Protein AF-A0A8J2SXR7-F1 (afdb_monomer)

Sequence (505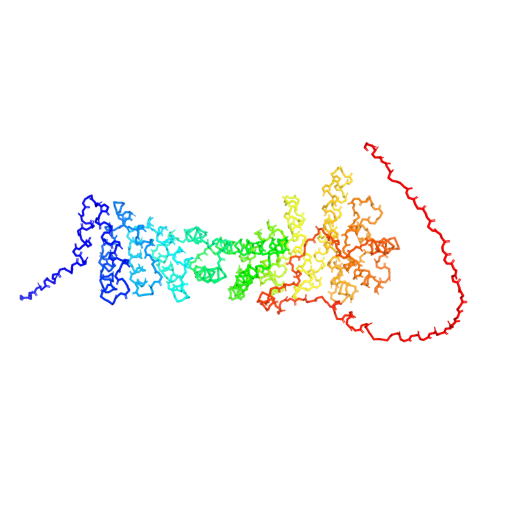 aa):
MAALQQQAASPEEALVDKVLGAEQPTGRLYRGLITALRDDAETAEGLAAARKILKALAARAPALAEDRHARLWRALCDSISQGDGLLAERAFCLREVVSANATRVKDALDGIARAAAADADDVMRTGLAQCLADVVERCPQGRAEVTSSVRKAWPYVNAGEETHDGYTRFVIDALRCCDDRGPLLTTCVERALALDCAAAQQVFAMDEDAAKDAAADKVVSRLIAYVAKTCVSDADAELLLQATLGPCLATPRAQTAPFVVFAAAAPTPTRAAAFCRTLSSLVSDEATADARRTAAIAYLSSFVCRAAVVDAGLVALACATLFERCRRCRELFEAGDKHLAAKRHVDAARGLLYVFAFRGEEILGRRGWDARCDAVCAPKSWDAALGIRAPAALDALRGCRARLLGEFARVAAREPPFLSRAAAARVREARRDATEAADDGLFFPFDPCRLPRTKAAVAALFREWAAAEAEESSSSSSDDESGSSDDDAAPMSLATSLHEQDEAW

Structure (mmCIF, N/CA/C/O backbone):
data_AF-A0A8J2SXR7-F1
#
_entry.id   AF-A0A8J2SXR7-F1
#
loop_
_atom_site.group_PDB
_atom_site.id
_atom_site.type_symbol
_atom_site.label_atom_id
_atom_site.label_alt_id
_atom_site.label_comp_id
_atom_site.label_asym_id
_atom_site.label_entity_id
_atom_site.label_seq_id
_atom_site.pdbx_PDB_ins_code
_atom_site.Cartn_x
_atom_site.Cartn_y
_atom_site.Cartn_z
_atom_site.occupancy
_atom_site.B_iso_or_equiv
_atom_site.auth_seq_id
_atom_site.auth_comp_id
_atom_site.auth_asym_id
_atom_site.auth_atom_id
_atom_site.pdbx_PDB_model_num
ATOM 1 N N . MET A 1 1 ? -49.141 -18.479 47.997 1.00 40.66 1 MET A N 1
ATOM 2 C CA . MET A 1 1 ? -48.402 -17.283 48.450 1.00 40.66 1 MET A CA 1
ATOM 3 C C . MET A 1 1 ? -46.922 -17.619 48.497 1.00 40.66 1 MET A C 1
ATOM 5 O O . MET A 1 1 ? -46.422 -18.040 49.529 1.00 40.66 1 MET A O 1
ATOM 9 N N . ALA A 1 2 ? -46.255 -17.526 47.345 1.00 39.78 2 ALA A N 1
ATOM 10 C CA . ALA A 1 2 ? -44.803 -17.605 47.266 1.00 39.78 2 ALA A CA 1
ATOM 11 C C . ALA A 1 2 ? -44.262 -16.226 47.650 1.00 39.78 2 ALA A C 1
ATOM 13 O O . ALA A 1 2 ? -44.559 -15.239 46.977 1.00 39.78 2 ALA A O 1
ATOM 14 N N . ALA A 1 3 ? -43.556 -16.152 48.774 1.00 41.50 3 ALA A N 1
ATOM 15 C CA . ALA A 1 3 ? -42.839 -14.955 49.170 1.00 41.50 3 ALA A CA 1
ATOM 16 C C . ALA A 1 3 ? -41.758 -14.683 48.115 1.00 41.50 3 ALA A C 1
ATOM 18 O O . ALA A 1 3 ? -40.774 -15.413 48.021 1.00 41.50 3 ALA A O 1
ATOM 19 N N . LEU A 1 4 ? -41.978 -13.652 47.299 1.00 43.56 4 LEU A N 1
ATOM 20 C CA . LEU A 1 4 ? -40.936 -12.997 46.522 1.00 43.56 4 LEU A CA 1
ATOM 21 C C . LEU A 1 4 ? -39.893 -12.489 47.521 1.00 43.56 4 LEU A C 1
ATOM 23 O O . LEU A 1 4 ? -40.069 -11.438 48.133 1.00 43.56 4 LEU A O 1
ATOM 27 N N . GLN A 1 5 ? -38.829 -13.263 47.729 1.00 42.88 5 GLN A N 1
ATOM 28 C CA . GLN A 1 5 ? -37.609 -12.759 48.341 1.00 42.88 5 GLN A CA 1
ATOM 29 C C . GLN A 1 5 ? -37.071 -11.664 47.418 1.00 42.88 5 GLN A C 1
ATOM 31 O O . GLN A 1 5 ? -36.410 -11.944 46.422 1.00 42.88 5 GLN A O 1
ATOM 36 N N . GLN A 1 6 ? -37.393 -10.408 47.732 1.00 46.50 6 GLN A N 1
ATOM 37 C CA . GLN A 1 6 ? -36.622 -9.264 47.265 1.00 46.50 6 GLN A CA 1
ATOM 38 C C . GLN A 1 6 ? -35.211 -9.437 47.824 1.00 46.50 6 GLN A C 1
ATOM 40 O O . GLN A 1 6 ? -34.947 -9.162 48.994 1.00 46.50 6 GLN A O 1
ATOM 45 N N . GLN A 1 7 ? -34.320 -9.984 47.002 1.00 51.69 7 GLN A N 1
ATOM 46 C CA . GLN A 1 7 ? -32.889 -9.977 47.259 1.00 51.69 7 GLN A CA 1
ATOM 47 C C . GLN A 1 7 ? -32.480 -8.509 47.423 1.00 51.69 7 GLN A C 1
ATOM 49 O O . GLN A 1 7 ? -32.709 -7.702 46.522 1.00 51.69 7 GLN A O 1
ATOM 54 N N . ALA A 1 8 ? -31.966 -8.141 48.599 1.00 61.19 8 ALA A N 1
ATOM 55 C CA . ALA A 1 8 ? -31.479 -6.788 48.838 1.00 61.19 8 ALA A CA 1
ATOM 56 C C . ALA A 1 8 ? -30.400 -6.458 47.793 1.00 61.19 8 ALA A C 1
ATOM 58 O O . ALA A 1 8 ? -29.485 -7.261 47.595 1.00 61.19 8 ALA A O 1
ATOM 59 N N . ALA A 1 9 ? -30.539 -5.309 47.122 1.00 69.06 9 ALA A N 1
ATOM 60 C CA . ALA A 1 9 ? -29.593 -4.859 46.104 1.00 69.06 9 ALA A CA 1
ATOM 61 C C . ALA A 1 9 ? -28.174 -4.848 46.681 1.00 69.06 9 ALA A C 1
ATOM 63 O O . ALA A 1 9 ? -27.961 -4.417 47.822 1.00 69.06 9 ALA A O 1
ATOM 64 N N . SER A 1 10 ? -27.208 -5.340 45.907 1.00 84.44 10 SER A N 1
ATOM 65 C CA . SER A 1 10 ? -25.821 -5.364 46.366 1.00 84.44 10 SER A CA 1
ATOM 66 C C . SER A 1 10 ? -25.312 -3.925 46.583 1.00 84.44 10 SER A C 1
ATOM 68 O O . SER A 1 10 ? -25.820 -2.992 45.950 1.00 84.44 10 SER A O 1
ATOM 70 N N . PRO A 1 11 ? -24.319 -3.690 47.461 1.00 85.38 11 PRO A N 1
ATOM 71 C CA . PRO A 1 11 ? -23.778 -2.344 47.672 1.00 85.38 11 PRO A CA 1
ATOM 72 C C . PRO A 1 11 ? -23.271 -1.700 46.368 1.00 85.38 11 PRO A C 1
ATOM 74 O O . PRO A 1 11 ? -23.384 -0.488 46.189 1.00 85.38 11 PRO A O 1
ATOM 77 N N . GLU A 1 12 ? -22.782 -2.510 45.428 1.00 88.12 12 GLU A N 1
ATOM 78 C CA . GLU A 1 12 ? -22.371 -2.095 44.087 1.00 88.12 12 GLU A CA 1
ATOM 79 C C . GLU A 1 12 ? -23.559 -1.658 43.209 1.00 88.12 12 GLU A C 1
ATOM 81 O O . GLU A 1 12 ? -23.487 -0.628 42.538 1.00 88.12 12 GLU A O 1
ATOM 86 N N . GLU A 1 13 ? -24.673 -2.396 43.233 1.00 87.38 13 GLU A N 1
ATOM 87 C CA . GLU A 1 13 ? -25.900 -2.035 42.508 1.00 87.38 13 GLU A CA 1
ATOM 88 C C . GLU A 1 13 ? -26.526 -0.754 43.063 1.00 87.38 13 GLU A C 1
ATOM 90 O O . GLU A 1 13 ? -26.871 0.145 42.296 1.00 87.38 13 GLU A O 1
ATOM 95 N N . ALA A 1 14 ? -26.585 -0.625 44.392 1.00 88.62 14 ALA A N 1
ATOM 96 C CA . ALA A 1 14 ? -27.083 0.573 45.060 1.00 88.62 14 ALA A CA 1
ATOM 97 C C . ALA A 1 14 ? -26.238 1.815 44.723 1.00 88.62 14 ALA A C 1
ATOM 99 O O . ALA A 1 14 ? -26.773 2.918 44.583 1.00 88.62 14 ALA A O 1
ATOM 100 N N . LEU A 1 15 ? -24.919 1.649 44.559 1.00 87.75 15 LEU A N 1
ATOM 101 C CA . LEU A 1 15 ? -24.034 2.720 44.106 1.00 87.75 15 LEU A CA 1
ATOM 102 C C . LEU A 1 15 ? -24.361 3.147 42.668 1.00 87.75 15 LEU A C 1
ATOM 104 O O . LEU A 1 15 ? -24.446 4.346 42.403 1.00 87.75 15 LEU A O 1
ATOM 108 N N . VAL A 1 16 ? -24.581 2.195 41.756 1.00 90.75 16 VAL A N 1
ATOM 109 C CA . VAL A 1 16 ? -24.969 2.491 40.367 1.00 90.75 16 VAL A CA 1
ATOM 110 C C . VAL A 1 16 ? -26.321 3.203 40.312 1.00 90.75 16 VAL A C 1
ATOM 112 O O . VAL A 1 16 ? -26.427 4.238 39.653 1.00 90.75 16 VAL A O 1
ATOM 115 N N . ASP A 1 17 ? -27.322 2.720 41.051 1.00 90.56 17 ASP A N 1
ATOM 116 C CA . ASP A 1 17 ? -28.648 3.348 41.126 1.00 90.56 17 ASP A CA 1
ATOM 117 C C . ASP A 1 17 ? -28.570 4.780 41.657 1.00 90.56 17 ASP A C 1
ATOM 119 O O . ASP A 1 17 ? -29.169 5.698 41.096 1.00 90.56 17 ASP A O 1
ATOM 123 N N . LYS A 1 18 ? -27.754 5.008 42.691 1.00 89.62 18 LYS A N 1
ATOM 124 C CA . LYS A 1 18 ? -27.524 6.347 43.241 1.00 89.62 18 LYS A CA 1
ATOM 125 C C . LYS A 1 18 ? -26.866 7.292 42.233 1.00 89.62 18 LYS A C 1
ATOM 127 O O . LYS A 1 18 ? -27.175 8.482 42.227 1.00 89.62 18 LYS A O 1
ATOM 132 N N . VAL A 1 19 ? -25.936 6.797 41.416 1.00 89.12 19 VAL A N 1
ATOM 133 C CA . VAL A 1 19 ? -25.224 7.610 40.416 1.00 89.12 19 VAL A CA 1
ATOM 134 C C . VAL A 1 19 ? -26.122 7.931 39.219 1.00 89.12 19 VAL A C 1
ATOM 136 O O . VAL A 1 19 ? -26.139 9.080 38.778 1.00 89.12 19 VAL A O 1
ATOM 139 N N . LEU A 1 20 ? -26.858 6.943 38.702 1.00 89.94 20 LEU A N 1
ATOM 140 C CA . LEU A 1 20 ? -27.706 7.099 37.514 1.00 89.94 20 LEU A CA 1
ATOM 141 C C . LEU A 1 20 ? -29.056 7.768 37.815 1.00 89.94 20 LEU A C 1
ATOM 143 O O . LEU A 1 20 ? -29.621 8.418 36.940 1.00 89.94 20 LEU A O 1
ATOM 147 N N . GLY A 1 21 ? -29.557 7.648 39.048 1.00 86.69 21 GLY A N 1
ATOM 148 C CA . GLY A 1 21 ? -30.794 8.290 39.502 1.00 86.69 21 GLY A CA 1
ATOM 149 C C . GLY A 1 21 ? -30.625 9.733 39.991 1.00 86.69 21 GLY A C 1
ATOM 150 O O . GLY A 1 21 ? -31.617 10.397 40.281 1.00 86.69 21 GLY A O 1
ATOM 151 N N . ALA A 1 22 ? -29.394 10.239 40.109 1.00 83.06 22 ALA A N 1
ATOM 152 C CA . ALA A 1 22 ? -29.156 11.619 40.524 1.00 83.06 22 ALA A CA 1
ATOM 153 C C . ALA A 1 22 ? -29.491 12.601 39.387 1.00 83.06 22 ALA A C 1
ATOM 155 O O . ALA A 1 22 ? -28.882 12.542 38.322 1.00 83.06 22 ALA A O 1
ATOM 156 N N . GLU A 1 23 ? -30.388 13.564 39.638 1.00 76.44 23 GLU A N 1
ATOM 157 C CA . GLU A 1 23 ? -30.737 14.611 38.659 1.00 76.44 23 GLU A CA 1
ATOM 158 C C . GLU A 1 23 ? -29.521 15.456 38.238 1.00 76.44 23 GLU A C 1
ATOM 160 O O . GLU A 1 23 ? -29.404 15.859 37.081 1.00 76.44 23 GLU A O 1
ATOM 165 N N . GLN A 1 24 ? -28.586 15.690 39.168 1.00 77.38 24 GLN A N 1
ATOM 166 C CA . GLN A 1 24 ? -27.308 16.361 38.917 1.00 77.38 24 GLN A CA 1
ATOM 167 C C . GLN A 1 24 ? -26.151 15.568 39.537 1.00 77.38 24 GLN A C 1
ATOM 169 O O . GLN A 1 24 ? -25.738 15.825 40.674 1.00 77.38 24 GLN A O 1
ATOM 174 N N . PRO A 1 25 ? -25.599 14.585 38.812 1.00 72.31 25 PRO A N 1
ATOM 175 C CA . PRO A 1 25 ? -24.497 13.781 39.313 1.00 72.31 25 PRO A CA 1
ATOM 176 C C . PRO A 1 25 ? -23.260 14.658 39.543 1.00 72.31 25 PRO A C 1
ATOM 178 O O . PRO A 1 25 ? -22.754 15.321 38.634 1.00 72.31 25 PRO A O 1
ATOM 181 N N . THR A 1 26 ? -22.743 14.668 40.770 1.00 76.19 26 THR A N 1
ATOM 182 C CA . THR A 1 26 ? -21.531 15.430 41.095 1.00 76.19 26 THR A CA 1
ATOM 183 C C . THR A 1 26 ? -20.277 14.698 40.615 1.00 76.19 26 THR A C 1
ATOM 185 O O . THR A 1 26 ? -20.221 13.468 40.580 1.00 76.19 26 THR A O 1
ATOM 188 N N . GLY A 1 27 ? -19.204 15.442 40.325 1.00 76.00 27 GLY A N 1
ATOM 189 C CA . GLY A 1 27 ? -17.914 14.846 39.948 1.00 76.00 27 GLY A CA 1
ATOM 190 C C . GLY A 1 27 ? -17.341 13.878 40.997 1.00 76.00 27 GLY A C 1
ATOM 191 O O . GLY A 1 27 ? -16.596 12.971 40.638 1.00 76.00 27 GLY A O 1
ATOM 192 N N . ARG A 1 28 ? -17.722 14.019 42.279 1.00 80.62 28 ARG A N 1
ATOM 193 C CA . ARG A 1 28 ? -17.355 13.072 43.347 1.00 80.62 28 ARG A CA 1
ATOM 194 C C . ARG A 1 28 ? -18.030 11.709 43.183 1.00 80.62 28 ARG A C 1
ATOM 196 O O . ARG A 1 28 ? -17.360 10.701 43.372 1.00 80.62 28 ARG A O 1
ATOM 203 N N . LEU A 1 29 ? -19.315 11.679 42.816 1.00 78.62 29 LEU A N 1
ATOM 204 C CA . LEU A 1 29 ? -20.062 10.433 42.604 1.00 78.62 29 LEU A CA 1
ATOM 205 C C . LEU A 1 29 ? -19.482 9.633 41.431 1.00 78.62 29 LEU A C 1
ATOM 207 O O . LEU A 1 29 ? -19.244 8.436 41.563 1.00 78.62 29 LEU A O 1
ATOM 211 N N . TYR A 1 30 ? -19.157 10.310 40.326 1.00 84.12 30 TYR A N 1
ATOM 212 C CA . TYR A 1 30 ? -18.471 9.672 39.200 1.00 84.12 30 TYR A CA 1
ATOM 213 C C . TYR A 1 30 ? -17.076 9.185 39.564 1.00 84.12 30 TYR A C 1
ATOM 215 O O . TYR A 1 30 ? -16.721 8.066 39.211 1.00 84.12 30 TYR A O 1
ATOM 223 N N . ARG A 1 31 ? -16.294 9.993 40.293 1.00 80.69 31 ARG A N 1
ATOM 224 C CA . ARG A 1 31 ? -14.946 9.598 40.710 1.00 80.69 31 ARG A CA 1
ATOM 225 C C . ARG A 1 31 ? -14.982 8.328 41.559 1.00 80.69 31 ARG A C 1
ATOM 227 O O . ARG A 1 31 ? -14.213 7.430 41.269 1.00 80.69 31 ARG A O 1
ATOM 234 N N . GLY A 1 32 ? -15.911 8.216 42.511 1.00 79.81 32 GLY A N 1
ATOM 235 C CA . GLY A 1 32 ? -16.071 7.001 43.317 1.00 79.81 32 GLY A CA 1
ATOM 236 C C . GLY A 1 32 ? -16.340 5.749 42.476 1.00 79.81 32 GLY A C 1
ATOM 237 O O . GLY A 1 32 ? -15.687 4.731 42.679 1.00 79.81 32 GLY A O 1
ATOM 238 N N . LEU A 1 33 ? -17.235 5.838 41.483 1.00 82.62 33 LEU A N 1
ATOM 239 C CA . LEU A 1 33 ? -17.529 4.710 40.590 1.00 82.62 33 LEU A CA 1
ATOM 240 C C . LEU A 1 33 ? -16.340 4.359 39.678 1.00 82.62 33 LEU A C 1
ATOM 242 O O . LEU A 1 33 ? -16.031 3.190 39.487 1.00 82.62 33 LEU A O 1
ATOM 246 N N . ILE A 1 34 ? -15.660 5.367 39.122 1.00 79.81 34 ILE A N 1
ATOM 247 C CA . ILE A 1 34 ? -14.493 5.173 38.246 1.00 79.81 34 ILE A CA 1
ATOM 248 C C . ILE A 1 34 ? -13.322 4.572 39.027 1.00 79.81 34 ILE A C 1
ATOM 250 O O . ILE A 1 34 ? -12.643 3.688 38.514 1.00 79.81 34 ILE A O 1
ATOM 254 N N . THR A 1 35 ? -13.097 5.029 40.259 1.00 79.19 35 THR A N 1
ATOM 255 C CA . THR A 1 35 ? -12.092 4.477 41.172 1.00 79.19 35 THR A CA 1
ATOM 256 C C . THR A 1 35 ? -12.391 3.012 41.481 1.00 79.19 35 THR A C 1
ATOM 258 O O . THR A 1 35 ? -11.503 2.188 41.315 1.00 79.19 35 THR A O 1
ATOM 261 N N . ALA A 1 36 ? -13.640 2.650 41.794 1.00 78.19 36 ALA A N 1
ATOM 262 C CA . ALA A 1 36 ? -14.027 1.250 42.023 1.00 78.19 36 ALA A CA 1
ATOM 263 C C . ALA A 1 36 ? -13.847 0.346 40.783 1.00 78.19 36 ALA A C 1
ATOM 265 O O . ALA A 1 36 ? -13.722 -0.869 40.899 1.00 78.19 36 ALA A O 1
ATOM 266 N N . LEU A 1 37 ? -13.820 0.929 39.580 1.00 77.44 37 LEU A N 1
ATOM 267 C CA . LEU A 1 37 ? -13.509 0.222 38.332 1.00 77.44 37 LEU A CA 1
ATOM 268 C C . LEU A 1 37 ? -11.998 0.132 38.033 1.00 77.44 37 LEU A C 1
ATOM 270 O O . LEU A 1 37 ? -11.629 -0.567 37.086 1.00 77.44 37 LEU A O 1
ATOM 274 N N . ARG A 1 38 ? -11.147 0.861 38.774 1.00 68.12 38 ARG A N 1
ATOM 275 C CA . ARG A 1 38 ? -9.693 0.980 38.558 1.00 68.12 38 ARG A CA 1
ATOM 276 C C . ARG A 1 38 ? -8.847 0.377 39.685 1.00 68.12 38 ARG A C 1
ATOM 278 O O . ARG A 1 38 ? -7.977 -0.424 39.376 1.00 68.12 38 ARG A O 1
ATOM 285 N N . ASP A 1 39 ? -9.094 0.752 40.940 1.00 50.53 39 ASP A N 1
ATOM 286 C CA . ASP A 1 39 ? -8.133 0.578 42.044 1.00 50.53 39 ASP A CA 1
ATOM 287 C C . ASP A 1 39 ? -8.183 -0.810 42.714 1.00 50.53 39 ASP A C 1
ATOM 289 O O . ASP A 1 39 ? -7.195 -1.216 43.314 1.00 50.53 39 ASP A O 1
ATOM 293 N N . ASP A 1 40 ? -9.268 -1.583 42.558 1.00 51.47 40 ASP A N 1
ATOM 294 C CA . ASP A 1 40 ? -9.395 -2.889 43.231 1.00 51.47 40 ASP A CA 1
ATOM 295 C C . ASP A 1 40 ? -9.212 -4.104 42.292 1.00 51.47 40 ASP A C 1
ATOM 297 O O . ASP A 1 40 ? -9.144 -5.246 42.751 1.00 51.47 40 ASP A O 1
ATOM 301 N N . ALA A 1 41 ? -9.096 -3.897 40.974 1.00 56.66 41 ALA A N 1
ATOM 302 C CA . ALA A 1 41 ? -9.099 -4.978 39.976 1.00 56.66 41 ALA A CA 1
ATOM 303 C C . ALA A 1 41 ? -7.851 -5.892 39.992 1.00 56.66 41 ALA A C 1
ATOM 305 O O . ALA A 1 41 ? -7.803 -6.869 39.250 1.00 56.66 41 ALA A O 1
ATOM 306 N N . GLU A 1 42 ? -6.849 -5.615 40.823 1.00 62.19 42 GLU A N 1
ATOM 307 C CA . GLU A 1 42 ? -5.723 -6.535 41.039 1.00 62.19 42 GLU A CA 1
ATOM 308 C C . GLU A 1 42 ? -6.039 -7.605 42.098 1.00 62.19 42 GLU A C 1
ATOM 310 O O . GLU A 1 42 ? -5.420 -8.668 42.127 1.00 62.19 42 GLU A O 1
ATOM 315 N N . THR A 1 43 ? -7.046 -7.366 42.946 1.00 78.00 43 THR A N 1
ATOM 316 C CA . THR A 1 43 ? -7.515 -8.332 43.948 1.00 78.00 43 THR A CA 1
ATOM 317 C C . THR A 1 43 ? -8.726 -9.110 43.431 1.00 78.00 43 THR A C 1
ATOM 319 O O . THR A 1 43 ? -9.558 -8.589 42.686 1.00 78.00 43 THR A O 1
ATOM 322 N N . ALA A 1 44 ? -8.879 -10.368 43.857 1.00 80.50 44 ALA A N 1
ATOM 323 C CA . ALA A 1 44 ? -10.034 -11.185 43.472 1.00 80.50 44 ALA A CA 1
ATOM 324 C C . ALA A 1 44 ? -11.374 -10.562 43.918 1.00 80.50 44 ALA A C 1
ATOM 326 O O . ALA A 1 44 ? -12.366 -10.624 43.188 1.00 80.50 44 ALA A O 1
ATOM 327 N N . GLU A 1 45 ? -11.401 -9.932 45.097 1.00 82.88 45 GLU A N 1
ATOM 328 C CA . GLU A 1 45 ? -12.588 -9.257 45.634 1.00 82.88 45 GLU A CA 1
ATOM 329 C C . GLU A 1 45 ? -12.943 -8.004 44.830 1.00 82.88 45 GLU A C 1
ATOM 331 O O . GLU A 1 45 ? -14.104 -7.808 44.465 1.00 82.88 45 GLU A O 1
ATOM 336 N N . GLY A 1 46 ? -11.946 -7.197 44.470 1.00 82.44 46 GLY A N 1
ATOM 337 C CA . GLY A 1 46 ? -12.155 -6.015 43.649 1.00 82.44 46 GLY A CA 1
ATOM 338 C C . GLY A 1 46 ? -12.556 -6.312 42.211 1.00 82.44 46 GLY A C 1
ATOM 339 O O . GLY A 1 46 ? -13.448 -5.652 41.678 1.00 82.44 46 GLY A O 1
ATOM 340 N N . LEU A 1 47 ? -11.999 -7.363 41.596 1.00 83.38 47 LEU A N 1
ATOM 341 C CA . LEU A 1 47 ? -12.481 -7.868 40.304 1.00 83.38 47 LEU A CA 1
ATOM 342 C C . LEU A 1 47 ? -13.953 -8.274 40.376 1.00 83.38 47 LEU A C 1
ATOM 344 O O . LEU A 1 47 ? -14.733 -7.935 39.484 1.00 83.38 47 LEU A O 1
ATOM 348 N N . ALA A 1 48 ? -14.359 -8.970 41.441 1.00 86.06 48 ALA A N 1
ATOM 349 C CA . ALA A 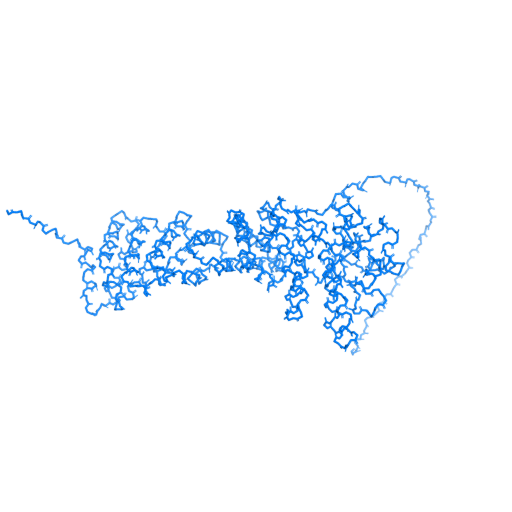1 48 ? -15.750 -9.361 41.635 1.00 86.06 48 ALA A CA 1
ATOM 350 C C . ALA A 1 48 ? -16.672 -8.142 41.822 1.00 86.06 48 ALA A C 1
ATOM 352 O O . ALA A 1 48 ? -17.761 -8.107 41.239 1.00 86.06 48 ALA A O 1
ATOM 353 N N . ALA A 1 49 ? -16.239 -7.130 42.580 1.00 86.25 49 ALA A N 1
ATOM 354 C CA . ALA A 1 49 ? -16.976 -5.881 42.763 1.00 86.25 49 ALA A CA 1
ATOM 355 C C . ALA A 1 49 ? -17.116 -5.107 41.441 1.00 86.25 49 ALA A C 1
ATOM 357 O O . ALA A 1 49 ? -18.232 -4.793 41.021 1.00 86.25 49 ALA A O 1
ATOM 358 N N . ALA A 1 50 ? -16.015 -4.888 40.716 1.00 87.06 50 ALA A N 1
ATOM 359 C CA . ALA A 1 50 ? -16.015 -4.227 39.412 1.00 87.06 50 ALA A CA 1
ATOM 360 C C . ALA A 1 50 ? -16.906 -4.962 38.396 1.00 87.06 50 ALA A C 1
ATOM 362 O O . ALA A 1 50 ? -17.667 -4.335 37.655 1.00 87.06 50 ALA A O 1
ATOM 363 N N . ARG A 1 51 ? -16.889 -6.300 38.409 1.00 89.19 51 ARG A N 1
ATOM 364 C CA . ARG A 1 51 ? -17.757 -7.139 37.576 1.00 89.19 51 ARG A CA 1
ATOM 365 C C . ARG A 1 51 ? -19.240 -6.917 37.878 1.00 89.19 51 ARG A C 1
ATOM 367 O O . ARG A 1 51 ? -20.039 -6.811 36.947 1.00 89.19 51 ARG A O 1
ATOM 374 N N . LYS A 1 52 ? -19.626 -6.820 39.155 1.00 91.25 52 LYS A N 1
ATOM 375 C CA . LYS A 1 52 ? -21.007 -6.483 39.546 1.00 91.25 52 LYS A CA 1
ATOM 376 C C . LYS A 1 52 ? -21.386 -5.073 39.102 1.00 91.25 52 LYS A C 1
ATOM 378 O O . LYS A 1 52 ? -22.464 -4.907 38.542 1.00 91.25 52 LYS A O 1
ATOM 383 N N . ILE A 1 53 ? -20.496 -4.089 39.271 1.00 90.94 53 ILE A N 1
ATOM 384 C CA . ILE A 1 53 ? -20.722 -2.708 38.812 1.00 90.94 53 ILE A CA 1
ATOM 385 C C . ILE A 1 53 ? -20.970 -2.680 37.298 1.00 90.94 53 ILE A C 1
ATOM 387 O O . ILE A 1 53 ? -21.952 -2.094 36.853 1.00 90.94 53 ILE A O 1
ATOM 391 N N . LEU A 1 54 ? -20.127 -3.341 36.498 1.00 91.25 54 LEU A N 1
ATOM 392 C CA . LEU A 1 54 ? -20.278 -3.389 35.038 1.00 91.25 54 LEU A CA 1
ATOM 393 C C . LEU A 1 54 ? -21.591 -4.054 34.611 1.00 91.25 54 LEU A C 1
ATOM 395 O O . LEU A 1 54 ? -22.282 -3.530 33.739 1.00 91.25 54 LEU A O 1
ATOM 399 N N . LYS A 1 55 ? -21.975 -5.164 35.253 1.00 93.00 55 LYS A N 1
ATOM 400 C CA . LYS A 1 55 ? -23.271 -5.819 35.010 1.00 93.00 55 LYS A CA 1
ATOM 401 C C . LYS A 1 55 ? -24.445 -4.915 35.385 1.00 93.00 55 LYS A C 1
ATOM 403 O O . LYS A 1 55 ? -25.410 -4.824 34.630 1.00 93.00 55 LYS A O 1
ATOM 408 N N . ALA A 1 56 ? -24.349 -4.219 36.516 1.00 94.31 56 ALA A N 1
ATOM 409 C CA . ALA A 1 56 ? -25.369 -3.289 36.974 1.00 94.31 56 ALA A CA 1
ATOM 410 C C . ALA A 1 56 ? -25.524 -2.090 36.024 1.00 94.31 56 ALA A C 1
ATOM 412 O O . ALA A 1 56 ? -26.656 -1.709 35.724 1.00 94.31 56 ALA A O 1
ATOM 413 N N . LEU A 1 57 ? -24.413 -1.538 35.522 1.00 94.56 57 LEU A N 1
ATOM 414 C CA . LEU A 1 57 ? -24.397 -0.476 34.512 1.00 94.56 57 LEU A CA 1
ATOM 415 C C . LEU A 1 57 ? -25.009 -0.947 33.189 1.00 94.56 57 LEU A C 1
ATOM 417 O O . LEU A 1 57 ? -25.845 -0.243 32.630 1.00 94.56 57 LEU A O 1
ATOM 421 N N . ALA A 1 58 ? -24.657 -2.149 32.725 1.00 94.25 58 ALA A N 1
ATOM 422 C CA . ALA A 1 58 ? -25.209 -2.725 31.501 1.00 94.25 58 ALA A CA 1
ATOM 423 C C . ALA A 1 58 ? -26.731 -2.938 31.596 1.00 94.25 58 ALA A C 1
ATOM 425 O O . ALA A 1 58 ? -27.464 -2.584 30.678 1.00 94.25 58 ALA A O 1
ATOM 426 N N . ALA A 1 59 ? -27.229 -3.424 32.740 1.00 95.56 59 ALA A N 1
ATOM 427 C CA . ALA A 1 59 ? -28.667 -3.568 32.992 1.00 95.56 59 ALA A CA 1
ATOM 428 C C . ALA A 1 59 ? -29.427 -2.226 32.975 1.00 95.56 59 ALA A C 1
ATOM 430 O O . ALA A 1 59 ? -30.643 -2.197 32.800 1.00 95.56 59 ALA A O 1
ATOM 431 N N . ARG A 1 60 ? -28.711 -1.109 33.149 1.00 96.19 60 ARG A N 1
ATOM 432 C CA . ARG A 1 60 ? -29.233 0.265 33.163 1.00 96.19 60 ARG A CA 1
ATOM 433 C C . ARG A 1 60 ? -28.700 1.076 31.977 1.00 96.19 60 ARG A C 1
ATOM 435 O O . ARG A 1 60 ? -28.629 2.304 32.040 1.00 96.19 60 ARG A O 1
ATOM 442 N N . ALA A 1 61 ? -28.345 0.391 30.888 1.00 95.38 61 ALA A N 1
ATOM 443 C CA . ALA A 1 61 ? -27.759 0.981 29.691 1.00 95.38 61 ALA A CA 1
ATOM 444 C C . ALA A 1 61 ? -28.524 2.203 29.143 1.00 95.38 61 ALA A C 1
ATOM 446 O O . ALA A 1 61 ? -27.858 3.198 28.857 1.00 95.38 61 ALA A O 1
ATOM 447 N N . PRO A 1 62 ? -29.874 2.218 29.060 1.00 95.75 62 PRO A N 1
ATOM 448 C CA . PRO A 1 62 ? -30.606 3.396 28.589 1.00 95.75 62 PRO A CA 1
ATOM 449 C C . PRO A 1 62 ? -30.359 4.651 29.430 1.00 95.75 62 PRO A C 1
ATOM 451 O O . PRO A 1 62 ? -30.176 5.726 28.868 1.00 95.75 62 PRO A O 1
ATOM 454 N N . ALA A 1 63 ? -30.284 4.514 30.757 1.00 94.94 63 ALA A N 1
ATOM 455 C CA . ALA A 1 63 ? -29.994 5.635 31.646 1.00 94.94 63 ALA A CA 1
ATOM 456 C C . ALA A 1 63 ? -28.537 6.091 31.493 1.00 94.94 63 ALA A C 1
ATOM 458 O O . ALA A 1 63 ? -28.274 7.278 31.334 1.00 94.94 63 ALA A O 1
ATOM 459 N N . LEU A 1 64 ? -27.577 5.157 31.470 1.00 94.69 64 LEU A N 1
ATOM 460 C CA . LEU A 1 64 ? -26.158 5.479 31.263 1.00 94.69 64 LEU A CA 1
ATOM 461 C C . LEU A 1 64 ? -25.897 6.157 29.903 1.00 94.69 64 LEU A C 1
ATOM 463 O O . LEU A 1 64 ? -24.976 6.964 29.778 1.00 94.69 64 LEU A O 1
ATOM 467 N N . ALA A 1 65 ? -26.714 5.849 28.898 1.00 94.12 65 ALA A N 1
ATOM 468 C CA . ALA A 1 65 ? -26.622 6.405 27.559 1.00 94.12 65 ALA A CA 1
ATOM 469 C C . ALA A 1 65 ? -27.065 7.880 27.452 1.00 94.12 65 ALA A C 1
ATOM 471 O O . ALA A 1 65 ? -26.744 8.537 26.452 1.00 94.12 65 ALA A O 1
ATOM 472 N N . GLU A 1 66 ? -27.770 8.417 28.452 1.00 93.88 66 GLU A N 1
ATOM 473 C CA . GLU A 1 66 ? -28.233 9.809 28.484 1.00 93.88 66 GLU A CA 1
ATOM 474 C C . GLU A 1 66 ? -27.074 10.824 28.541 1.00 93.88 66 GLU A C 1
ATOM 476 O O . GLU A 1 66 ? -26.021 10.587 29.139 1.00 93.88 66 GLU A O 1
ATOM 481 N N . ASP A 1 67 ? -27.274 12.015 27.966 1.00 91.38 67 ASP A N 1
ATOM 482 C CA . ASP A 1 67 ? -26.238 13.060 27.876 1.00 91.38 67 ASP A CA 1
ATOM 483 C C . ASP A 1 67 ? -25.713 13.547 29.225 1.00 91.38 67 ASP A C 1
ATOM 485 O O . ASP A 1 67 ? -24.521 13.850 29.356 1.00 91.38 67 ASP A O 1
ATOM 489 N N . ARG A 1 68 ? -26.553 13.538 30.266 1.00 90.62 68 ARG A N 1
ATOM 490 C CA . ARG A 1 68 ? -26.133 13.899 31.630 1.00 90.62 68 ARG A CA 1
ATOM 491 C C . ARG A 1 68 ? -25.032 12.979 32.182 1.00 90.62 68 ARG A C 1
ATOM 493 O O . ARG A 1 68 ? -24.252 13.402 33.040 1.00 90.62 68 ARG A O 1
ATOM 500 N N . HIS A 1 69 ? -24.913 11.756 31.654 1.00 92.38 69 HIS A N 1
ATOM 501 C CA . HIS A 1 69 ? -23.908 10.766 32.045 1.00 92.38 69 HIS A CA 1
ATOM 502 C C . HIS A 1 69 ? -22.752 10.616 31.045 1.00 92.38 69 HIS A C 1
ATOM 504 O O . HIS A 1 69 ? -21.856 9.800 31.265 1.00 92.38 69 HIS A O 1
ATOM 510 N N . ALA A 1 70 ? -22.661 11.468 30.016 1.00 89.50 70 ALA A N 1
ATOM 511 C CA . ALA A 1 70 ? -21.611 11.391 28.994 1.00 89.50 70 ALA A CA 1
ATOM 512 C C . ALA A 1 70 ? -20.174 11.424 29.559 1.00 89.50 70 ALA A C 1
ATOM 514 O O . ALA A 1 70 ? -19.260 10.836 28.984 1.00 89.50 70 ALA A O 1
ATOM 515 N N . ARG A 1 71 ? -19.949 12.105 30.695 1.00 87.94 71 ARG A N 1
AT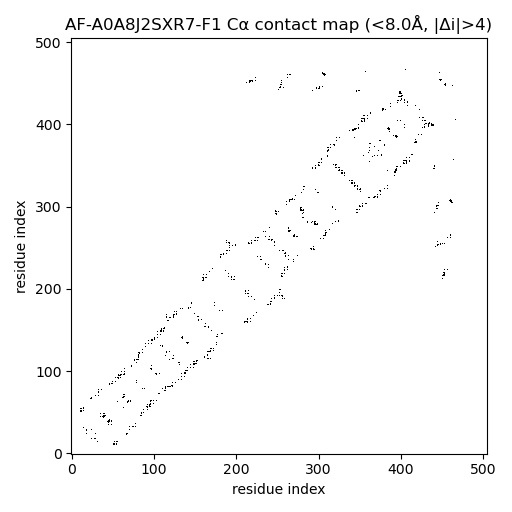OM 516 C CA . ARG A 1 71 ? -18.641 12.109 31.380 1.00 87.94 71 ARG A CA 1
ATOM 517 C C . ARG A 1 71 ? -18.294 10.747 31.976 1.00 87.94 71 ARG A C 1
ATOM 519 O O . ARG A 1 71 ? -17.148 10.325 31.875 1.00 87.94 71 ARG A O 1
ATOM 526 N N . LEU A 1 72 ? -19.273 10.089 32.594 1.00 89.31 72 LEU A N 1
ATOM 527 C CA . LEU A 1 72 ? -19.098 8.759 33.167 1.00 89.31 72 LEU A CA 1
ATOM 528 C C . LEU A 1 72 ? -18.866 7.728 32.063 1.00 89.31 72 LEU A C 1
ATOM 530 O O . LEU A 1 72 ? -17.947 6.925 32.164 1.00 89.31 72 LEU A O 1
ATOM 534 N N . TRP A 1 73 ? -19.652 7.813 30.989 1.00 91.94 73 TRP A N 1
ATOM 535 C CA . TRP A 1 73 ? -19.493 6.977 29.805 1.00 91.94 73 TRP A CA 1
ATOM 536 C C . TRP A 1 73 ? -18.090 7.080 29.197 1.00 91.94 73 TRP A C 1
ATOM 538 O O . TRP A 1 73 ? -17.421 6.064 29.016 1.00 91.94 73 TRP A O 1
ATOM 548 N N . ARG A 1 74 ? -17.602 8.303 28.949 1.00 89.31 74 ARG A N 1
ATOM 549 C CA . ARG A 1 74 ? -16.242 8.512 28.429 1.00 89.31 74 ARG A CA 1
ATOM 550 C C . ARG A 1 74 ? -15.182 7.957 29.368 1.00 89.31 74 ARG A C 1
ATOM 552 O O . ARG A 1 74 ? -14.284 7.265 28.913 1.00 89.31 74 ARG A O 1
ATOM 559 N N . ALA A 1 75 ? -15.326 8.175 30.674 1.00 85.38 75 ALA A N 1
ATOM 560 C CA . ALA A 1 75 ? -14.400 7.609 31.646 1.00 85.38 75 ALA A CA 1
ATOM 561 C C . ALA A 1 75 ? -14.412 6.070 31.667 1.00 85.38 75 ALA A C 1
ATOM 563 O O . ALA A 1 75 ? -13.372 5.473 31.925 1.00 85.38 75 ALA A O 1
ATOM 564 N N . LEU A 1 76 ? -15.554 5.433 31.389 1.00 87.31 76 LEU A N 1
ATOM 565 C CA . LEU A 1 76 ? -15.671 3.979 31.259 1.00 87.31 76 LEU A CA 1
ATOM 566 C C . LEU A 1 76 ? -15.016 3.461 29.969 1.00 87.31 76 LEU A C 1
ATOM 568 O O . LEU A 1 76 ? -14.334 2.442 29.997 1.00 87.31 76 LEU A O 1
ATOM 572 N N . CYS A 1 77 ? -15.155 4.187 28.859 1.00 89.06 77 CYS A N 1
ATOM 573 C CA . CYS A 1 77 ? -14.441 3.884 27.615 1.00 89.06 77 CYS A CA 1
ATOM 574 C C . CYS A 1 77 ? -12.921 4.086 27.769 1.00 89.06 77 CYS A C 1
ATOM 576 O O . CYS A 1 77 ? -12.131 3.308 27.246 1.00 89.06 77 CYS A O 1
ATOM 578 N N . ASP A 1 78 ? -12.506 5.108 28.522 1.00 82.44 78 ASP A N 1
ATOM 579 C CA . ASP A 1 78 ? -11.102 5.413 28.829 1.00 82.44 78 ASP A CA 1
ATOM 580 C C . ASP A 1 78 ? -10.495 4.456 29.864 1.00 82.44 78 ASP A C 1
ATOM 582 O O . ASP A 1 78 ? -9.275 4.369 29.988 1.00 82.44 78 ASP A O 1
ATOM 586 N N . SER A 1 79 ? -11.325 3.787 30.668 1.00 78.81 79 SER A N 1
ATOM 587 C CA . SER A 1 79 ? -10.873 2.866 31.712 1.00 78.81 79 SER A CA 1
ATOM 588 C C . SER A 1 79 ? -10.728 1.432 31.229 1.00 78.81 79 SER A C 1
ATOM 590 O O . SER A 1 79 ? -10.458 0.568 32.061 1.00 78.81 79 SER A O 1
ATOM 592 N N . ILE A 1 80 ? -10.865 1.170 29.922 1.00 71.50 80 ILE A N 1
ATOM 593 C CA . ILE A 1 80 ? -10.520 -0.116 29.308 1.00 71.50 80 ILE A CA 1
ATOM 594 C C . ILE A 1 80 ? -9.013 -0.347 29.523 1.00 71.50 80 ILE A C 1
ATOM 596 O O . ILE A 1 80 ? -8.163 0.067 28.744 1.00 71.50 80 ILE A O 1
ATOM 600 N N . SER A 1 81 ? -8.701 -0.935 30.672 1.00 64.69 81 SER A N 1
ATOM 601 C CA . SER A 1 81 ? -7.369 -1.253 31.168 1.00 64.69 81 SER A CA 1
ATOM 602 C C . SER A 1 81 ? -6.893 -2.613 30.661 1.00 64.69 81 SER A C 1
ATOM 604 O O . SER A 1 81 ? -7.703 -3.474 30.323 1.00 64.69 81 SER A O 1
ATOM 606 N N . GLN A 1 82 ? -5.571 -2.793 30.678 1.00 55.41 82 GLN A N 1
ATOM 607 C CA . GLN A 1 82 ? -4.786 -3.928 30.167 1.00 55.41 82 GLN A CA 1
ATOM 608 C C . GLN A 1 82 ? -4.982 -5.262 30.922 1.00 55.41 82 GLN A C 1
ATOM 610 O O . GLN A 1 82 ? -4.171 -6.168 30.789 1.00 55.41 82 GLN A O 1
ATOM 615 N N . GLY A 1 83 ? -6.035 -5.392 31.731 1.00 58.91 83 GLY A N 1
ATOM 616 C CA . GLY A 1 83 ? -6.319 -6.605 32.495 1.00 58.91 83 GLY A CA 1
ATOM 617 C C . GLY A 1 83 ? -7.409 -7.441 31.831 1.00 58.91 83 GLY A C 1
ATOM 618 O O . GLY A 1 83 ? -8.554 -6.994 31.739 1.00 58.91 83 GLY A O 1
ATOM 619 N N . ASP A 1 84 ? -7.070 -8.670 31.439 1.00 64.25 84 ASP A N 1
ATOM 620 C CA . ASP A 1 84 ? -7.971 -9.637 30.786 1.00 64.25 84 ASP A CA 1
ATOM 621 C C . ASP A 1 84 ? -9.259 -9.908 31.607 1.00 64.25 84 ASP A C 1
ATOM 623 O O . ASP A 1 84 ? -10.354 -10.088 31.074 1.00 64.25 84 ASP A O 1
ATOM 627 N N . GLY A 1 85 ? -9.181 -9.806 32.942 1.00 77.56 85 GLY A N 1
ATOM 628 C CA . GLY A 1 85 ? -10.235 -10.236 33.873 1.00 77.56 85 GLY A CA 1
ATOM 629 C C . GLY A 1 85 ? -11.599 -9.523 33.802 1.00 77.56 85 GLY A C 1
ATOM 630 O O . GLY A 1 85 ? -12.569 -10.039 34.371 1.00 77.56 85 GLY A O 1
ATOM 631 N N . LEU A 1 86 ? -11.703 -8.367 33.131 1.00 84.00 86 LEU A N 1
ATOM 632 C CA . LEU A 1 86 ? -12.952 -7.588 33.000 1.00 84.00 86 LEU A CA 1
ATOM 633 C C . LEU A 1 86 ? -13.330 -7.254 31.551 1.00 84.00 86 LEU A C 1
ATOM 635 O O . LEU A 1 86 ? -14.325 -6.557 31.327 1.00 84.00 86 LEU A O 1
ATOM 639 N N . LEU A 1 87 ? -12.545 -7.689 30.560 1.00 84.88 87 LEU A N 1
ATOM 640 C CA . LEU A 1 87 ? -12.760 -7.287 29.170 1.00 84.88 87 LEU A CA 1
ATOM 641 C C . LEU A 1 87 ? -14.130 -7.742 28.651 1.00 84.88 87 LEU A C 1
ATOM 643 O O . LEU A 1 87 ? -14.828 -6.955 28.013 1.00 84.88 87 LEU A O 1
ATOM 647 N N . ALA A 1 88 ? -14.550 -8.964 28.988 1.00 85.50 88 ALA A N 1
ATOM 648 C CA . ALA A 1 88 ? -15.842 -9.511 28.582 1.00 85.50 88 ALA A CA 1
ATOM 649 C C . ALA A 1 88 ? -17.026 -8.701 29.141 1.00 85.50 88 ALA A C 1
ATOM 651 O O . ALA A 1 88 ? -17.948 -8.349 28.404 1.00 85.50 88 ALA A O 1
ATOM 652 N N . GLU A 1 89 ? -17.008 -8.350 30.431 1.00 88.81 89 GLU A N 1
ATOM 653 C CA . GLU A 1 89 ? -18.080 -7.548 31.027 1.00 88.81 89 GLU A CA 1
ATOM 654 C C . GLU A 1 89 ? -18.074 -6.096 30.557 1.00 88.81 89 GLU A C 1
ATOM 656 O O . GLU A 1 89 ? -19.143 -5.498 30.413 1.00 88.81 89 GLU A O 1
ATOM 661 N N . ARG A 1 90 ? -16.895 -5.531 30.268 1.00 87.94 90 ARG A N 1
ATOM 662 C CA . ARG A 1 90 ? -16.795 -4.218 29.621 1.00 87.94 90 ARG A CA 1
ATOM 663 C C . ARG A 1 90 ? -17.386 -4.261 28.219 1.00 87.94 90 ARG A C 1
ATOM 665 O O . ARG A 1 90 ? -18.228 -3.423 27.919 1.00 87.94 90 ARG A O 1
ATOM 672 N N . ALA A 1 91 ? -17.018 -5.248 27.404 1.00 87.69 91 ALA A N 1
ATOM 673 C CA . ALA A 1 91 ? -17.557 -5.429 26.058 1.00 87.69 91 ALA A CA 1
ATOM 674 C C . ALA A 1 91 ? -19.086 -5.545 26.077 1.00 87.69 91 ALA A C 1
ATOM 676 O O . ALA A 1 91 ? -19.773 -4.834 25.343 1.00 87.69 91 ALA A O 1
ATOM 677 N N . PHE A 1 92 ? -19.627 -6.358 26.990 1.00 90.69 92 PHE A N 1
ATOM 678 C CA . PHE A 1 92 ? -21.068 -6.470 27.202 1.00 90.69 92 PHE A CA 1
ATOM 679 C C . PHE A 1 92 ? -21.699 -5.115 27.556 1.00 90.69 92 PHE A C 1
ATOM 681 O O . PHE A 1 92 ? -22.653 -4.698 26.908 1.00 90.69 92 PHE A O 1
ATOM 688 N N . CYS A 1 93 ? -21.148 -4.388 28.532 1.00 92.31 93 CYS A N 1
ATOM 689 C CA . CYS A 1 93 ? -21.664 -3.077 28.933 1.00 92.31 93 CYS A CA 1
ATOM 690 C C . CYS A 1 93 ? -21.634 -2.056 27.784 1.00 92.31 93 CYS A C 1
ATOM 692 O O . CYS A 1 93 ? -22.644 -1.402 27.520 1.00 92.31 93 CYS A O 1
ATOM 694 N N . LEU A 1 94 ? -20.514 -1.959 27.058 1.00 93.06 94 LEU A N 1
ATOM 695 C CA . LEU A 1 94 ? -20.379 -1.068 25.904 1.00 93.06 94 LEU A CA 1
ATOM 696 C C . LEU A 1 94 ? -21.441 -1.378 24.847 1.00 93.06 94 LEU A C 1
ATOM 698 O O . LEU A 1 94 ? -22.107 -0.473 24.347 1.00 93.06 94 LEU A O 1
ATOM 702 N N . ARG A 1 95 ? -21.630 -2.665 24.549 1.00 92.00 95 ARG A N 1
ATOM 703 C CA . ARG A 1 95 ? -22.607 -3.146 23.578 1.00 92.00 95 ARG A CA 1
ATOM 704 C C . ARG A 1 95 ? -24.036 -2.761 23.951 1.00 92.00 95 ARG A C 1
ATOM 706 O O . ARG A 1 95 ? -24.771 -2.276 23.090 1.00 92.00 95 ARG A O 1
ATOM 713 N N . GLU A 1 96 ? -24.439 -2.951 25.207 1.00 94.94 96 GLU A N 1
ATOM 714 C CA . GLU A 1 96 ? -25.793 -2.599 25.654 1.00 94.94 96 GLU A CA 1
ATOM 715 C C . GLU A 1 96 ? -26.021 -1.076 25.621 1.00 94.94 96 GLU A C 1
ATOM 717 O O . GLU A 1 96 ? -27.065 -0.619 25.155 1.00 94.94 96 GLU A O 1
ATOM 722 N N . VAL A 1 97 ? -25.031 -0.268 26.024 1.00 94.81 97 VAL A N 1
ATOM 723 C CA . VAL A 1 97 ? -25.132 1.206 25.979 1.00 94.81 97 VAL A CA 1
ATOM 724 C C . VAL A 1 97 ? -25.227 1.724 24.549 1.00 94.81 97 VAL A C 1
ATOM 726 O O . VAL A 1 97 ? -26.072 2.568 24.253 1.00 94.81 97 VAL A O 1
ATOM 729 N N . VAL A 1 98 ? -24.394 1.210 23.646 1.00 94.69 98 VAL A N 1
ATOM 730 C CA . VAL A 1 98 ? -24.420 1.602 22.232 1.00 94.69 98 VAL A CA 1
ATOM 731 C C . VAL A 1 98 ? -25.719 1.150 21.556 1.00 94.69 98 VAL A C 1
ATOM 733 O O . VAL A 1 98 ? -26.256 1.884 20.729 1.00 94.69 98 VAL A O 1
ATOM 736 N N . SER A 1 99 ? -26.269 -0.006 21.944 1.00 93.12 99 SER A N 1
ATOM 737 C CA . SER A 1 99 ? -27.587 -0.462 21.474 1.00 93.12 99 SER A CA 1
ATOM 738 C C . SER A 1 99 ? -28.715 0.461 21.948 1.00 93.12 99 SER A C 1
ATOM 740 O O . SER A 1 99 ? -29.670 0.693 21.212 1.00 93.12 99 SER A O 1
ATOM 742 N N . ALA A 1 100 ? -28.604 1.009 23.162 1.00 94.12 100 ALA A N 1
ATOM 743 C CA . ALA A 1 100 ? -29.575 1.960 23.698 1.00 94.12 100 ALA A CA 1
ATOM 744 C C . ALA A 1 100 ? -29.445 3.361 23.075 1.00 94.12 100 ALA A C 1
ATOM 746 O O . ALA A 1 100 ? -30.443 4.067 22.937 1.00 94.12 100 ALA A O 1
ATOM 747 N N . ASN A 1 101 ? -28.232 3.776 22.694 1.00 94.06 101 ASN A N 1
ATOM 748 C CA . ASN A 1 101 ? -27.985 5.048 22.023 1.00 94.06 101 ASN A CA 1
ATOM 749 C C . ASN A 1 101 ? -26.779 4.967 21.075 1.00 94.06 101 ASN A C 1
ATOM 751 O O . ASN A 1 101 ? -25.621 5.070 21.493 1.00 94.06 101 ASN A O 1
ATOM 755 N N . ALA A 1 102 ? -27.064 4.893 19.775 1.00 92.31 102 ALA A N 1
ATOM 756 C CA . ALA A 1 102 ? -26.055 4.774 18.727 1.00 92.31 102 ALA A CA 1
ATOM 757 C C . ALA A 1 102 ? -25.032 5.925 18.715 1.00 92.31 102 ALA A C 1
ATOM 759 O O . ALA A 1 102 ? -23.886 5.713 18.330 1.00 92.31 102 ALA A O 1
ATOM 760 N N . THR A 1 103 ? -25.382 7.123 19.204 1.00 92.75 103 THR A N 1
ATOM 761 C CA . THR A 1 103 ? -24.453 8.276 19.265 1.00 92.75 103 THR A CA 1
ATOM 762 C C . THR A 1 103 ? -23.239 8.021 20.165 1.00 92.75 103 THR A C 1
ATOM 764 O O . THR A 1 103 ? -22.219 8.697 20.040 1.00 92.75 103 THR A O 1
ATOM 767 N N . ARG A 1 104 ? -23.316 7.017 21.049 1.00 94.44 104 ARG A N 1
ATOM 768 C CA . ARG A 1 104 ? -22.224 6.599 21.937 1.00 94.44 104 ARG A CA 1
ATOM 769 C C . ARG A 1 104 ? -21.193 5.699 21.266 1.00 94.44 104 ARG A C 1
ATOM 771 O O . ARG A 1 104 ? -20.131 5.481 21.847 1.00 94.44 104 ARG A O 1
ATOM 778 N N . VAL A 1 105 ? -21.471 5.200 20.058 1.00 94.44 105 VAL A N 1
ATOM 779 C CA . VAL A 1 105 ? -20.610 4.225 19.373 1.00 94.44 105 VAL A CA 1
ATOM 780 C C . VAL A 1 105 ? -19.196 4.753 19.156 1.00 94.44 105 VAL A C 1
ATOM 782 O O . VAL A 1 105 ? -18.232 4.031 19.388 1.00 94.44 105 VAL A O 1
ATOM 785 N N . LYS A 1 106 ? -19.052 6.035 18.801 1.00 93.69 106 LYS A N 1
ATOM 786 C CA . LYS A 1 106 ? -17.744 6.641 18.536 1.00 93.69 106 LYS A CA 1
ATOM 787 C C . LYS A 1 106 ? -16.842 6.648 19.770 1.00 93.69 106 LYS A C 1
ATOM 789 O O . LYS A 1 106 ? -15.678 6.283 19.671 1.00 93.69 106 LYS A O 1
ATOM 794 N N . ASP A 1 107 ? -17.382 7.022 20.928 1.00 94.00 107 ASP A N 1
ATOM 795 C CA . ASP A 1 107 ? -16.634 7.036 22.190 1.00 94.00 107 ASP A CA 1
ATOM 796 C C . ASP A 1 107 ? -16.172 5.619 22.582 1.00 94.00 107 ASP A C 1
ATOM 798 O O . ASP A 1 107 ? -15.034 5.446 23.024 1.00 94.00 107 ASP A O 1
ATOM 802 N N . ALA A 1 108 ? -17.023 4.603 22.372 1.00 94.31 108 ALA A N 1
ATOM 803 C CA . ALA A 1 108 ? -16.663 3.203 22.608 1.00 94.31 108 ALA A CA 1
ATOM 804 C C . ALA A 1 108 ? -15.525 2.749 21.685 1.00 94.31 108 ALA A C 1
ATOM 806 O O . ALA A 1 108 ? -14.529 2.207 22.163 1.00 94.31 108 ALA A O 1
ATOM 807 N N . LEU A 1 109 ? -15.638 3.013 20.379 1.00 94.31 109 LEU A N 1
ATOM 808 C CA . LEU A 1 109 ? -14.609 2.663 19.396 1.00 94.31 109 LEU A CA 1
ATOM 809 C C . LEU A 1 109 ? -13.282 3.387 19.677 1.00 94.31 109 LEU A C 1
ATOM 811 O O . LEU A 1 109 ? -12.225 2.757 19.644 1.00 94.31 109 LEU A O 1
ATOM 815 N N . ASP A 1 110 ? -13.324 4.678 20.023 1.00 94.31 110 ASP A N 1
ATOM 816 C CA . ASP A 1 110 ? -12.149 5.462 20.427 1.00 94.31 110 ASP A CA 1
ATOM 817 C C . ASP A 1 110 ? -11.495 4.903 21.705 1.00 94.31 110 ASP A C 1
ATOM 819 O O . ASP A 1 110 ? -10.272 4.960 21.850 1.00 94.31 110 ASP A O 1
ATOM 823 N N . GLY A 1 111 ? -12.288 4.404 22.659 1.00 92.00 111 GLY A N 1
ATOM 824 C CA . GLY A 1 111 ? -11.797 3.736 23.869 1.00 92.00 111 GLY A CA 1
ATOM 825 C C . GLY A 1 111 ? -11.095 2.414 23.560 1.00 92.00 111 GLY A C 1
ATOM 826 O O . GLY A 1 111 ? -9.948 2.219 23.961 1.00 92.00 111 GLY A O 1
ATOM 827 N N . ILE A 1 112 ? -11.746 1.541 22.785 1.00 92.81 112 ILE A N 1
ATOM 828 C CA . ILE A 1 112 ? -11.210 0.227 22.394 1.00 92.81 112 ILE A CA 1
ATOM 829 C C . ILE A 1 112 ? -9.906 0.383 21.603 1.00 92.81 112 ILE A C 1
ATOM 831 O O . ILE A 1 112 ? -8.910 -0.268 21.918 1.00 92.81 112 ILE A O 1
ATOM 835 N N . ALA A 1 113 ? -9.881 1.280 20.612 1.00 93.56 113 ALA A N 1
ATOM 836 C CA . ALA A 1 113 ? -8.693 1.509 19.796 1.00 93.56 113 ALA A CA 1
ATOM 837 C C . ALA A 1 113 ? -7.523 2.062 20.630 1.00 93.56 113 ALA A C 1
ATOM 839 O O . ALA A 1 113 ? -6.393 1.600 20.490 1.00 93.56 113 ALA A O 1
ATOM 840 N N . ARG A 1 114 ? -7.775 2.992 21.564 1.00 91.81 114 ARG A N 1
ATOM 841 C CA . ARG A 1 114 ? -6.726 3.479 22.481 1.00 91.81 114 ARG A CA 1
ATOM 842 C C . ARG A 1 114 ? -6.202 2.387 23.407 1.00 91.81 114 ARG A C 1
ATOM 844 O O . ARG A 1 114 ? -4.997 2.334 23.630 1.00 91.81 114 ARG A O 1
ATOM 851 N N . ALA A 1 115 ? -7.072 1.516 23.912 1.00 89.62 115 ALA A N 1
ATOM 852 C CA . ALA A 1 115 ? -6.653 0.383 24.731 1.00 89.62 115 ALA A CA 1
ATOM 853 C C . ALA A 1 115 ? -5.758 -0.589 23.943 1.00 89.62 115 ALA A C 1
ATOM 855 O O . ALA A 1 115 ? -4.759 -1.065 24.475 1.00 89.62 115 ALA A O 1
ATOM 856 N N . ALA A 1 116 ? -6.061 -0.829 22.663 1.00 91.12 116 ALA A N 1
ATOM 857 C CA . ALA A 1 116 ? -5.250 -1.693 21.804 1.00 91.12 116 ALA A CA 1
ATOM 858 C C . ALA A 1 116 ? -3.878 -1.088 21.453 1.00 91.12 116 ALA A C 1
ATOM 860 O O . ALA A 1 116 ? -2.911 -1.828 21.255 1.00 91.12 116 ALA A O 1
ATOM 861 N N . ALA A 1 117 ? -3.804 0.245 21.355 1.00 89.88 117 ALA A N 1
ATOM 862 C CA . ALA A 1 117 ? -2.575 0.993 21.086 1.00 89.88 117 ALA A CA 1
ATOM 863 C C . ALA A 1 117 ? -1.668 1.143 22.315 1.00 89.88 117 ALA A C 1
ATOM 865 O O . ALA A 1 117 ? -0.483 1.442 22.169 1.00 89.88 117 ALA A O 1
ATOM 866 N N . ALA A 1 118 ? -2.217 0.959 23.516 1.00 85.88 118 ALA A N 1
ATOM 867 C CA . ALA A 1 118 ? -1.440 0.899 24.743 1.00 85.88 118 ALA A CA 1
ATOM 868 C C . ALA A 1 118 ? -0.617 -0.406 24.811 1.00 85.88 118 ALA A C 1
ATOM 870 O O . ALA A 1 118 ? -0.664 -1.254 23.915 1.00 85.88 118 ALA A O 1
ATOM 871 N N . ASP A 1 119 ? 0.131 -0.574 25.901 1.00 72.56 119 ASP A N 1
ATOM 872 C CA . ASP A 1 119 ? 0.949 -1.761 26.197 1.00 72.56 119 ASP A CA 1
ATOM 873 C C . ASP A 1 119 ? 0.094 -3.002 26.555 1.00 72.56 119 ASP A C 1
ATOM 875 O O . ASP A 1 119 ? 0.154 -3.550 27.647 1.00 72.56 119 ASP A O 1
ATOM 879 N N . ALA A 1 120 ? -0.834 -3.365 25.669 1.00 76.69 120 ALA A N 1
ATOM 880 C CA . ALA A 1 120 ? -1.647 -4.568 25.770 1.00 76.69 120 ALA A CA 1
ATOM 881 C C . ALA A 1 120 ? -0.844 -5.787 25.292 1.00 76.69 120 ALA A C 1
ATOM 883 O O . ALA A 1 120 ? -0.024 -5.674 24.382 1.00 76.69 120 ALA A O 1
ATOM 884 N N . ASP A 1 121 ? -1.101 -6.967 25.847 1.00 83.31 121 ASP A N 1
ATOM 885 C CA . ASP A 1 121 ? -0.578 -8.210 25.281 1.00 83.31 121 ASP A CA 1
ATOM 886 C C . ASP A 1 121 ? -1.428 -8.695 24.085 1.00 83.31 121 ASP A C 1
ATOM 888 O O . ASP A 1 121 ? -2.440 -8.095 23.705 1.00 83.31 121 ASP A O 1
ATOM 892 N N . ASP A 1 122 ? -1.001 -9.782 23.443 1.00 80.00 122 ASP A N 1
ATOM 893 C CA . ASP A 1 122 ? -1.685 -10.328 22.265 1.00 80.00 122 ASP A CA 1
ATOM 894 C C . ASP A 1 122 ? -3.079 -10.900 22.567 1.00 80.00 122 ASP A C 1
ATOM 896 O O . ASP A 1 122 ? -3.981 -10.809 21.724 1.00 80.00 122 ASP A O 1
ATOM 900 N N . VAL A 1 123 ? -3.278 -11.465 23.760 1.00 82.00 123 VAL A N 1
ATOM 901 C CA . VAL A 1 123 ? -4.569 -12.032 24.180 1.00 82.00 123 VAL A CA 1
ATOM 902 C C . VAL A 1 123 ? -5.581 -10.903 24.331 1.00 82.00 123 VAL A C 1
ATOM 904 O O . VAL A 1 123 ? -6.658 -10.934 23.729 1.00 82.00 123 VAL A O 1
ATOM 907 N N . MET A 1 124 ? -5.178 -9.847 25.032 1.00 83.75 124 MET A N 1
ATOM 908 C CA . MET A 1 124 ? -5.964 -8.643 25.233 1.00 83.75 124 MET A CA 1
ATOM 909 C C . MET A 1 124 ? -6.312 -7.975 23.901 1.00 83.75 124 MET A C 1
ATOM 911 O O . MET A 1 124 ? -7.467 -7.614 23.678 1.00 83.75 124 MET A O 1
ATOM 915 N N . ARG A 1 125 ? -5.356 -7.839 22.973 1.00 86.38 125 ARG A N 1
ATOM 916 C CA . ARG A 1 125 ? -5.627 -7.243 21.650 1.00 86.38 125 ARG A CA 1
ATOM 917 C C . ARG A 1 125 ? -6.623 -8.053 20.828 1.00 86.38 125 ARG A C 1
ATOM 919 O O . ARG A 1 125 ? -7.480 -7.460 20.174 1.00 86.38 125 ARG A O 1
ATOM 926 N N . THR A 1 126 ? -6.556 -9.380 20.903 1.00 86.06 126 THR A N 1
ATOM 927 C CA . THR A 1 126 ? -7.533 -10.263 20.251 1.00 86.06 126 THR A CA 1
ATOM 928 C C . THR A 1 126 ? -8.929 -10.055 20.843 1.00 86.06 126 THR A C 1
ATOM 930 O O . THR A 1 126 ? -9.900 -9.872 20.107 1.00 86.06 126 THR A O 1
ATOM 933 N N . GLY A 1 127 ? -9.036 -9.995 22.174 1.00 87.62 127 GLY A N 1
ATOM 934 C CA . GLY A 1 127 ? -10.299 -9.700 22.851 1.00 87.62 127 GLY A CA 1
ATOM 935 C C . GLY A 1 127 ? -10.841 -8.301 22.531 1.00 87.62 127 GLY A C 1
ATOM 936 O O . GLY A 1 127 ? -12.047 -8.127 22.361 1.00 87.62 127 GLY A O 1
ATOM 937 N N . LEU A 1 128 ? -9.969 -7.297 22.396 1.00 90.62 128 LEU A N 1
ATOM 938 C CA . LEU A 1 128 ? -10.348 -5.935 22.006 1.00 90.62 128 LEU A CA 1
ATOM 939 C C . LEU A 1 128 ? -10.861 -5.879 20.565 1.00 90.62 128 LEU A C 1
ATOM 941 O O . LEU A 1 128 ? -11.836 -5.176 20.299 1.00 90.62 128 LEU A O 1
ATOM 945 N N . ALA A 1 129 ? -10.253 -6.628 19.643 1.00 90.00 129 ALA A N 1
ATOM 946 C CA . ALA A 1 129 ? -10.747 -6.743 18.274 1.00 90.00 129 ALA A CA 1
ATOM 947 C C . ALA A 1 129 ? -12.140 -7.395 18.232 1.00 90.00 129 ALA A C 1
ATOM 949 O O . ALA A 1 129 ? -13.022 -6.907 17.526 1.00 90.00 129 ALA A O 1
ATOM 950 N N . GLN A 1 130 ? -12.372 -8.433 19.043 1.00 88.44 130 GLN A N 1
ATOM 951 C CA . GLN A 1 130 ? -13.697 -9.043 19.180 1.00 88.44 130 GLN A CA 1
ATOM 952 C C . GLN A 1 130 ? -14.714 -8.070 19.794 1.00 88.44 130 GLN A C 1
ATOM 954 O O . GLN A 1 130 ? -15.827 -7.948 19.299 1.00 88.44 130 GLN A O 1
ATOM 959 N N . CYS A 1 131 ? -14.324 -7.318 20.825 1.00 90.06 131 CYS A N 1
ATOM 960 C CA . CYS A 1 131 ? -15.165 -6.281 21.424 1.00 90.06 131 CYS A CA 1
ATOM 961 C C . CYS A 1 131 ? -15.574 -5.216 20.391 1.00 90.06 131 CYS A C 1
ATOM 963 O O . CYS A 1 131 ? -16.739 -4.824 20.325 1.00 90.06 131 CYS A O 1
ATOM 965 N N . LEU A 1 132 ? -14.634 -4.783 19.543 1.00 92.12 132 LEU A N 1
ATOM 966 C CA . LEU A 1 132 ? -14.918 -3.875 18.434 1.00 92.12 132 LEU A CA 1
ATOM 967 C C . LEU A 1 132 ? -15.946 -4.484 17.472 1.00 92.12 132 LEU A C 1
ATOM 969 O O . LEU A 1 132 ? -16.910 -3.806 17.116 1.00 92.12 132 LEU A O 1
ATOM 973 N N . ALA A 1 133 ? -15.766 -5.751 17.090 1.00 89.62 133 ALA A N 1
ATOM 974 C CA . ALA A 1 133 ? -16.695 -6.476 16.226 1.00 89.62 133 ALA A CA 1
ATOM 975 C C . ALA A 1 133 ? -18.116 -6.498 16.811 1.00 89.62 133 ALA A C 1
ATOM 977 O O . ALA A 1 133 ? -19.064 -6.094 16.139 1.00 89.62 133 ALA A O 1
ATOM 978 N N . ASP A 1 134 ? -18.245 -6.877 18.084 1.00 89.06 134 ASP A N 1
ATOM 979 C CA . ASP A 1 1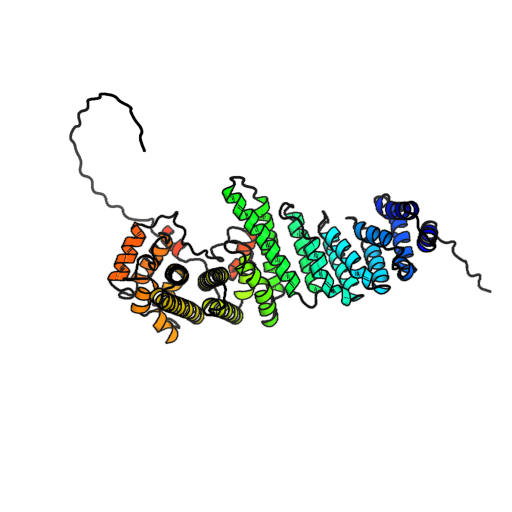34 ? -19.523 -6.991 18.790 1.00 89.06 134 ASP A CA 1
ATOM 980 C C . ASP A 1 134 ? -20.257 -5.639 18.883 1.00 89.06 134 ASP A C 1
ATOM 982 O O . ASP A 1 134 ? -21.479 -5.563 18.718 1.00 89.06 134 ASP A O 1
ATOM 986 N N . VAL A 1 135 ? -19.522 -4.549 19.141 1.00 91.12 135 VAL A N 1
ATOM 987 C CA . VAL A 1 135 ? -20.081 -3.186 19.190 1.00 91.12 135 VAL A CA 1
ATOM 988 C C . VAL A 1 135 ? -20.623 -2.775 17.821 1.00 91.12 135 VAL A C 1
ATOM 990 O O . VAL A 1 135 ? -21.727 -2.234 17.718 1.00 91.12 135 VAL A O 1
ATOM 993 N N . VAL A 1 136 ? -19.862 -3.049 16.764 1.00 90.25 136 VAL A N 1
ATOM 994 C CA . VAL A 1 136 ? -20.208 -2.688 15.386 1.00 90.25 136 VAL A CA 1
ATOM 995 C C . VAL A 1 136 ? -21.339 -3.558 14.828 1.00 90.25 136 VAL A C 1
ATOM 997 O O . VAL A 1 136 ? -22.159 -3.077 14.046 1.00 90.25 136 VAL A O 1
ATOM 1000 N N . GLU A 1 137 ? -21.435 -4.821 15.243 1.00 89.12 137 GLU A N 1
ATOM 1001 C CA . GLU A 1 137 ? -22.544 -5.709 14.886 1.00 89.12 137 GLU A CA 1
ATOM 1002 C C . GLU A 1 137 ? -23.877 -5.189 15.442 1.00 89.12 137 GLU A C 1
ATOM 1004 O O . GLU A 1 137 ? -24.890 -5.193 14.742 1.00 89.12 137 GLU A O 1
ATOM 1009 N N . ARG A 1 138 ? -23.879 -4.678 16.681 1.00 88.06 138 ARG A N 1
ATOM 1010 C CA . ARG A 1 138 ? -25.086 -4.111 17.304 1.00 88.06 138 ARG A CA 1
ATOM 1011 C C . ARG A 1 138 ? -25.411 -2.695 16.856 1.00 88.06 138 ARG A C 1
ATOM 1013 O O . ARG A 1 138 ? -26.577 -2.311 16.883 1.00 88.06 138 ARG A O 1
ATOM 1020 N N . CYS A 1 139 ? -24.413 -1.934 16.421 1.00 88.38 139 CYS A N 1
ATOM 1021 C CA . CYS A 1 139 ? -24.608 -0.610 15.849 1.00 88.38 139 CYS A CA 1
ATOM 1022 C C . CYS A 1 139 ? -23.901 -0.506 14.493 1.00 88.38 139 CYS A C 1
ATOM 1024 O O . CYS A 1 139 ? -22.791 0.028 14.411 1.00 88.38 139 CYS A O 1
ATOM 1026 N N . PRO A 1 140 ? -24.558 -0.956 13.403 1.00 85.06 140 PRO A N 1
ATOM 1027 C CA . PRO A 1 140 ? -23.985 -0.908 12.057 1.00 85.06 140 PRO A CA 1
ATOM 1028 C C . PRO A 1 140 ? -23.599 0.506 11.608 1.00 85.06 140 PRO A C 1
ATOM 1030 O O . PRO A 1 140 ? -22.676 0.673 10.818 1.00 85.06 140 PRO A O 1
ATOM 1033 N N . GLN A 1 141 ? -24.253 1.539 12.152 1.00 82.75 141 GLN A N 1
ATOM 1034 C CA . GLN A 1 141 ? -23.904 2.946 11.917 1.00 82.75 141 GLN A CA 1
ATOM 1035 C C . GLN A 1 141 ? -22.471 3.272 12.378 1.00 82.75 141 GLN A C 1
ATOM 1037 O O . GLN A 1 141 ? -21.811 4.125 11.791 1.00 82.75 141 GLN A O 1
ATOM 1042 N N . GLY A 1 142 ? -21.957 2.549 13.379 1.00 84.25 142 GLY A N 1
ATOM 1043 C CA . GLY A 1 142 ? -20.582 2.663 13.857 1.00 84.25 142 GLY A CA 1
ATOM 1044 C C . GLY A 1 142 ? -19.525 2.142 12.885 1.00 84.25 142 GLY A C 1
ATOM 1045 O O . GLY A 1 142 ? -18.358 2.487 13.051 1.00 84.25 142 GLY A O 1
ATOM 1046 N N . ARG A 1 143 ? -19.892 1.369 11.848 1.00 86.44 143 ARG A N 1
ATOM 1047 C CA . ARG A 1 143 ? -18.940 0.855 10.840 1.00 86.44 143 ARG A CA 1
ATOM 1048 C C . ARG A 1 143 ? -18.142 1.975 10.179 1.00 86.44 143 ARG A C 1
ATOM 1050 O O . ARG A 1 143 ? -16.934 1.844 10.011 1.00 86.44 143 ARG A O 1
ATOM 1057 N N . ALA A 1 144 ? -18.801 3.093 9.874 1.00 84.81 144 ALA A N 1
ATOM 1058 C CA . ALA A 1 144 ? -18.165 4.265 9.275 1.00 84.81 144 ALA A CA 1
ATOM 1059 C C . ALA A 1 144 ? -17.154 4.952 10.216 1.00 84.81 144 ALA A C 1
ATOM 1061 O O . ALA A 1 144 ? -16.217 5.606 9.759 1.00 84.81 144 ALA A O 1
ATOM 1062 N N . GLU A 1 145 ? -17.311 4.785 11.531 1.00 90.38 145 GLU A N 1
ATOM 1063 C CA . GLU A 1 145 ? -16.457 5.414 12.543 1.00 90.38 145 GLU A CA 1
ATOM 1064 C C . GLU A 1 145 ? -15.199 4.594 12.857 1.00 90.38 145 GLU A C 1
ATOM 1066 O O . GLU A 1 145 ? -14.208 5.166 13.316 1.00 90.38 145 GLU A O 1
ATOM 1071 N N . VAL A 1 146 ? -15.190 3.284 12.561 1.00 91.25 146 VAL A N 1
ATOM 1072 C CA . VAL A 1 146 ? -14.065 2.374 12.861 1.00 91.25 146 VAL A CA 1
ATOM 1073 C C . VAL A 1 146 ? -12.752 2.919 12.309 1.00 91.25 146 VAL A C 1
ATOM 1075 O O . VAL A 1 146 ? -11.773 3.040 13.047 1.00 91.25 146 VAL A O 1
ATOM 1078 N N . THR A 1 147 ? -12.722 3.313 11.032 1.00 91.12 147 THR A N 1
ATOM 1079 C CA . THR A 1 147 ? -11.506 3.853 10.411 1.00 91.12 147 THR A CA 1
ATOM 1080 C C . THR A 1 147 ? -11.019 5.115 11.119 1.00 91.12 147 THR A C 1
ATOM 1082 O O . THR A 1 147 ? -9.819 5.258 11.345 1.00 91.12 147 THR A O 1
ATOM 1085 N N . SER A 1 148 ? -11.927 6.021 11.501 1.00 92.31 148 SER A N 1
ATOM 1086 C CA . SER A 1 148 ? -11.580 7.260 12.208 1.00 92.31 148 SER A CA 1
ATOM 1087 C C . SER A 1 148 ? -10.958 6.964 13.575 1.00 92.31 148 SER A C 1
ATOM 1089 O O . SER A 1 148 ? -9.882 7.483 13.885 1.00 92.31 148 SER A O 1
ATOM 1091 N N . SER A 1 149 ? -11.589 6.087 14.360 1.00 93.38 149 SER A N 1
ATOM 1092 C CA . SER A 1 149 ? -11.134 5.709 15.701 1.00 93.38 149 SER A CA 1
ATOM 1093 C C . SER A 1 149 ? -9.792 4.977 15.670 1.00 93.38 149 SER A C 1
ATOM 1095 O O . SER A 1 149 ? -8.860 5.358 16.383 1.00 93.38 149 SER A O 1
ATOM 1097 N N . VAL A 1 150 ? -9.644 3.989 14.782 1.00 93.38 150 VAL A N 1
ATOM 1098 C CA . VAL A 1 150 ? -8.393 3.233 14.622 1.00 93.38 150 VAL A CA 1
ATOM 1099 C C . VAL A 1 150 ? -7.254 4.133 14.142 1.00 93.38 150 VAL A C 1
ATOM 1101 O O . VAL A 1 150 ? -6.136 4.046 14.654 1.00 93.38 150 VAL A O 1
ATOM 1104 N N . ARG A 1 151 ? -7.519 5.035 13.189 1.00 93.00 151 ARG A N 1
ATOM 1105 C CA . ARG A 1 151 ? -6.511 5.979 12.684 1.00 93.00 151 ARG A CA 1
ATOM 1106 C C . ARG A 1 151 ? -6.046 6.950 13.768 1.00 93.00 151 ARG A C 1
ATOM 1108 O O . ARG A 1 151 ? -4.855 7.251 13.825 1.00 93.00 151 ARG A O 1
ATOM 1115 N N . LYS A 1 152 ? -6.970 7.446 14.597 1.00 93.94 152 LYS A N 1
ATOM 1116 C CA . LYS A 1 152 ? -6.693 8.399 15.684 1.00 93.94 152 LYS A CA 1
ATOM 1117 C C . LYS A 1 152 ? -5.853 7.782 16.801 1.00 93.94 152 LYS A C 1
ATOM 1119 O O . LYS A 1 152 ? -5.019 8.476 17.370 1.00 93.94 152 LYS A O 1
ATOM 1124 N N . ALA A 1 153 ? -6.072 6.506 17.106 1.00 94.38 153 ALA A N 1
ATOM 1125 C CA . ALA A 1 153 ? -5.338 5.792 18.146 1.00 94.38 153 ALA A CA 1
ATOM 1126 C C . ALA A 1 153 ? -4.028 5.151 17.656 1.00 94.38 153 ALA A C 1
ATOM 1128 O O . ALA A 1 153 ? -3.325 4.549 18.459 1.00 94.38 153 ALA A O 1
ATOM 1129 N N . TRP A 1 154 ? -3.679 5.272 16.368 1.00 93.81 154 TRP A N 1
ATOM 1130 C CA . TRP A 1 154 ? -2.470 4.642 15.834 1.00 93.81 154 TRP A CA 1
ATOM 1131 C C . TRP A 1 154 ? -1.207 5.111 16.583 1.00 93.81 154 TRP A C 1
ATOM 1133 O O . TRP A 1 154 ? -1.024 6.324 16.729 1.00 93.81 154 TRP A O 1
ATOM 1143 N N . PRO A 1 155 ? -0.321 4.193 17.022 1.00 92.94 155 PRO A N 1
ATOM 1144 C CA . PRO A 1 155 ? 0.893 4.548 17.748 1.00 92.94 155 PRO A CA 1
ATOM 1145 C C . PRO A 1 155 ? 1.766 5.567 17.009 1.00 92.94 155 PRO A C 1
ATOM 1147 O O . PRO A 1 155 ? 1.912 5.533 15.785 1.00 92.94 155 PRO A O 1
ATOM 1150 N N . TYR A 1 156 ? 2.401 6.468 17.755 1.00 91.69 156 TYR A N 1
ATOM 1151 C CA . TYR A 1 156 ? 3.373 7.389 17.172 1.00 91.69 156 TYR A CA 1
ATOM 1152 C C . TYR A 1 156 ? 4.536 6.625 16.528 1.00 91.69 156 TYR A C 1
ATOM 1154 O O . TYR A 1 156 ? 4.922 5.550 16.983 1.00 91.69 156 TYR A O 1
ATOM 1162 N N . VAL A 1 157 ? 5.139 7.200 15.485 1.00 89.00 157 VAL A N 1
ATOM 1163 C CA . VAL A 1 157 ? 6.254 6.579 14.742 1.00 89.00 157 VAL A CA 1
ATOM 1164 C C . VAL A 1 157 ? 7.417 6.206 15.670 1.00 89.00 157 VAL A C 1
ATOM 1166 O O . VAL A 1 157 ? 8.066 5.183 15.468 1.00 89.00 157 VAL A O 1
ATOM 1169 N N . ASN A 1 158 ? 7.645 6.978 16.736 1.00 86.81 158 ASN A N 1
ATOM 1170 C CA . ASN A 1 158 ? 8.691 6.721 17.724 1.00 86.81 158 ASN A CA 1
ATOM 1171 C C . ASN A 1 158 ? 8.384 5.564 18.698 1.00 86.81 158 ASN A C 1
ATOM 1173 O O . ASN A 1 158 ? 9.319 5.116 19.354 1.00 86.81 158 ASN A O 1
ATOM 1177 N N . ALA A 1 159 ? 7.158 5.031 18.745 1.00 88.75 159 ALA A N 1
ATOM 1178 C CA . ALA A 1 159 ? 6.818 3.875 19.578 1.00 88.75 159 ALA A CA 1
ATOM 1179 C C . ALA A 1 159 ? 7.662 2.628 19.238 1.00 88.75 159 ALA A C 1
ATOM 1181 O O . ALA A 1 159 ? 8.268 2.540 18.161 1.00 88.75 159 ALA A O 1
ATOM 1182 N N . GLY A 1 160 ? 7.712 1.682 20.180 1.00 86.56 160 GLY A N 1
ATOM 1183 C CA . GLY A 1 160 ? 8.480 0.443 20.054 1.00 86.56 160 GLY A CA 1
ATOM 1184 C C . GLY A 1 160 ? 7.908 -0.523 19.012 1.00 86.56 160 GLY A C 1
ATOM 1185 O O . GLY A 1 160 ? 6.731 -0.446 18.653 1.00 86.56 160 GLY A O 1
ATOM 1186 N N . GLU A 1 161 ? 8.748 -1.455 18.549 1.00 89.12 161 GLU A N 1
ATOM 1187 C CA . GLU A 1 161 ? 8.380 -2.491 17.569 1.00 89.12 161 GLU A CA 1
ATOM 1188 C C . GLU A 1 161 ? 7.132 -3.268 18.002 1.00 89.12 161 GLU A C 1
ATOM 1190 O O . GLU A 1 161 ? 6.188 -3.381 17.224 1.00 89.12 161 GLU A O 1
ATOM 1195 N N . GLU A 1 162 ? 7.083 -3.748 19.248 1.00 88.31 162 GLU A N 1
ATOM 1196 C CA . GLU A 1 162 ? 5.959 -4.555 19.745 1.00 88.31 162 GLU A CA 1
ATOM 1197 C C . GLU A 1 162 ? 4.636 -3.781 19.797 1.00 88.31 162 GLU A C 1
ATOM 1199 O O . GLU A 1 162 ? 3.571 -4.348 19.550 1.00 88.31 162 GLU A O 1
ATOM 1204 N N . THR A 1 163 ? 4.684 -2.468 20.037 1.00 90.44 163 THR A N 1
ATOM 1205 C CA . THR A 1 163 ? 3.489 -1.617 20.011 1.00 90.44 163 THR A CA 1
ATOM 1206 C C . THR A 1 163 ? 2.932 -1.496 18.592 1.00 90.44 163 THR A C 1
ATOM 1208 O O . THR A 1 163 ? 1.734 -1.693 18.382 1.00 90.44 163 THR A O 1
ATOM 1211 N N . HIS A 1 164 ? 3.792 -1.213 17.604 1.00 92.12 164 HIS A N 1
ATOM 1212 C CA . HIS A 1 164 ? 3.387 -1.158 16.192 1.00 92.12 164 HIS A CA 1
ATOM 1213 C C . HIS A 1 164 ? 2.876 -2.510 15.705 1.00 92.12 164 HIS A C 1
ATOM 1215 O O . HIS A 1 164 ? 1.856 -2.586 15.016 1.00 92.12 164 HIS A O 1
ATOM 1221 N N . ASP A 1 165 ? 3.560 -3.577 16.099 1.00 90.56 165 ASP A N 1
ATOM 1222 C CA . ASP A 1 165 ? 3.223 -4.939 15.729 1.00 90.56 165 ASP A CA 1
ATOM 1223 C C . ASP A 1 165 ? 1.857 -5.371 16.247 1.00 90.56 165 ASP A C 1
ATOM 1225 O O . ASP A 1 165 ? 0.992 -5.813 15.486 1.00 90.56 165 ASP A O 1
ATOM 1229 N N . GLY A 1 166 ? 1.668 -5.229 17.555 1.00 91.19 166 GLY A N 1
ATOM 1230 C CA . GLY A 1 166 ? 0.446 -5.604 18.229 1.00 91.19 166 GLY A CA 1
ATOM 1231 C C . GLY A 1 166 ? -0.735 -4.786 17.732 1.00 91.19 166 GLY A C 1
ATOM 1232 O O . GLY A 1 166 ? -1.782 -5.352 17.410 1.00 91.19 166 GLY A O 1
ATOM 1233 N N . TYR A 1 167 ? -0.560 -3.470 17.578 1.00 93.88 167 TYR A N 1
ATOM 1234 C CA . TYR A 1 167 ? -1.622 -2.631 17.035 1.00 93.88 167 TYR A CA 1
ATOM 1235 C C . TYR A 1 167 ? -1.971 -3.017 15.595 1.00 93.88 167 TYR A C 1
ATOM 1237 O O . TYR A 1 167 ? -3.146 -3.130 15.260 1.00 93.88 167 TYR A O 1
ATOM 1245 N N . THR A 1 168 ? -0.979 -3.327 14.756 1.00 93.75 168 THR A N 1
ATOM 1246 C CA . THR A 1 168 ? -1.225 -3.803 13.385 1.00 93.75 168 THR A CA 1
ATOM 1247 C C . THR A 1 168 ? -2.052 -5.092 13.368 1.00 93.75 168 THR A C 1
ATOM 1249 O O . THR A 1 168 ? -2.951 -5.216 12.537 1.00 93.75 168 THR A O 1
ATOM 1252 N N . ARG A 1 169 ? -1.822 -6.032 14.300 1.00 91.75 169 ARG A N 1
ATOM 1253 C CA . ARG A 1 169 ? -2.663 -7.241 14.442 1.00 91.75 169 ARG A CA 1
ATOM 1254 C C . ARG A 1 169 ? -4.104 -6.887 14.795 1.00 91.75 169 ARG A C 1
ATOM 1256 O O . ARG A 1 169 ? -5.013 -7.340 14.107 1.00 91.75 169 ARG A O 1
ATOM 1263 N N . PHE A 1 170 ? -4.296 -6.024 15.793 1.00 93.69 170 PHE A N 1
ATOM 1264 C CA . PHE A 1 170 ? -5.621 -5.528 16.171 1.00 93.69 170 PHE A CA 1
ATOM 1265 C C . PHE A 1 170 ? -6.358 -4.910 14.971 1.00 93.69 170 PHE A C 1
ATOM 1267 O O . PHE A 1 170 ? -7.523 -5.222 14.735 1.00 93.69 170 PHE A O 1
ATOM 1274 N N . VAL A 1 171 ? -5.675 -4.091 14.162 1.00 93.94 171 VAL A N 1
ATOM 1275 C CA . VAL A 1 171 ? -6.275 -3.490 12.961 1.00 93.94 171 VAL A CA 1
ATOM 1276 C C . VAL A 1 171 ? -6.597 -4.532 11.889 1.00 93.94 171 VAL A C 1
ATOM 1278 O O . VAL A 1 171 ? -7.651 -4.449 11.260 1.00 93.94 171 VAL A O 1
ATOM 1281 N N . ILE A 1 172 ? -5.736 -5.533 11.690 1.00 91.88 172 ILE A N 1
ATOM 1282 C CA . ILE A 1 172 ? -5.992 -6.645 10.762 1.00 91.88 172 ILE A CA 1
ATOM 1283 C C . ILE A 1 172 ? -7.237 -7.444 11.164 1.00 91.88 172 ILE A C 1
ATOM 1285 O O . ILE A 1 172 ? -8.018 -7.845 10.298 1.00 91.88 172 ILE A O 1
ATOM 1289 N N . ASP A 1 173 ? -7.452 -7.665 12.456 1.00 88.75 173 ASP A N 1
ATOM 1290 C CA . ASP A 1 173 ? -8.667 -8.327 12.925 1.00 88.75 173 ASP A CA 1
ATOM 1291 C C . ASP A 1 173 ? -9.890 -7.404 12.796 1.00 88.75 173 ASP A C 1
ATOM 1293 O O . ASP A 1 173 ? -10.943 -7.848 12.333 1.00 88.75 173 ASP A O 1
ATOM 1297 N N . ALA A 1 174 ? -9.738 -6.101 13.062 1.00 88.00 174 ALA A N 1
ATOM 1298 C CA . ALA A 1 174 ? -10.791 -5.107 12.844 1.00 88.00 174 ALA A CA 1
ATOM 1299 C C . ALA A 1 174 ? -11.212 -4.991 11.364 1.00 88.00 174 ALA A C 1
ATOM 1301 O O . ALA A 1 174 ? -12.396 -4.813 11.081 1.00 88.00 174 ALA A O 1
ATOM 1302 N N . LEU A 1 175 ? -10.289 -5.170 10.407 1.00 87.75 175 LEU A N 1
ATOM 1303 C CA . LEU A 1 175 ? -10.591 -5.182 8.967 1.00 87.75 175 LEU A CA 1
ATOM 1304 C C . LEU A 1 175 ? -11.635 -6.239 8.577 1.00 87.75 175 LEU A C 1
ATOM 1306 O O . LEU A 1 175 ? -12.342 -6.056 7.586 1.00 87.75 175 LEU A O 1
ATOM 1310 N N . ARG A 1 176 ? -11.772 -7.326 9.349 1.00 80.69 176 ARG A N 1
ATOM 1311 C CA . ARG A 1 176 ? -12.806 -8.350 9.113 1.00 80.69 176 ARG A CA 1
ATOM 1312 C C . ARG A 1 176 ? -14.219 -7.848 9.405 1.00 80.69 176 ARG A C 1
ATOM 1314 O O . ARG A 1 176 ? -15.173 -8.428 8.900 1.00 80.69 176 ARG A O 1
ATOM 1321 N N . CYS A 1 177 ? -14.337 -6.786 10.197 1.00 75.75 177 CYS A N 1
ATOM 1322 C CA . CYS A 1 177 ? -15.603 -6.224 10.665 1.00 75.75 177 CYS A CA 1
ATOM 1323 C C . CYS A 1 177 ? -16.053 -5.008 9.838 1.00 75.75 177 CYS A C 1
ATOM 1325 O O . CYS A 1 177 ? -17.160 -4.507 10.033 1.00 75.75 177 CYS A O 1
ATOM 1327 N N . CYS A 1 178 ? -15.201 -4.523 8.931 1.00 77.94 178 CYS A N 1
ATOM 1328 C CA . CYS A 1 178 ? -15.492 -3.394 8.054 1.00 77.94 178 CYS A CA 1
ATOM 1329 C C . CYS A 1 178 ? -16.104 -3.875 6.731 1.00 77.94 178 CYS A C 1
ATOM 1331 O O . CYS A 1 178 ? -15.525 -4.735 6.062 1.00 77.94 178 CYS A O 1
ATOM 1333 N N . ASP A 1 179 ? -17.225 -3.268 6.326 1.00 76.12 179 ASP A N 1
ATOM 1334 C CA . ASP A 1 179 ? -17.818 -3.497 4.998 1.00 76.12 179 ASP A CA 1
ATOM 1335 C C . ASP A 1 179 ? -16.922 -2.920 3.894 1.00 76.12 179 ASP A C 1
ATOM 1337 O O . ASP A 1 179 ? -16.593 -3.609 2.931 1.00 76.12 179 ASP A O 1
ATOM 1341 N N . ASP A 1 180 ? -16.472 -1.673 4.069 1.00 83.44 180 ASP A N 1
ATOM 1342 C CA . ASP A 1 180 ? -15.460 -1.050 3.220 1.00 83.44 180 ASP A CA 1
ATOM 1343 C C . ASP A 1 180 ? -14.092 -1.115 3.905 1.00 83.44 180 ASP A C 1
ATOM 1345 O O . ASP A 1 180 ? -13.777 -0.371 4.839 1.00 83.44 180 ASP A O 1
ATOM 1349 N N . ARG A 1 181 ? -13.265 -2.051 3.439 1.00 87.62 181 ARG A N 1
ATOM 1350 C CA . ARG A 1 181 ? -11.908 -2.263 3.956 1.00 87.62 181 ARG A CA 1
ATOM 1351 C C . ARG A 1 181 ? -10.910 -1.249 3.400 1.00 87.62 181 ARG A C 1
ATOM 1353 O O . ARG A 1 181 ? -9.836 -1.094 3.984 1.00 87.62 181 ARG A O 1
ATOM 1360 N N . GLY A 1 182 ? -11.239 -0.573 2.297 1.00 89.38 182 GLY A N 1
ATOM 1361 C CA . GLY A 1 182 ? -10.326 0.292 1.551 1.00 89.38 182 GLY A CA 1
ATOM 1362 C C . GLY A 1 182 ? -9.698 1.388 2.417 1.00 89.38 182 GLY A C 1
ATOM 1363 O O . GLY A 1 182 ? -8.476 1.396 2.569 1.00 89.38 182 GLY A O 1
ATOM 1364 N N . PRO A 1 183 ? -10.491 2.258 3.072 1.00 90.75 183 PRO A N 1
ATOM 1365 C CA . PRO A 1 183 ? -9.971 3.364 3.877 1.00 90.75 183 PRO A CA 1
ATOM 1366 C C . PRO A 1 183 ? -9.042 2.930 5.016 1.00 90.75 183 PRO A C 1
ATOM 1368 O O . PRO A 1 183 ? -8.057 3.610 5.316 1.00 90.75 183 PRO A O 1
ATOM 1371 N N . LEU A 1 184 ? -9.350 1.799 5.661 1.00 90.75 184 LEU A N 1
ATOM 1372 C CA . LEU A 1 184 ? -8.544 1.279 6.761 1.00 90.75 184 LEU A CA 1
ATOM 1373 C C . LEU A 1 184 ? -7.250 0.626 6.252 1.00 90.75 184 LEU A C 1
ATOM 1375 O O . LEU A 1 184 ? -6.193 0.854 6.836 1.00 90.75 184 LEU A O 1
ATOM 1379 N N . LEU A 1 185 ? -7.301 -0.090 5.124 1.00 91.75 185 LEU A N 1
ATOM 1380 C CA . LEU A 1 185 ? -6.112 -0.614 4.443 1.00 91.75 185 LEU A CA 1
ATOM 1381 C C . LEU A 1 185 ? -5.177 0.496 3.965 1.00 91.75 185 LEU A C 1
ATOM 1383 O O . LEU A 1 185 ? -3.965 0.399 4.156 1.00 91.75 185 LEU A O 1
ATOM 1387 N N . THR A 1 186 ? -5.732 1.569 3.401 1.00 94.12 186 THR A N 1
ATOM 1388 C CA . THR A 1 186 ? -4.976 2.774 3.045 1.00 94.12 186 THR A CA 1
ATOM 1389 C C . THR A 1 186 ? -4.241 3.319 4.266 1.00 94.12 186 THR A C 1
ATOM 1391 O O . THR A 1 186 ? -3.040 3.562 4.189 1.00 94.12 186 THR A O 1
ATOM 1394 N N . THR A 1 187 ? -4.906 3.409 5.424 1.00 93.44 187 THR A N 1
ATOM 1395 C CA . THR A 1 187 ? -4.248 3.819 6.675 1.00 93.44 187 THR A CA 1
ATOM 1396 C C . THR A 1 187 ? -3.140 2.864 7.105 1.00 93.44 187 THR A C 1
ATOM 1398 O O . THR A 1 187 ? -2.079 3.334 7.501 1.00 93.44 187 THR A O 1
ATOM 1401 N N . CYS A 1 188 ? -3.323 1.546 7.003 1.00 93.81 188 CYS A N 1
ATOM 1402 C CA . CYS A 1 188 ? -2.250 0.598 7.309 1.00 93.81 188 CYS A CA 1
ATOM 1403 C C . CYS A 1 188 ? -1.003 0.841 6.444 1.00 93.81 188 CYS A C 1
ATOM 1405 O O . CYS A 1 188 ? 0.111 0.860 6.966 1.00 93.81 188 CYS A O 1
ATOM 1407 N N . VAL A 1 189 ? -1.182 1.076 5.140 1.00 95.00 189 VAL A N 1
ATOM 1408 C CA . VAL A 1 189 ? -0.062 1.340 4.224 1.00 95.00 189 VAL A CA 1
ATOM 1409 C C . VAL A 1 189 ? 0.570 2.707 4.463 1.00 95.00 189 VAL A C 1
ATOM 1411 O O . VAL A 1 189 ? 1.791 2.793 4.501 1.00 95.00 189 VAL A O 1
ATOM 1414 N N . GLU A 1 190 ? -0.211 3.761 4.704 1.00 94.75 190 GLU A N 1
ATOM 1415 C CA . GLU A 1 190 ? 0.318 5.082 5.085 1.00 94.75 190 GLU A CA 1
ATOM 1416 C C . GLU A 1 190 ? 1.209 5.002 6.332 1.00 94.75 190 GLU A C 1
ATOM 1418 O O . GLU A 1 190 ? 2.231 5.681 6.429 1.00 94.75 190 GLU A O 1
ATOM 1423 N N . ARG A 1 191 ? 0.844 4.147 7.291 1.00 94.00 191 ARG A N 1
ATOM 1424 C CA . ARG A 1 191 ? 1.610 3.952 8.526 1.00 94.00 191 ARG A CA 1
ATOM 1425 C C . ARG A 1 191 ? 2.850 3.094 8.315 1.00 94.00 191 ARG A C 1
ATOM 1427 O O . ARG A 1 191 ? 3.894 3.427 8.870 1.00 94.00 191 ARG A O 1
ATOM 1434 N N . ALA A 1 192 ? 2.772 2.068 7.470 1.00 94.75 192 ALA A N 1
ATOM 1435 C CA . ALA A 1 192 ? 3.949 1.324 7.028 1.00 94.75 192 ALA A CA 1
ATOM 1436 C C . ALA A 1 192 ? 4.945 2.235 6.286 1.00 94.75 192 ALA A C 1
ATOM 1438 O O . ALA A 1 192 ? 6.136 2.195 6.573 1.00 94.75 192 ALA A O 1
ATOM 1439 N N . LEU A 1 193 ? 4.457 3.114 5.403 1.00 94.56 193 LEU A N 1
ATOM 1440 C CA . LEU A 1 193 ? 5.267 4.115 4.701 1.00 94.56 193 LEU A CA 1
ATOM 1441 C C . LEU A 1 193 ? 5.918 5.108 5.670 1.00 94.56 193 LEU A C 1
ATOM 1443 O O . LEU A 1 193 ? 7.085 5.443 5.504 1.00 94.56 193 LEU A O 1
ATOM 1447 N N . ALA A 1 194 ? 5.198 5.558 6.700 1.00 92.88 194 ALA A N 1
ATOM 1448 C CA . ALA A 1 194 ? 5.764 6.448 7.713 1.00 92.88 194 ALA A CA 1
ATOM 1449 C C . ALA A 1 194 ? 6.921 5.794 8.490 1.00 92.88 194 ALA A C 1
ATOM 1451 O O . ALA A 1 194 ? 7.915 6.463 8.768 1.00 92.88 194 ALA A O 1
ATOM 1452 N N . LEU A 1 195 ? 6.808 4.500 8.817 1.00 92.25 195 LEU A N 1
ATOM 1453 C CA . LEU A 1 195 ? 7.885 3.731 9.452 1.00 92.25 195 LEU A CA 1
ATOM 1454 C C . LEU A 1 195 ? 9.076 3.532 8.506 1.00 92.25 195 LEU A C 1
ATOM 1456 O O . LEU A 1 195 ? 10.209 3.771 8.906 1.00 92.25 195 LEU A O 1
ATOM 1460 N N . ASP A 1 196 ? 8.812 3.165 7.253 1.00 91.50 196 ASP A N 1
ATOM 1461 C CA . ASP A 1 196 ? 9.823 2.981 6.204 1.00 91.50 196 ASP A CA 1
ATOM 1462 C C . ASP A 1 196 ? 10.621 4.275 5.952 1.00 91.50 196 ASP A C 1
ATOM 1464 O O . ASP A 1 196 ? 11.850 4.283 5.967 1.00 91.50 196 ASP A O 1
ATOM 1468 N N . CYS A 1 197 ? 9.937 5.417 5.829 1.00 90.00 197 CYS A N 1
ATOM 1469 C CA . CYS A 1 197 ? 10.597 6.715 5.696 1.00 90.00 197 CYS A CA 1
ATOM 1470 C C . CYS A 1 197 ? 11.410 7.101 6.938 1.00 90.00 197 CYS A C 1
ATOM 1472 O O . CYS A 1 197 ? 12.485 7.681 6.792 1.00 90.00 197 CYS A O 1
ATOM 1474 N N . ALA A 1 198 ? 10.914 6.803 8.143 1.00 87.44 198 ALA A N 1
ATOM 1475 C CA . ALA A 1 198 ? 11.645 7.083 9.376 1.00 87.44 198 ALA A CA 1
ATOM 1476 C C . ALA A 1 198 ? 12.928 6.245 9.472 1.00 87.44 198 ALA A C 1
ATOM 1478 O O . ALA A 1 198 ? 13.976 6.784 9.819 1.00 87.44 198 ALA A O 1
ATOM 1479 N N . ALA A 1 199 ? 12.864 4.968 9.094 1.00 82.31 199 ALA A N 1
ATOM 1480 C CA . ALA A 1 199 ? 14.028 4.093 9.040 1.00 82.31 199 ALA A CA 1
ATOM 1481 C C . ALA A 1 199 ? 15.057 4.573 7.997 1.00 82.31 199 ALA A C 1
ATOM 1483 O O . ALA A 1 199 ? 16.244 4.701 8.289 1.00 82.31 199 ALA A O 1
ATOM 1484 N N . ALA A 1 200 ? 14.597 4.979 6.808 1.00 78.50 200 ALA A N 1
ATOM 1485 C CA . ALA A 1 200 ? 15.472 5.523 5.769 1.00 78.50 200 ALA A CA 1
ATOM 1486 C C . ALA A 1 200 ? 16.176 6.834 6.180 1.00 78.50 200 ALA A C 1
ATOM 1488 O O . ALA A 1 200 ? 17.294 7.088 5.735 1.00 78.50 200 ALA A O 1
ATOM 1489 N N . GLN A 1 201 ? 15.551 7.674 7.014 1.00 72.50 201 GLN A N 1
ATOM 1490 C CA . GLN A 1 201 ? 16.157 8.915 7.519 1.00 72.50 201 GLN A CA 1
ATOM 1491 C C . GLN A 1 201 ? 17.278 8.662 8.538 1.00 72.50 201 GLN A C 1
ATOM 1493 O O . GLN A 1 201 ? 18.230 9.439 8.583 1.00 72.50 201 GLN A O 1
ATOM 1498 N N . GLN A 1 202 ? 17.207 7.577 9.313 1.00 62.72 202 GLN A N 1
ATOM 1499 C CA . GLN A 1 202 ? 18.225 7.236 10.316 1.00 62.72 202 GLN A CA 1
ATOM 1500 C C . GLN A 1 202 ? 19.560 6.828 9.689 1.00 62.72 202 GLN A C 1
ATOM 1502 O O . GLN A 1 202 ? 20.612 7.203 10.200 1.00 62.72 202 GLN A O 1
ATOM 1507 N N . VAL A 1 203 ? 19.531 6.194 8.512 1.00 57.03 203 VAL A N 1
ATOM 1508 C CA . VAL A 1 203 ? 20.744 5.879 7.733 1.00 57.03 203 VAL A CA 1
ATOM 1509 C C . VAL A 1 203 ? 21.581 7.136 7.442 1.00 57.03 203 VAL A C 1
ATOM 1511 O O . VAL A 1 203 ? 22.804 7.059 7.359 1.00 57.03 203 VAL A O 1
ATOM 1514 N N . PHE A 1 204 ? 20.950 8.311 7.333 1.00 53.38 204 PHE A N 1
ATOM 1515 C CA . PHE A 1 204 ? 21.650 9.585 7.135 1.00 53.38 204 PHE A CA 1
ATOM 1516 C C . PHE A 1 204 ? 22.109 10.252 8.441 1.00 53.38 204 PHE A C 1
ATOM 1518 O O . PHE A 1 204 ? 22.961 11.137 8.391 1.00 53.38 204 PHE A O 1
ATOM 1525 N N . ALA A 1 205 ? 21.562 9.852 9.592 1.00 56.03 205 ALA A N 1
ATOM 1526 C CA . ALA A 1 205 ? 21.859 10.441 10.899 1.00 56.03 205 ALA A CA 1
ATOM 1527 C C . ALA A 1 205 ? 23.038 9.769 11.632 1.00 56.03 205 ALA A C 1
ATOM 1529 O O . ALA A 1 205 ? 23.421 10.244 12.694 1.00 56.03 205 ALA A O 1
ATOM 1530 N N . MET A 1 206 ? 23.623 8.698 11.074 1.00 54.06 206 MET A N 1
ATOM 1531 C CA . MET A 1 206 ? 24.666 7.860 11.701 1.00 54.06 206 MET A CA 1
ATOM 1532 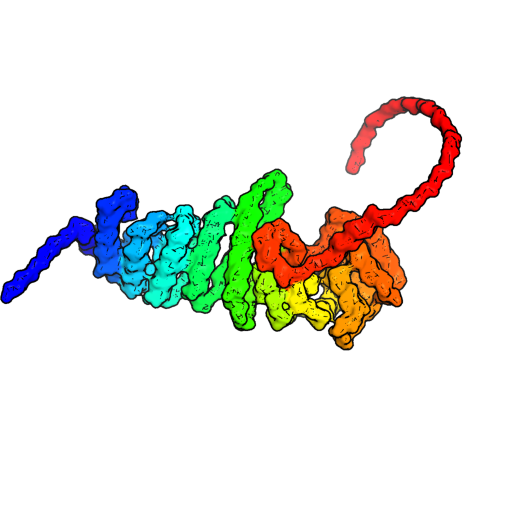C C . MET A 1 206 ? 24.264 7.180 13.027 1.00 54.06 206 MET A C 1
ATOM 1534 O O . MET A 1 206 ? 25.102 6.524 13.641 1.00 54.06 206 MET A O 1
ATOM 1538 N N . ASP A 1 207 ? 22.995 7.271 13.432 1.00 53.34 207 ASP A N 1
ATOM 1539 C CA . ASP A 1 207 ? 22.429 6.502 14.540 1.00 53.34 207 ASP A CA 1
ATOM 1540 C C . ASP A 1 207 ? 21.829 5.199 13.986 1.00 53.34 207 ASP A C 1
ATOM 1542 O O . ASP A 1 207 ? 20.787 5.203 13.324 1.00 53.34 207 ASP A O 1
ATOM 1546 N N . GLU A 1 208 ? 22.497 4.071 14.240 1.00 53.22 208 GLU A N 1
ATOM 1547 C CA . GLU A 1 208 ? 22.025 2.720 13.899 1.00 53.22 208 GLU A CA 1
ATOM 1548 C C . GLU A 1 208 ? 20.898 2.260 14.842 1.00 53.22 208 GLU A C 1
ATOM 1550 O O . GLU A 1 208 ? 21.005 1.264 15.558 1.00 53.22 208 GLU A O 1
ATOM 1555 N N . ASP A 1 209 ? 19.776 2.972 14.848 1.00 57.94 209 ASP A N 1
ATOM 1556 C CA . ASP A 1 209 ? 18.577 2.529 15.557 1.00 57.94 209 ASP A CA 1
ATOM 1557 C C . ASP A 1 209 ? 17.850 1.439 14.743 1.00 57.94 209 ASP A C 1
ATOM 1559 O O . ASP A 1 209 ? 16.792 1.653 14.146 1.00 57.94 209 ASP A O 1
ATOM 1563 N N . ALA A 1 210 ? 18.385 0.212 14.779 1.00 69.25 210 ALA A N 1
ATOM 1564 C CA . ALA A 1 210 ? 17.812 -0.991 14.151 1.00 69.25 210 ALA A CA 1
ATOM 1565 C C . ALA A 1 210 ? 16.338 -1.269 14.539 1.00 69.25 210 ALA A C 1
ATOM 1567 O O . ALA A 1 210 ? 15.642 -2.059 13.897 1.00 69.25 210 ALA A O 1
ATOM 1568 N N . ALA A 1 211 ? 15.833 -0.604 15.581 1.00 76.62 211 ALA A N 1
ATOM 1569 C CA . ALA A 1 211 ? 14.458 -0.707 16.046 1.00 76.62 211 ALA A CA 1
ATOM 1570 C C . ALA A 1 211 ? 13.415 -0.222 15.019 1.00 76.62 211 ALA A C 1
ATOM 1572 O O . ALA A 1 211 ? 12.305 -0.761 14.989 1.00 76.62 211 ALA A O 1
ATOM 1573 N N . LYS A 1 212 ? 13.718 0.786 14.180 1.00 81.50 212 LYS A N 1
ATOM 1574 C CA . LYS A 1 212 ? 12.748 1.274 13.173 1.00 81.50 212 LYS A CA 1
ATOM 1575 C C . LYS A 1 212 ? 12.673 0.373 11.955 1.00 81.50 212 LYS A C 1
ATOM 1577 O O . LYS A 1 212 ? 11.562 0.094 11.501 1.00 81.50 212 LYS A O 1
ATOM 1582 N N . ASP A 1 213 ? 13.810 -0.152 11.513 1.00 85.56 213 ASP A N 1
ATOM 1583 C CA . ASP A 1 213 ? 13.860 -1.211 10.506 1.00 85.56 213 ASP A CA 1
ATOM 1584 C C . ASP A 1 213 ? 13.072 -2.439 10.971 1.00 85.56 213 ASP A C 1
ATOM 1586 O O . ASP A 1 213 ? 12.212 -2.935 10.245 1.00 85.56 213 ASP A O 1
ATOM 1590 N N . ALA A 1 214 ? 13.275 -2.887 12.213 1.00 88.88 214 ALA A N 1
ATOM 1591 C CA . ALA A 1 214 ? 12.554 -4.036 12.757 1.00 88.88 214 ALA A CA 1
ATOM 1592 C C . ALA A 1 214 ? 11.031 -3.804 12.826 1.00 88.88 214 ALA A C 1
ATOM 1594 O O . ALA A 1 214 ? 10.248 -4.677 12.435 1.00 88.88 214 ALA A O 1
ATOM 1595 N N . ALA A 1 215 ? 10.599 -2.606 13.244 1.00 90.75 215 ALA A N 1
ATOM 1596 C CA . ALA A 1 215 ? 9.189 -2.220 13.250 1.00 90.75 215 ALA A CA 1
ATOM 1597 C C . ALA A 1 215 ? 8.584 -2.197 11.836 1.00 90.75 215 ALA A C 1
ATOM 1599 O O . ALA A 1 215 ? 7.520 -2.782 11.619 1.00 90.75 215 ALA A O 1
ATOM 1600 N N . ALA A 1 216 ? 9.260 -1.567 10.868 1.00 92.00 216 ALA A N 1
ATOM 1601 C CA . ALA A 1 216 ? 8.822 -1.547 9.475 1.00 92.00 216 ALA A CA 1
ATOM 1602 C C . ALA A 1 216 ? 8.732 -2.970 8.901 1.00 92.00 216 ALA A C 1
ATOM 1604 O O . ALA A 1 216 ? 7.710 -3.328 8.313 1.00 92.00 216 ALA A O 1
ATOM 1605 N N . ASP A 1 217 ? 9.741 -3.811 9.144 1.00 93.50 217 ASP A N 1
ATOM 1606 C CA . ASP A 1 217 ? 9.792 -5.191 8.658 1.00 93.50 217 ASP A CA 1
ATOM 1607 C C . ASP A 1 217 ? 8.632 -6.037 9.198 1.00 93.50 217 ASP A C 1
ATOM 1609 O O . ASP A 1 217 ? 7.964 -6.767 8.458 1.00 93.50 217 ASP A O 1
ATOM 1613 N N . LYS A 1 218 ? 8.338 -5.928 10.500 1.00 93.06 218 LYS A N 1
ATOM 1614 C CA . LYS A 1 218 ? 7.251 -6.686 11.137 1.00 93.06 218 LYS A CA 1
ATOM 1615 C C . LYS A 1 218 ? 5.878 -6.220 10.648 1.00 93.06 218 LYS A C 1
ATOM 1617 O O . LYS A 1 218 ? 5.035 -7.053 10.316 1.00 93.06 218 LYS A O 1
ATOM 1622 N N . VAL A 1 219 ? 5.660 -4.907 10.536 1.00 94.94 219 VAL A N 1
ATOM 1623 C CA . VAL A 1 219 ? 4.396 -4.347 10.028 1.00 94.94 219 VAL A CA 1
ATOM 1624 C C . VAL A 1 219 ? 4.181 -4.729 8.563 1.00 94.94 219 VAL A C 1
ATOM 1626 O O . VAL A 1 219 ? 3.125 -5.264 8.220 1.00 94.94 219 VAL A O 1
ATOM 1629 N N . VAL A 1 220 ? 5.175 -4.519 7.696 1.00 95.94 220 VAL A N 1
ATOM 1630 C CA . VAL A 1 220 ? 5.061 -4.810 6.259 1.00 95.94 220 VAL A CA 1
ATOM 1631 C C . VAL A 1 220 ? 4.872 -6.305 6.008 1.00 95.94 220 VAL A C 1
ATOM 1633 O O . VAL A 1 220 ? 3.949 -6.681 5.283 1.00 95.94 220 VAL A O 1
ATOM 1636 N N . SER A 1 221 ? 5.662 -7.172 6.649 1.00 96.19 221 SER A N 1
ATOM 1637 C CA . SER A 1 221 ? 5.507 -8.628 6.502 1.00 96.19 221 SER A CA 1
ATOM 1638 C C . SER A 1 221 ? 4.125 -9.124 6.950 1.00 96.19 221 SER A C 1
ATOM 1640 O O . SER A 1 221 ? 3.550 -10.002 6.302 1.00 96.19 221 SER A O 1
ATOM 1642 N N . ARG A 1 222 ? 3.521 -8.525 7.987 1.00 94.81 222 ARG A N 1
ATOM 1643 C CA . ARG A 1 222 ? 2.131 -8.828 8.368 1.00 94.81 222 ARG A CA 1
ATOM 1644 C C . ARG A 1 222 ? 1.113 -8.383 7.340 1.00 94.81 222 ARG A C 1
ATOM 1646 O O . ARG A 1 222 ? 0.179 -9.134 7.067 1.00 94.81 222 ARG A O 1
ATOM 1653 N N . LEU A 1 223 ? 1.266 -7.183 6.789 1.00 95.19 223 LEU A N 1
ATOM 1654 C CA . LEU A 1 223 ? 0.367 -6.701 5.745 1.00 95.19 223 LEU A CA 1
ATOM 1655 C C . LEU A 1 223 ? 0.463 -7.587 4.501 1.00 95.19 223 LEU A C 1
ATOM 1657 O O . LEU A 1 223 ? -0.568 -7.945 3.940 1.00 95.19 223 LEU A O 1
ATOM 1661 N N . ILE A 1 224 ? 1.665 -8.033 4.131 1.00 95.62 224 ILE A N 1
ATOM 1662 C CA . ILE A 1 224 ? 1.870 -9.011 3.054 1.00 95.62 224 ILE A CA 1
ATOM 1663 C C . ILE A 1 224 ? 1.167 -10.334 3.374 1.00 95.62 224 ILE A C 1
ATOM 1665 O O . ILE A 1 224 ? 0.439 -10.852 2.531 1.00 95.62 224 ILE A O 1
ATOM 1669 N N . ALA A 1 225 ? 1.312 -10.863 4.592 1.00 94.94 225 ALA A N 1
ATOM 1670 C CA . ALA A 1 225 ? 0.626 -12.089 5.001 1.00 94.94 225 ALA A CA 1
ATOM 1671 C C . ALA A 1 225 ? -0.907 -11.938 4.975 1.00 94.94 225 ALA A C 1
ATOM 1673 O O . ALA A 1 225 ? -1.619 -12.843 4.534 1.00 94.94 225 ALA A O 1
ATOM 1674 N N . TYR A 1 226 ? -1.427 -10.784 5.404 1.00 93.19 226 TYR A N 1
ATOM 1675 C CA . TYR A 1 226 ? -2.849 -10.461 5.313 1.00 93.19 226 TYR A CA 1
ATOM 1676 C C . TYR A 1 226 ? -3.323 -10.405 3.858 1.00 93.19 226 TYR A C 1
ATOM 1678 O O . TYR A 1 226 ? -4.351 -11.004 3.536 1.00 93.19 226 TYR A O 1
ATOM 1686 N N . VAL A 1 227 ? -2.572 -9.733 2.979 1.00 91.81 227 VAL A N 1
ATOM 1687 C CA . VAL A 1 227 ? -2.848 -9.680 1.539 1.00 91.81 227 VAL A CA 1
ATOM 1688 C C . VAL A 1 227 ? -2.868 -11.095 0.974 1.00 91.81 227 VAL A C 1
ATOM 1690 O O . VAL A 1 227 ? -3.888 -11.505 0.437 1.00 91.81 227 VAL A O 1
ATOM 1693 N N . ALA A 1 228 ? -1.819 -11.889 1.180 1.00 91.12 228 ALA A N 1
ATOM 1694 C CA . ALA A 1 228 ? -1.744 -13.259 0.674 1.00 91.12 228 ALA A CA 1
ATOM 1695 C C . ALA A 1 228 ? -2.937 -14.127 1.117 1.00 91.12 228 ALA A C 1
ATOM 1697 O O . ALA A 1 228 ? -3.452 -14.918 0.332 1.00 91.12 228 ALA A O 1
ATOM 1698 N N . LYS A 1 229 ? -3.414 -13.950 2.356 1.00 90.88 229 LYS A N 1
ATOM 1699 C CA . LYS A 1 229 ? -4.557 -14.697 2.898 1.00 90.88 229 LYS A CA 1
ATOM 1700 C C . LYS A 1 229 ? -5.916 -14.206 2.387 1.00 90.88 229 LYS A C 1
ATOM 1702 O O . LYS A 1 229 ? -6.826 -15.012 2.221 1.00 90.88 229 LYS A O 1
ATOM 1707 N N . THR A 1 230 ? -6.080 -12.899 2.201 1.00 87.56 230 THR A N 1
ATOM 1708 C CA . THR A 1 230 ? -7.390 -12.270 1.933 1.00 87.56 230 THR A CA 1
ATOM 1709 C C . THR A 1 230 ? -7.656 -12.097 0.443 1.00 87.56 230 THR A C 1
ATOM 1711 O O . THR A 1 230 ? -8.800 -12.048 0.007 1.00 87.56 230 THR A O 1
ATOM 1714 N N . CYS A 1 231 ? -6.598 -12.013 -0.351 1.00 84.50 231 CYS A N 1
ATOM 1715 C CA . CYS A 1 231 ? -6.634 -11.726 -1.774 1.00 84.50 231 CYS A CA 1
ATOM 1716 C C . CYS A 1 231 ? -6.927 -13.013 -2.568 1.00 84.50 231 CYS A C 1
ATOM 1718 O O . CYS A 1 231 ? -6.087 -13.487 -3.337 1.00 84.50 231 CYS A O 1
ATOM 1720 N N . VAL A 1 232 ? -8.103 -13.612 -2.333 1.00 83.88 232 VAL A N 1
ATOM 1721 C CA . VAL A 1 232 ? -8.523 -14.896 -2.925 1.00 83.88 232 VAL A CA 1
ATOM 1722 C C . VAL A 1 232 ? -9.128 -14.686 -4.312 1.00 83.88 232 VAL A C 1
ATOM 1724 O O . VAL A 1 232 ? -8.817 -15.439 -5.232 1.00 83.88 232 VAL A O 1
ATOM 1727 N N . SER A 1 233 ? -9.939 -13.639 -4.490 1.00 86.81 233 SER A N 1
ATOM 1728 C CA . SER A 1 233 ? -10.532 -13.275 -5.781 1.00 86.81 233 SER A CA 1
ATOM 1729 C C . SER A 1 233 ? -9.790 -12.118 -6.463 1.00 86.81 233 SER A C 1
ATOM 1731 O O . SER A 1 233 ? -8.996 -11.409 -5.842 1.00 86.81 233 SER A O 1
ATOM 1733 N N . ASP A 1 234 ? -10.051 -11.902 -7.754 1.00 83.19 234 ASP A N 1
ATOM 1734 C CA . ASP A 1 234 ? -9.528 -10.731 -8.472 1.00 83.19 234 ASP A CA 1
ATOM 1735 C C . ASP A 1 234 ? -10.179 -9.419 -8.001 1.00 83.19 234 ASP A C 1
ATOM 1737 O O . ASP A 1 234 ? -9.524 -8.380 -8.025 1.00 83.19 234 ASP A O 1
ATOM 1741 N N . ALA A 1 235 ? -11.414 -9.463 -7.486 1.00 85.88 235 ALA A N 1
ATOM 1742 C CA . ALA A 1 235 ? -12.073 -8.300 -6.887 1.00 85.88 235 ALA A CA 1
ATOM 1743 C C . ALA A 1 235 ? -11.387 -7.867 -5.578 1.00 85.88 235 ALA A C 1
ATOM 1745 O O . ALA A 1 235 ? -11.157 -6.678 -5.357 1.00 85.88 235 ALA A O 1
ATOM 1746 N N . ASP A 1 236 ? -10.987 -8.831 -4.738 1.00 84.88 236 ASP A N 1
ATOM 1747 C CA . ASP A 1 236 ? -10.202 -8.543 -3.530 1.00 84.88 236 ASP A CA 1
ATOM 1748 C C . ASP A 1 236 ? -8.843 -7.930 -3.890 1.00 84.88 236 ASP A C 1
ATOM 1750 O O . ASP A 1 236 ? -8.357 -7.027 -3.207 1.00 84.88 236 ASP A O 1
ATOM 1754 N N . ALA A 1 237 ? -8.225 -8.411 -4.973 1.00 85.06 237 ALA A N 1
ATOM 1755 C CA . ALA A 1 237 ? -6.972 -7.869 -5.483 1.00 85.06 237 ALA A CA 1
ATOM 1756 C C . ALA A 1 237 ? -7.128 -6.444 -6.001 1.00 85.06 237 ALA A C 1
ATOM 1758 O O . ALA A 1 237 ? -6.295 -5.598 -5.690 1.00 85.06 237 ALA A O 1
ATOM 1759 N N . GLU A 1 238 ? -8.195 -6.156 -6.739 1.00 87.69 238 GLU A N 1
ATOM 1760 C CA . GLU A 1 238 ? -8.474 -4.809 -7.221 1.00 87.69 238 GLU A CA 1
ATOM 1761 C C . GLU A 1 238 ? -8.667 -3.824 -6.061 1.00 87.69 238 GLU A C 1
ATOM 1763 O O . GLU A 1 238 ? -8.010 -2.783 -6.040 1.00 87.69 238 GLU A O 1
ATOM 1768 N N . LEU A 1 239 ? -9.474 -4.181 -5.055 1.00 86.38 239 LEU A N 1
ATOM 1769 C CA . LEU A 1 239 ? -9.666 -3.364 -3.853 1.00 86.38 239 LEU A CA 1
ATOM 1770 C C . LEU A 1 239 ? -8.335 -3.094 -3.138 1.00 86.38 239 LEU A C 1
ATOM 1772 O O . LEU A 1 239 ? -8.034 -1.954 -2.780 1.00 86.38 239 LEU A O 1
ATOM 1776 N N . LEU A 1 240 ? -7.521 -4.137 -2.943 1.00 86.94 240 LEU A N 1
ATOM 1777 C CA . LEU A 1 240 ? -6.215 -4.011 -2.300 1.00 86.94 240 LEU A CA 1
ATOM 1778 C C . LEU A 1 240 ? -5.275 -3.124 -3.118 1.00 86.94 240 LEU A C 1
ATOM 1780 O O . LEU A 1 240 ? -4.649 -2.227 -2.560 1.00 86.94 240 LEU A O 1
ATOM 1784 N N . LEU A 1 241 ? -5.194 -3.308 -4.433 1.00 90.31 241 LEU A N 1
ATOM 1785 C CA . LEU A 1 241 ? -4.352 -2.480 -5.296 1.00 90.31 241 LEU A CA 1
ATOM 1786 C C . LEU A 1 241 ? -4.795 -1.014 -5.279 1.00 90.31 241 LEU A C 1
ATOM 1788 O O . LEU A 1 241 ? -3.946 -0.131 -5.161 1.00 90.31 241 LEU A O 1
ATOM 1792 N N . GLN A 1 242 ? -6.100 -0.741 -5.329 1.00 88.00 242 GLN A N 1
ATOM 1793 C CA . GLN A 1 242 ? -6.636 0.619 -5.237 1.00 88.00 242 GLN A CA 1
ATOM 1794 C C . GLN A 1 242 ? -6.301 1.274 -3.888 1.00 88.00 242 GLN A C 1
ATOM 1796 O O . GLN A 1 242 ? -5.839 2.417 -3.859 1.00 88.00 242 GLN A O 1
ATOM 1801 N N . ALA A 1 243 ? -6.468 0.543 -2.782 1.00 89.75 243 ALA A N 1
ATOM 1802 C CA . ALA A 1 243 ? -6.221 1.053 -1.434 1.00 89.75 243 ALA A CA 1
ATOM 1803 C C . ALA A 1 243 ? -4.732 1.297 -1.133 1.00 89.75 243 ALA A C 1
ATOM 1805 O O . ALA A 1 243 ? -4.404 2.179 -0.334 1.00 89.75 243 ALA A O 1
ATOM 1806 N N . THR A 1 244 ? -3.834 0.523 -1.752 1.00 91.44 244 THR A N 1
ATOM 1807 C CA . THR A 1 244 ? -2.402 0.499 -1.410 1.00 91.44 244 THR A CA 1
ATOM 1808 C C . THR A 1 244 ? -1.519 1.271 -2.395 1.00 91.44 244 THR A C 1
ATOM 1810 O O . THR A 1 244 ? -0.560 1.915 -1.973 1.00 91.44 244 THR A O 1
ATOM 1813 N N . LEU A 1 245 ? -1.850 1.298 -3.693 1.00 94.94 245 LEU A N 1
ATOM 1814 C CA . LEU A 1 245 ? -1.015 1.953 -4.707 1.00 94.94 245 LEU A CA 1
ATOM 1815 C C . LEU A 1 245 ? -0.987 3.481 -4.557 1.00 94.94 245 LEU A C 1
ATOM 1817 O O . LEU A 1 245 ? 0.063 4.094 -4.730 1.00 94.94 245 LEU A O 1
ATOM 1821 N N . GLY A 1 246 ? -2.125 4.109 -4.245 1.00 94.62 246 GLY A N 1
ATOM 1822 C CA . GLY A 1 246 ? -2.229 5.567 -4.112 1.00 94.62 246 GLY A CA 1
ATOM 1823 C C . GLY A 1 246 ? -1.211 6.161 -3.126 1.00 94.62 246 GLY A C 1
ATOM 1824 O O . GLY A 1 246 ? -0.402 6.993 -3.547 1.00 94.62 246 GLY A O 1
ATOM 1825 N N . PRO A 1 247 ? -1.200 5.713 -1.855 1.00 95.31 247 PRO A N 1
ATOM 1826 C CA . PRO A 1 247 ? -0.200 6.122 -0.867 1.00 95.31 247 PRO A CA 1
ATOM 1827 C C . PRO A 1 247 ? 1.238 5.854 -1.323 1.00 95.31 247 PRO A C 1
ATOM 1829 O O . PRO A 1 247 ? 2.086 6.739 -1.255 1.00 95.31 247 PRO A O 1
ATOM 1832 N N . CYS A 1 248 ? 1.503 4.669 -1.876 1.00 95.44 248 CYS A N 1
ATOM 1833 C CA . CYS A 1 248 ? 2.825 4.279 -2.367 1.00 95.44 248 CYS A CA 1
ATOM 1834 C C . CYS A 1 248 ? 3.355 5.190 -3.492 1.00 95.44 248 CYS A C 1
ATOM 1836 O O . CYS A 1 248 ? 4.549 5.486 -3.536 1.00 95.44 248 CYS A O 1
ATOM 1838 N N . LEU A 1 249 ? 2.484 5.676 -4.384 1.00 94.81 249 LEU A N 1
ATOM 1839 C CA . LEU A 1 249 ? 2.855 6.648 -5.420 1.00 94.81 249 LEU A CA 1
ATOM 1840 C C . LEU A 1 249 ? 3.072 8.062 -4.863 1.00 94.81 249 LEU A C 1
ATOM 1842 O O . LEU A 1 249 ? 3.823 8.837 -5.454 1.00 94.81 249 LEU A O 1
ATOM 1846 N N . ALA A 1 250 ? 2.401 8.413 -3.763 1.00 94.44 250 ALA A N 1
ATOM 1847 C CA . ALA A 1 250 ? 2.540 9.711 -3.103 1.00 94.44 250 ALA A CA 1
ATOM 1848 C C . ALA A 1 250 ? 3.799 9.805 -2.222 1.00 94.44 250 ALA A C 1
ATOM 1850 O O . ALA A 1 250 ? 4.238 10.908 -1.901 1.00 94.44 250 ALA A O 1
ATOM 1851 N N . THR A 1 251 ? 4.396 8.666 -1.866 1.00 91.69 251 THR A N 1
ATOM 1852 C CA . THR A 1 251 ? 5.589 8.576 -1.015 1.00 91.69 251 THR A CA 1
ATOM 1853 C C . THR A 1 251 ? 6.750 7.930 -1.783 1.00 91.69 251 THR A C 1
ATOM 1855 O O . THR A 1 251 ? 7.062 6.752 -1.588 1.00 91.69 251 THR A O 1
ATOM 1858 N N . PRO A 1 252 ? 7.400 8.671 -2.701 1.00 79.62 252 PRO A N 1
ATOM 1859 C CA . PRO A 1 252 ? 8.541 8.145 -3.441 1.00 79.62 252 PRO A CA 1
ATOM 1860 C C . PRO A 1 252 ? 9.714 7.842 -2.496 1.00 79.62 252 PRO A C 1
ATOM 1862 O O . PRO A 1 252 ? 9.874 8.500 -1.471 1.00 79.62 252 PRO A O 1
ATOM 1865 N N . ARG A 1 253 ? 10.575 6.892 -2.892 1.00 84.38 253 ARG A N 1
ATOM 1866 C CA . ARG A 1 253 ? 11.790 6.447 -2.169 1.00 84.38 253 ARG A CA 1
ATOM 1867 C C . ARG A 1 253 ? 11.571 5.576 -0.924 1.00 84.38 253 ARG A C 1
ATOM 1869 O O . ARG A 1 253 ? 12.554 5.202 -0.293 1.00 84.38 253 ARG A O 1
ATOM 1876 N N . ALA A 1 254 ? 10.331 5.215 -0.601 1.00 90.31 254 ALA A N 1
ATOM 1877 C CA . ALA A 1 254 ? 10.044 4.132 0.342 1.00 90.31 254 ALA A CA 1
ATOM 1878 C C . ALA A 1 254 ? 10.628 2.806 -0.184 1.00 90.31 254 ALA A C 1
ATOM 1880 O O . ALA A 1 254 ? 10.445 2.504 -1.363 1.00 90.31 254 ALA A O 1
ATOM 1881 N N . GLN A 1 255 ? 11.343 2.042 0.647 1.00 87.94 255 GLN A N 1
ATOM 1882 C CA . GLN A 1 255 ? 12.108 0.860 0.213 1.00 87.94 255 GLN A CA 1
ATOM 1883 C C . GLN A 1 255 ? 11.430 -0.467 0.563 1.00 87.94 255 GLN A C 1
ATOM 1885 O O . GLN A 1 255 ? 11.654 -1.472 -0.107 1.00 87.94 255 GLN A O 1
ATOM 1890 N N . THR A 1 256 ? 10.598 -0.482 1.601 1.00 92.75 256 THR A N 1
ATOM 1891 C CA . THR A 1 256 ? 10.024 -1.705 2.174 1.00 92.75 256 THR A CA 1
ATOM 1892 C C . THR A 1 256 ? 8.511 -1.753 1.993 1.00 92.75 256 THR A C 1
ATOM 1894 O O . THR A 1 256 ? 7.972 -2.733 1.485 1.00 92.75 256 THR A O 1
ATOM 1897 N N . ALA A 1 257 ? 7.798 -0.685 2.349 1.00 94.88 257 ALA A N 1
ATOM 1898 C CA . ALA A 1 257 ? 6.341 -0.632 2.273 1.00 94.88 257 ALA A CA 1
ATOM 1899 C C . ALA A 1 257 ? 5.755 -0.881 0.863 1.00 94.88 257 ALA A C 1
ATOM 1901 O O . ALA A 1 257 ? 4.687 -1.500 0.784 1.00 94.88 257 ALA A O 1
ATOM 1902 N N . PRO A 1 258 ? 6.415 -0.507 -0.260 1.00 95.56 258 PRO A N 1
ATOM 1903 C CA . PRO A 1 258 ? 5.933 -0.853 -1.599 1.00 95.56 258 PRO A CA 1
ATOM 1904 C C . PRO A 1 258 ? 5.719 -2.357 -1.819 1.00 95.56 258 PRO A C 1
ATOM 1906 O O . PRO A 1 258 ? 4.859 -2.737 -2.618 1.00 95.56 258 PRO A O 1
ATOM 1909 N N . PHE A 1 259 ? 6.423 -3.230 -1.087 1.00 96.88 259 PHE A N 1
ATOM 1910 C CA . PHE A 1 259 ? 6.258 -4.681 -1.212 1.00 96.88 259 PHE A CA 1
ATOM 1911 C C . PHE A 1 259 ? 4.861 -5.185 -0.809 1.00 96.88 259 PHE A C 1
ATOM 1913 O O . PHE A 1 259 ? 4.471 -6.273 -1.233 1.00 96.88 259 PHE A O 1
ATOM 1920 N N . VAL A 1 260 ? 4.056 -4.390 -0.093 1.00 95.75 260 VAL A N 1
ATOM 1921 C CA . VAL A 1 260 ? 2.631 -4.699 0.131 1.00 95.75 260 VAL A CA 1
ATOM 1922 C C . VAL A 1 260 ? 1.852 -4.680 -1.192 1.00 95.75 260 VAL A C 1
ATOM 1924 O O . VAL A 1 260 ? 1.098 -5.609 -1.481 1.00 95.75 260 VAL A O 1
ATOM 1927 N N . VAL A 1 261 ? 2.077 -3.661 -2.031 1.00 95.69 261 VAL A N 1
ATOM 1928 C CA . VAL A 1 261 ? 1.477 -3.563 -3.376 1.00 95.69 261 VAL A CA 1
ATOM 1929 C C . VAL A 1 261 ? 2.019 -4.674 -4.276 1.00 95.69 261 VAL A C 1
ATOM 1931 O O . VAL A 1 261 ? 1.261 -5.296 -5.021 1.00 95.69 261 VAL A O 1
ATOM 1934 N N . PHE A 1 262 ? 3.321 -4.964 -4.180 1.00 96.88 262 PHE A N 1
ATOM 1935 C CA . PHE A 1 262 ? 3.951 -6.056 -4.925 1.00 96.88 262 PHE A CA 1
ATOM 1936 C C . PHE A 1 262 ? 3.281 -7.400 -4.629 1.00 96.88 262 PHE A C 1
ATOM 1938 O O . PHE A 1 262 ? 2.904 -8.113 -5.556 1.00 96.88 262 PHE A O 1
ATOM 1945 N N . ALA A 1 263 ? 3.067 -7.719 -3.350 1.00 95.44 263 ALA A N 1
ATOM 1946 C CA . ALA A 1 263 ? 2.419 -8.955 -2.923 1.00 95.44 263 ALA A CA 1
ATOM 1947 C C . ALA A 1 263 ? 0.955 -9.066 -3.381 1.00 95.44 263 ALA A C 1
ATOM 1949 O O . ALA A 1 263 ? 0.461 -10.176 -3.565 1.00 95.44 263 ALA A O 1
ATOM 1950 N N . ALA A 1 264 ? 0.263 -7.943 -3.598 1.00 94.06 264 ALA A N 1
ATOM 1951 C CA . ALA A 1 264 ? -1.083 -7.943 -4.169 1.00 94.06 264 ALA A CA 1
ATOM 1952 C C . ALA A 1 264 ? -1.072 -8.178 -5.694 1.00 94.06 264 ALA A C 1
ATOM 1954 O O . ALA A 1 264 ? -1.937 -8.883 -6.215 1.00 94.06 264 ALA A O 1
ATOM 1955 N N . ALA A 1 265 ? -0.092 -7.613 -6.409 1.00 96.12 265 ALA A N 1
ATOM 1956 C CA . ALA A 1 265 ? -0.025 -7.639 -7.873 1.00 96.12 265 ALA A CA 1
ATOM 1957 C C . ALA A 1 265 ? 0.680 -8.878 -8.459 1.00 96.12 265 ALA A C 1
ATOM 1959 O O . ALA A 1 265 ? 0.261 -9.393 -9.492 1.00 96.12 265 ALA A O 1
ATOM 1960 N N . ALA A 1 266 ? 1.760 -9.349 -7.834 1.00 96.44 266 ALA A N 1
ATOM 1961 C CA . ALA A 1 266 ? 2.644 -10.391 -8.362 1.00 96.44 266 ALA A CA 1
ATOM 1962 C C . ALA A 1 266 ? 2.161 -11.863 -8.285 1.00 96.44 266 ALA A C 1
ATOM 1964 O O . ALA A 1 266 ? 2.776 -12.685 -8.964 1.00 96.44 266 ALA A O 1
ATOM 1965 N N . PRO A 1 267 ? 1.114 -12.263 -7.527 1.00 95.12 267 PRO A N 1
ATOM 1966 C CA . PRO A 1 267 ? 0.736 -13.680 -7.436 1.00 95.12 267 PRO A CA 1
ATOM 1967 C C . PRO A 1 267 ? 0.237 -14.331 -8.732 1.00 95.12 267 PRO A C 1
ATOM 1969 O O . PRO A 1 267 ? 0.446 -15.526 -8.926 1.00 95.12 267 PRO A O 1
ATOM 1972 N N . THR A 1 268 ? -0.457 -13.590 -9.605 1.00 94.44 268 THR A N 1
ATOM 1973 C CA . THR A 1 268 ? -1.066 -14.155 -10.823 1.00 94.44 268 THR A CA 1
ATOM 1974 C C . THR A 1 268 ? -0.835 -13.262 -12.045 1.00 94.44 268 THR A C 1
ATOM 1976 O O . THR A 1 268 ? -0.757 -12.037 -11.900 1.00 94.44 268 THR A O 1
ATOM 1979 N N . PRO A 1 269 ? -0.778 -13.830 -13.269 1.00 95.06 269 PRO A N 1
ATOM 1980 C CA . PRO A 1 269 ? -0.605 -13.039 -14.490 1.00 95.06 269 PRO A CA 1
ATOM 1981 C C . PRO A 1 269 ? -1.716 -12.001 -14.687 1.00 95.06 269 PRO A C 1
ATOM 1983 O O . PRO A 1 269 ? -1.454 -10.888 -15.134 1.00 95.06 269 PRO A O 1
ATOM 1986 N N . THR A 1 270 ? -2.955 -12.333 -14.310 1.00 94.12 270 THR A N 1
ATOM 1987 C CA . THR A 1 270 ? -4.108 -11.426 -14.400 1.00 94.12 270 THR A CA 1
ATOM 1988 C C . THR A 1 270 ? -3.914 -10.181 -13.537 1.00 94.12 270 THR A C 1
ATOM 1990 O O . THR A 1 270 ? -4.097 -9.062 -14.022 1.00 94.12 270 THR A O 1
ATOM 1993 N N . ARG A 1 271 ? -3.489 -10.359 -12.279 1.00 94.31 271 ARG A N 1
ATOM 1994 C CA . ARG A 1 271 ? -3.242 -9.253 -11.340 1.00 94.31 271 ARG A CA 1
ATOM 1995 C C . ARG A 1 271 ? -2.049 -8.410 -11.768 1.00 94.31 271 ARG A C 1
ATOM 1997 O O . ARG A 1 271 ? -2.150 -7.184 -11.787 1.00 94.31 271 ARG A O 1
ATOM 2004 N N . ALA A 1 272 ? -0.968 -9.052 -12.208 1.00 96.44 272 ALA A N 1
ATOM 2005 C CA . ALA A 1 272 ? 0.196 -8.367 -12.758 1.00 96.44 272 ALA A CA 1
ATOM 2006 C C . ALA A 1 272 ? -0.186 -7.526 -13.985 1.00 96.44 272 ALA A C 1
ATOM 2008 O O . ALA A 1 272 ? 0.188 -6.359 -14.084 1.00 96.44 272 ALA A O 1
ATOM 2009 N N . ALA A 1 273 ? -1.007 -8.076 -14.883 1.00 96.00 273 ALA A N 1
ATOM 2010 C CA . ALA A 1 273 ? -1.490 -7.360 -16.054 1.00 96.00 273 ALA A CA 1
ATOM 2011 C C . ALA A 1 273 ? -2.380 -6.165 -15.689 1.00 96.00 273 ALA A C 1
ATOM 2013 O O . ALA A 1 273 ? -2.225 -5.094 -16.275 1.00 96.00 273 ALA A O 1
ATOM 2014 N N . ALA A 1 274 ? -3.293 -6.317 -14.725 1.00 95.12 274 ALA A N 1
ATOM 2015 C CA . ALA A 1 274 ? -4.110 -5.212 -14.226 1.00 95.12 274 ALA A CA 1
ATOM 2016 C C . ALA A 1 274 ? -3.233 -4.095 -13.634 1.00 95.12 274 ALA A C 1
ATOM 2018 O O . ALA A 1 274 ? -3.381 -2.931 -14.003 1.00 95.12 274 ALA A O 1
ATOM 2019 N N . PHE A 1 275 ? -2.254 -4.457 -12.803 1.00 97.00 275 PHE A N 1
ATOM 2020 C CA . PHE A 1 275 ? -1.317 -3.515 -12.197 1.00 97.00 275 PHE A CA 1
ATOM 2021 C C . PHE A 1 275 ? -0.484 -2.752 -13.238 1.00 97.00 275 PHE A C 1
ATOM 2023 O O . PHE A 1 275 ? -0.453 -1.518 -13.230 1.00 97.00 275 PHE A O 1
ATOM 2030 N N . CYS A 1 276 ? 0.125 -3.463 -14.194 1.00 97.75 276 CYS A N 1
ATOM 2031 C CA . CYS A 1 276 ? 0.891 -2.857 -15.283 1.00 97.75 276 CYS A CA 1
ATOM 2032 C C . CYS A 1 276 ? 0.035 -1.919 -16.144 1.00 97.75 276 CYS A C 1
ATOM 2034 O O . CYS A 1 276 ? 0.511 -0.849 -16.522 1.00 97.75 276 CYS A O 1
ATOM 2036 N N . ARG A 1 277 ? -1.225 -2.272 -16.438 1.00 96.94 277 ARG A N 1
ATOM 2037 C CA . ARG A 1 277 ? -2.144 -1.404 -17.198 1.00 96.94 277 ARG A CA 1
ATOM 2038 C C . ARG A 1 277 ? -2.502 -0.136 -16.430 1.00 96.94 277 ARG A C 1
ATOM 2040 O O . ARG A 1 277 ? -2.460 0.941 -17.019 1.00 96.94 277 ARG A O 1
ATOM 2047 N N . THR A 1 278 ? -2.784 -0.240 -15.132 1.00 97.19 278 THR A N 1
ATOM 2048 C CA . THR A 1 278 ? -3.054 0.924 -14.273 1.00 97.19 278 THR A CA 1
ATOM 2049 C C . THR A 1 278 ? -1.868 1.883 -14.258 1.00 97.19 278 THR A C 1
ATOM 2051 O O . THR A 1 278 ? -2.031 3.076 -14.513 1.00 97.19 278 THR A O 1
ATOM 2054 N N . LEU A 1 279 ? -0.655 1.370 -14.036 1.00 98.25 279 LEU A N 1
ATOM 2055 C CA . LEU A 1 279 ? 0.558 2.187 -14.080 1.00 98.25 279 LEU A CA 1
ATOM 2056 C C . LEU A 1 279 ? 0.788 2.788 -15.470 1.00 98.25 279 LEU A C 1
ATOM 2058 O O . LEU A 1 279 ? 1.090 3.972 -15.577 1.00 98.25 279 LEU A O 1
ATOM 2062 N N . SER A 1 280 ? 0.576 2.013 -16.535 1.00 98.12 280 SER A N 1
ATOM 2063 C CA . SER A 1 280 ? 0.722 2.503 -17.910 1.00 98.12 280 SER A CA 1
ATOM 2064 C C . SER A 1 280 ? -0.248 3.645 -18.219 1.00 98.12 280 SER A C 1
ATOM 2066 O O . SER A 1 280 ? 0.150 4.643 -18.818 1.00 98.12 280 SER A O 1
ATOM 2068 N N . SER A 1 281 ? -1.492 3.550 -17.738 1.00 97.88 281 SER A N 1
ATOM 2069 C CA . SER A 1 281 ? -2.482 4.626 -17.842 1.00 97.88 281 SER A CA 1
ATOM 2070 C C . SER A 1 281 ? -2.002 5.899 -17.144 1.00 97.88 281 SER A C 1
ATOM 2072 O O . SER A 1 281 ? -2.076 6.971 -17.736 1.00 97.88 281 SER A O 1
ATOM 2074 N N . LEU A 1 282 ? -1.452 5.793 -15.929 1.00 97.62 282 LEU A N 1
ATOM 2075 C CA . LEU A 1 282 ? -0.889 6.940 -15.201 1.00 97.62 282 LEU A CA 1
ATOM 2076 C C . LEU A 1 282 ? 0.317 7.555 -15.928 1.00 97.62 282 LEU A C 1
ATOM 2078 O O . LEU A 1 282 ? 0.504 8.770 -15.914 1.00 97.62 282 LEU A O 1
ATOM 2082 N N . VAL A 1 283 ? 1.141 6.735 -16.588 1.00 98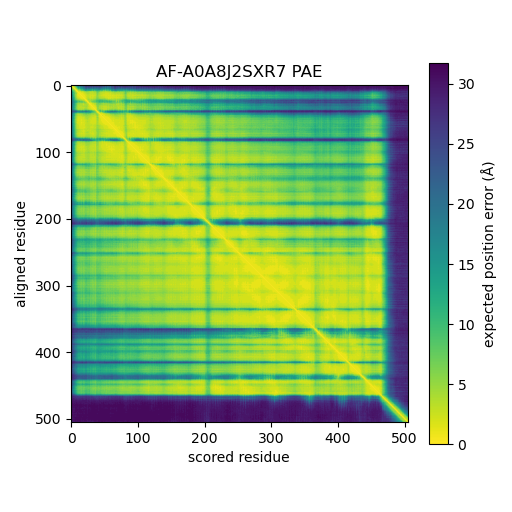.06 283 VAL A N 1
ATOM 2083 C CA . VAL A 1 283 ? 2.275 7.222 -17.388 1.00 98.06 283 VAL A CA 1
ATOM 2084 C C . VAL A 1 283 ? 1.800 7.970 -18.637 1.00 98.06 283 VAL A C 1
ATOM 2086 O O . VAL A 1 283 ? 2.393 8.995 -18.984 1.00 98.06 283 VAL A O 1
ATOM 2089 N N . SER A 1 284 ? 0.742 7.496 -19.297 1.00 96.88 284 SER A N 1
ATOM 2090 C CA . SER A 1 284 ? 0.231 8.056 -20.558 1.00 96.88 284 SER A CA 1
ATOM 2091 C C . SER A 1 284 ? -0.746 9.226 -20.405 1.00 96.88 284 SER A C 1
ATOM 2093 O O . SER A 1 284 ? -0.877 10.012 -21.342 1.00 96.88 284 SER A O 1
ATOM 2095 N N . ASP A 1 285 ? -1.439 9.343 -19.273 1.00 96.19 285 ASP A N 1
ATOM 2096 C CA . ASP A 1 285 ? -2.462 10.367 -19.037 1.00 96.19 285 ASP A CA 1
ATOM 2097 C C . ASP A 1 285 ? -1.840 11.735 -18.737 1.00 96.19 285 ASP A C 1
ATOM 2099 O O . ASP A 1 285 ? -1.223 11.902 -17.689 1.00 96.19 285 ASP A O 1
ATOM 2103 N N . GLU A 1 286 ? -2.022 12.737 -19.599 1.00 92.81 286 GLU A N 1
ATOM 2104 C CA . GLU A 1 286 ? -1.454 14.081 -19.405 1.00 92.81 286 GLU A CA 1
ATOM 2105 C C . GLU A 1 286 ? -2.016 14.825 -18.177 1.00 92.81 286 GLU A C 1
ATOM 2107 O O . GLU A 1 286 ? -1.344 15.723 -17.672 1.00 92.81 286 GLU A O 1
ATOM 2112 N N . ALA A 1 287 ? -3.177 14.430 -17.635 1.00 95.25 287 ALA A N 1
ATOM 2113 C CA . ALA A 1 287 ? -3.735 15.023 -16.414 1.00 95.25 287 ALA A CA 1
ATOM 2114 C C . ALA A 1 287 ? -3.010 14.568 -15.132 1.00 95.25 287 ALA A C 1
ATOM 2116 O O . ALA A 1 287 ? -3.100 15.221 -14.090 1.00 95.25 287 ALA A O 1
ATOM 2117 N N . THR A 1 288 ? -2.261 13.464 -15.191 1.00 95.56 288 THR A N 1
ATOM 2118 C CA . THR A 1 288 ? -1.500 12.958 -14.045 1.00 95.56 288 THR A CA 1
ATOM 2119 C C . THR A 1 288 ? -0.377 13.929 -13.640 1.00 95.56 288 THR A C 1
ATOM 2121 O O . THR A 1 288 ? 0.481 14.300 -14.443 1.00 95.56 288 THR A O 1
ATOM 2124 N N . ALA A 1 289 ? -0.337 14.313 -12.360 1.00 94.81 289 ALA A N 1
ATOM 2125 C CA . ALA A 1 289 ? 0.711 15.182 -11.819 1.00 94.81 289 ALA A CA 1
ATOM 2126 C C . ALA A 1 289 ? 2.119 14.576 -11.987 1.00 94.81 289 ALA A C 1
ATOM 2128 O O . ALA A 1 289 ? 2.305 13.365 -11.861 1.00 94.81 289 ALA A O 1
ATOM 2129 N N . ASP A 1 290 ? 3.132 15.418 -12.202 1.00 92.00 290 ASP A N 1
ATOM 2130 C CA . ASP A 1 290 ? 4.476 14.959 -12.579 1.00 92.00 290 ASP A CA 1
ATOM 2131 C C . ASP A 1 290 ? 5.144 14.036 -11.574 1.00 92.00 290 ASP A C 1
ATOM 2133 O O . ASP A 1 290 ? 5.680 13.003 -11.963 1.00 92.00 290 ASP A O 1
ATOM 2137 N N . ALA A 1 291 ? 5.070 14.360 -10.283 1.00 92.94 291 ALA A N 1
ATOM 2138 C CA . ALA A 1 291 ? 5.622 13.498 -9.242 1.00 92.94 291 ALA A CA 1
ATOM 2139 C C . ALA A 1 291 ? 4.985 12.098 -9.274 1.00 92.94 291 ALA A C 1
ATOM 2141 O O . ALA A 1 291 ? 5.688 11.088 -9.220 1.00 92.94 291 ALA A O 1
ATOM 2142 N N . ARG A 1 292 ? 3.658 12.036 -9.452 1.00 95.50 292 ARG A N 1
ATOM 2143 C CA . ARG A 1 292 ? 2.906 10.779 -9.549 1.00 95.50 292 ARG A CA 1
ATOM 2144 C C . ARG A 1 292 ? 3.251 10.007 -10.820 1.00 95.50 292 ARG A C 1
ATOM 2146 O O . ARG A 1 292 ? 3.310 8.782 -10.783 1.00 95.50 292 ARG A O 1
ATOM 2153 N N . ARG A 1 293 ? 3.516 10.703 -11.928 1.00 95.81 293 ARG A N 1
ATOM 2154 C CA . ARG A 1 293 ? 3.956 10.092 -13.186 1.00 95.81 293 ARG A CA 1
ATOM 2155 C C . ARG A 1 293 ? 5.359 9.506 -13.079 1.00 95.81 293 ARG A C 1
ATOM 2157 O O . ARG A 1 293 ? 5.549 8.357 -13.463 1.00 95.81 293 ARG A O 1
ATOM 2164 N N . THR A 1 294 ? 6.320 10.257 -12.538 1.00 95.56 294 THR A N 1
ATOM 2165 C CA . THR A 1 294 ? 7.682 9.758 -12.285 1.00 95.56 294 THR A CA 1
ATOM 2166 C C . THR A 1 294 ? 7.633 8.529 -11.369 1.00 95.56 294 THR A C 1
ATOM 2168 O O . THR A 1 294 ? 8.274 7.523 -11.665 1.00 95.56 294 THR A O 1
ATOM 2171 N N . ALA A 1 295 ? 6.802 8.550 -10.318 1.00 96.00 295 ALA A N 1
ATOM 2172 C CA . ALA A 1 295 ? 6.561 7.373 -9.485 1.00 96.00 295 ALA A CA 1
ATOM 2173 C C . ALA A 1 295 ? 5.955 6.212 -10.296 1.00 96.00 295 ALA A C 1
ATOM 2175 O O . ALA A 1 295 ? 6.452 5.095 -10.224 1.00 96.00 295 ALA A O 1
ATOM 2176 N N . ALA A 1 296 ? 4.942 6.449 -11.133 1.00 97.44 296 ALA A N 1
ATOM 2177 C CA . ALA A 1 296 ? 4.356 5.393 -11.959 1.00 97.44 296 ALA A CA 1
ATOM 2178 C C . ALA A 1 296 ? 5.376 4.751 -12.921 1.00 97.44 296 ALA A C 1
ATOM 2180 O O . ALA A 1 296 ? 5.377 3.531 -13.065 1.00 97.44 296 ALA A O 1
ATOM 2181 N N . ILE A 1 297 ? 6.279 5.540 -13.520 1.00 97.94 297 ILE A N 1
ATOM 2182 C CA . ILE A 1 297 ? 7.392 5.043 -14.352 1.00 97.94 297 ILE A CA 1
ATOM 2183 C C . ILE A 1 297 ? 8.312 4.131 -13.531 1.00 97.94 297 ILE A C 1
ATOM 2185 O O . ILE A 1 297 ? 8.631 3.024 -13.967 1.00 97.94 297 ILE A O 1
ATOM 2189 N N . ALA A 1 298 ? 8.708 4.578 -12.339 1.00 96.88 298 ALA A N 1
ATOM 2190 C CA . ALA A 1 298 ? 9.544 3.828 -11.407 1.00 96.88 298 ALA A CA 1
ATOM 2191 C C . ALA A 1 298 ? 8.913 2.486 -10.999 1.00 96.88 298 ALA A C 1
ATOM 2193 O O . ALA A 1 298 ? 9.543 1.434 -11.127 1.00 96.88 298 ALA A O 1
ATOM 2194 N N . TYR A 1 299 ? 7.650 2.508 -10.563 1.00 97.75 299 TYR A N 1
ATOM 2195 C CA . TYR A 1 299 ? 6.903 1.308 -10.179 1.00 97.75 299 TYR A CA 1
ATOM 2196 C C . TYR A 1 299 ? 6.705 0.358 -11.363 1.00 97.75 299 TYR A C 1
ATOM 2198 O O . TYR A 1 299 ? 6.903 -0.843 -11.204 1.00 97.75 299 TYR A O 1
ATOM 2206 N N . LEU A 1 300 ? 6.363 0.873 -12.551 1.00 98.38 300 LEU A N 1
ATOM 2207 C CA . LEU A 1 300 ? 6.150 0.054 -13.748 1.00 98.38 300 LEU A CA 1
ATOM 2208 C C . LEU A 1 300 ? 7.434 -0.665 -14.147 1.00 98.38 300 LEU A C 1
ATOM 2210 O O . LEU A 1 300 ? 7.431 -1.885 -14.287 1.00 98.38 300 LEU A O 1
ATOM 2214 N N . SER A 1 301 ? 8.523 0.095 -14.279 1.00 97.44 301 SER A N 1
ATOM 2215 C CA . SER A 1 301 ? 9.829 -0.415 -14.705 1.00 97.44 301 SER A CA 1
ATOM 2216 C C . SER A 1 301 ? 10.370 -1.433 -13.705 1.00 97.44 301 SER A C 1
ATOM 2218 O O . SER A 1 301 ? 10.806 -2.513 -14.088 1.00 97.44 301 SER A O 1
ATOM 2220 N N . SER A 1 302 ? 10.282 -1.129 -12.409 1.00 96.94 302 SER A N 1
ATOM 2221 C CA . SER A 1 302 ? 10.756 -2.030 -11.362 1.00 96.94 302 SER A CA 1
ATOM 2222 C C . SER A 1 302 ? 9.908 -3.306 -11.278 1.00 96.94 302 SER A C 1
ATOM 2224 O O . SER A 1 302 ? 10.456 -4.403 -11.198 1.00 96.94 302 SER A O 1
ATOM 2226 N N . PHE A 1 303 ? 8.578 -3.203 -11.385 1.00 98.12 303 PHE A N 1
ATOM 2227 C CA . PHE A 1 303 ? 7.687 -4.361 -11.276 1.00 98.12 303 PHE A CA 1
ATOM 2228 C C . PHE A 1 303 ? 7.906 -5.364 -12.408 1.00 98.12 303 PHE A C 1
ATOM 2230 O O . PHE A 1 303 ? 8.054 -6.556 -12.143 1.00 98.12 303 PHE A O 1
ATOM 2237 N N . VAL A 1 304 ? 7.986 -4.900 -13.663 1.00 97.25 304 VAL A N 1
ATOM 2238 C CA . VAL A 1 304 ? 8.199 -5.810 -14.802 1.00 97.25 304 VAL A CA 1
ATOM 2239 C C . VAL A 1 304 ? 9.569 -6.485 -14.774 1.00 97.25 304 VAL A C 1
ATOM 2241 O O . VAL A 1 304 ? 9.727 -7.564 -15.336 1.00 97.25 304 VAL A O 1
ATOM 2244 N N . CYS A 1 305 ? 10.558 -5.908 -14.092 1.00 95.94 305 CYS A N 1
ATOM 2245 C CA . CYS A 1 305 ? 11.850 -6.560 -13.884 1.00 95.94 305 CYS A CA 1
ATOM 2246 C C . CYS A 1 305 ? 11.812 -7.615 -12.775 1.00 95.94 305 CYS A C 1
ATOM 2248 O O . CYS A 1 305 ? 12.497 -8.630 -12.880 1.00 95.94 305 CYS A O 1
ATOM 2250 N N . ARG A 1 306 ? 11.037 -7.364 -11.715 1.00 96.75 306 ARG A N 1
ATOM 2251 C CA . ARG A 1 306 ? 11.165 -8.057 -10.425 1.00 96.75 306 ARG A CA 1
ATOM 2252 C C . ARG A 1 306 ? 10.052 -9.051 -10.129 1.00 96.75 306 ARG A C 1
ATOM 2254 O O . ARG A 1 306 ? 10.260 -9.952 -9.331 1.00 96.75 306 ARG A O 1
ATOM 2261 N N . ALA A 1 307 ? 8.884 -8.937 -10.750 1.00 97.38 307 ALA A N 1
ATOM 2262 C CA . ALA A 1 307 ? 7.809 -9.905 -10.559 1.00 97.38 307 ALA A CA 1
ATOM 2263 C C . ALA A 1 307 ? 8.049 -11.163 -11.408 1.00 97.38 307 ALA A C 1
ATOM 2265 O O . ALA A 1 307 ? 8.124 -11.099 -12.637 1.00 97.38 307 ALA A O 1
ATOM 2266 N N . ALA A 1 308 ? 8.132 -12.326 -10.755 1.00 95.94 308 ALA A N 1
ATOM 2267 C CA . ALA A 1 308 ? 8.407 -13.605 -11.415 1.00 95.94 308 ALA A CA 1
ATOM 2268 C C . ALA A 1 308 ? 7.324 -13.999 -12.436 1.00 95.94 308 ALA A C 1
ATOM 2270 O O . ALA A 1 308 ? 7.628 -14.636 -13.443 1.00 95.94 308 ALA A O 1
ATOM 2271 N N . VAL A 1 309 ? 6.081 -13.571 -12.197 1.00 95.81 309 VAL A N 1
ATOM 2272 C CA . VAL A 1 309 ? 4.897 -13.888 -13.009 1.00 95.81 309 VAL A CA 1
ATOM 2273 C C . VAL A 1 309 ? 4.813 -13.115 -14.334 1.00 95.81 309 VAL A C 1
ATOM 2275 O O . VAL A 1 309 ? 3.968 -13.412 -15.174 1.00 95.81 309 VAL A O 1
ATOM 2278 N N . VAL A 1 310 ? 5.645 -12.086 -14.515 1.00 94.94 310 VAL A N 1
ATOM 2279 C CA . VAL A 1 310 ? 5.577 -11.189 -15.676 1.00 94.94 310 VAL A CA 1
ATOM 2280 C C . VAL A 1 310 ? 6.105 -11.890 -16.925 1.00 94.94 310 VAL A C 1
ATOM 2282 O O . VAL A 1 310 ? 7.278 -12.268 -16.979 1.00 94.94 310 VAL A O 1
ATOM 2285 N N . ASP A 1 311 ? 5.254 -11.984 -17.947 1.00 90.69 311 ASP A N 1
ATOM 2286 C CA . ASP A 1 311 ? 5.581 -12.517 -19.271 1.00 90.69 311 ASP A CA 1
ATOM 2287 C C . ASP A 1 311 ? 6.145 -11.452 -20.235 1.00 90.69 311 ASP A C 1
ATOM 2289 O O . ASP A 1 311 ? 6.171 -10.250 -19.943 1.00 90.69 311 ASP A O 1
ATOM 2293 N N . ALA A 1 312 ? 6.585 -11.899 -21.414 1.00 88.00 312 ALA A N 1
ATOM 2294 C CA . ALA A 1 312 ? 7.121 -11.034 -22.463 1.00 88.00 312 ALA A CA 1
ATOM 2295 C C . ALA A 1 312 ? 6.108 -9.986 -22.965 1.00 88.00 312 ALA A C 1
ATOM 2297 O O . ALA A 1 312 ? 6.503 -8.886 -23.353 1.00 88.00 312 ALA A O 1
ATOM 2298 N N . GLY A 1 313 ? 4.806 -10.292 -22.934 1.00 89.12 313 GLY A N 1
ATOM 2299 C CA . GLY A 1 313 ? 3.754 -9.374 -23.366 1.00 89.12 313 GLY A CA 1
ATOM 2300 C C . GLY A 1 313 ? 3.623 -8.165 -22.439 1.00 89.12 313 GLY A C 1
ATOM 2301 O O . GLY A 1 313 ? 3.471 -7.036 -22.908 1.00 89.12 313 GLY A O 1
ATOM 2302 N N . LEU A 1 314 ? 3.736 -8.376 -21.126 1.00 92.75 314 LEU A N 1
ATOM 2303 C CA . LEU A 1 314 ? 3.747 -7.296 -20.137 1.00 92.75 314 LEU A CA 1
ATOM 2304 C C . LEU A 1 314 ? 5.035 -6.468 -20.178 1.00 92.75 314 LEU A C 1
ATOM 2306 O O . LEU A 1 314 ? 4.967 -5.246 -20.027 1.00 92.75 314 LEU A O 1
ATOM 2310 N N . VAL A 1 315 ? 6.187 -7.094 -20.445 1.00 92.75 315 VAL A N 1
ATOM 2311 C CA . VAL A 1 315 ? 7.442 -6.361 -20.702 1.00 92.75 315 VAL A CA 1
ATOM 2312 C C . VAL A 1 315 ? 7.288 -5.464 -21.932 1.00 92.75 315 VAL A C 1
ATOM 2314 O O . VAL A 1 315 ? 7.584 -4.271 -21.864 1.00 92.75 315 VAL A O 1
ATOM 2317 N N . ALA A 1 316 ? 6.759 -6.000 -23.035 1.00 90.25 316 ALA A N 1
ATOM 2318 C CA . ALA A 1 316 ? 6.538 -5.238 -24.259 1.00 90.25 316 ALA A CA 1
ATOM 2319 C C . ALA A 1 316 ? 5.541 -4.087 -24.061 1.00 90.25 316 ALA A C 1
ATOM 2321 O O . ALA A 1 316 ? 5.784 -2.986 -24.553 1.00 90.25 316 ALA A O 1
ATOM 2322 N N . LEU A 1 317 ? 4.461 -4.304 -23.298 1.00 92.75 317 LEU A N 1
ATOM 2323 C CA . LEU A 1 317 ? 3.518 -3.248 -22.916 1.00 92.75 317 LEU A CA 1
ATOM 2324 C C . LEU A 1 317 ? 4.233 -2.109 -22.178 1.00 92.75 317 LEU A C 1
ATOM 2326 O O . LEU A 1 317 ? 4.102 -0.953 -22.576 1.00 92.75 317 LEU A O 1
ATOM 2330 N N . ALA A 1 318 ? 5.014 -2.431 -21.142 1.00 95.56 318 ALA A N 1
ATOM 2331 C CA . ALA A 1 318 ? 5.752 -1.431 -20.378 1.00 95.56 318 ALA A CA 1
ATOM 2332 C C . ALA A 1 318 ? 6.745 -0.658 -21.261 1.00 95.56 318 ALA A C 1
ATOM 2334 O O . ALA A 1 318 ? 6.752 0.573 -21.243 1.00 95.56 318 ALA A O 1
ATOM 2335 N N . CYS A 1 319 ? 7.529 -1.353 -22.092 1.00 94.19 319 CYS A N 1
ATOM 2336 C CA . CYS A 1 319 ? 8.446 -0.710 -23.030 1.00 94.19 319 CYS A CA 1
ATOM 2337 C C . CYS A 1 319 ? 7.713 0.203 -24.021 1.00 94.19 319 CYS A C 1
ATOM 2339 O O . CYS A 1 319 ? 8.131 1.341 -24.217 1.00 94.19 319 CYS A O 1
ATOM 2341 N N . ALA A 1 320 ? 6.607 -0.251 -24.618 1.00 92.69 320 ALA A N 1
ATOM 2342 C CA . ALA A 1 320 ? 5.821 0.548 -25.557 1.00 92.69 320 ALA A CA 1
ATOM 2343 C C . ALA A 1 320 ? 5.279 1.828 -24.902 1.00 92.69 320 ALA A C 1
ATOM 2345 O O . ALA A 1 320 ? 5.395 2.913 -25.476 1.00 92.69 320 ALA A O 1
ATOM 2346 N N . THR A 1 321 ? 4.754 1.725 -23.678 1.00 96.12 321 THR A N 1
ATOM 2347 C CA . THR A 1 321 ? 4.296 2.882 -22.899 1.00 96.12 321 THR A CA 1
ATOM 2348 C C . THR A 1 321 ? 5.422 3.884 -22.645 1.00 96.12 321 THR A C 1
ATOM 2350 O O . THR A 1 321 ? 5.221 5.090 -22.806 1.00 96.12 321 THR A O 1
ATOM 2353 N N . LEU A 1 322 ? 6.613 3.411 -22.269 1.00 96.88 322 LEU A N 1
ATOM 2354 C CA . LEU A 1 322 ? 7.750 4.287 -21.991 1.00 96.88 322 LEU A CA 1
ATOM 2355 C C . LEU A 1 322 ? 8.327 4.917 -23.269 1.00 96.88 322 LEU A C 1
ATOM 2357 O O . LEU A 1 322 ? 8.624 6.110 -23.265 1.00 96.88 322 LEU A O 1
ATOM 2361 N N . PHE A 1 323 ? 8.411 4.175 -24.379 1.00 95.12 323 PHE A N 1
ATOM 2362 C CA . PHE A 1 323 ? 8.820 4.720 -25.679 1.00 95.12 323 PHE A CA 1
ATOM 2363 C C . PHE A 1 323 ? 7.887 5.827 -26.157 1.00 95.12 323 PHE A C 1
ATOM 2365 O O . PHE A 1 323 ? 8.346 6.896 -26.567 1.00 95.12 323 PHE A O 1
ATOM 2372 N N . GLU A 1 324 ? 6.577 5.594 -26.073 1.00 94.62 324 GLU A N 1
ATOM 2373 C CA . GLU A 1 324 ? 5.579 6.598 -26.426 1.00 94.62 324 GLU A CA 1
ATOM 2374 C C . GLU A 1 324 ? 5.716 7.841 -25.541 1.00 94.62 324 GLU A C 1
ATOM 2376 O O . GLU A 1 324 ? 5.649 8.970 -26.035 1.00 94.62 324 GLU A O 1
ATOM 2381 N N . ARG A 1 325 ? 5.998 7.666 -24.243 1.00 95.94 325 ARG A N 1
ATOM 2382 C CA . ARG A 1 325 ? 6.257 8.801 -23.355 1.00 95.94 325 ARG A CA 1
ATOM 2383 C C . ARG A 1 325 ? 7.518 9.566 -23.755 1.00 95.94 325 ARG A C 1
ATOM 2385 O O . ARG A 1 325 ? 7.463 10.795 -23.820 1.00 95.94 325 ARG A O 1
ATOM 2392 N N . CYS A 1 326 ? 8.621 8.882 -24.067 1.00 95.69 326 CYS A N 1
ATOM 2393 C CA . CYS A 1 326 ? 9.842 9.516 -24.570 1.00 95.69 326 CYS A CA 1
ATOM 2394 C C . CYS A 1 326 ? 9.567 10.341 -25.835 1.00 95.69 326 CYS A C 1
ATOM 2396 O O . CYS A 1 326 ? 10.050 11.472 -25.925 1.00 95.69 326 CYS A O 1
ATOM 2398 N N . ARG A 1 327 ? 8.776 9.802 -26.776 1.00 94.00 327 ARG A N 1
ATOM 2399 C CA . ARG A 1 327 ? 8.383 10.474 -28.024 1.00 94.00 327 ARG A CA 1
ATOM 2400 C C . ARG A 1 327 ? 7.599 11.757 -27.756 1.00 94.00 327 ARG A C 1
ATOM 2402 O O . ARG A 1 327 ? 8.034 12.823 -28.183 1.00 94.00 327 ARG A O 1
ATOM 2409 N N . ARG A 1 328 ? 6.521 11.684 -26.969 1.00 93.88 328 ARG A N 1
ATOM 2410 C CA . ARG A 1 328 ? 5.708 12.861 -26.608 1.00 93.88 328 ARG A CA 1
ATOM 2411 C C . ARG A 1 328 ? 6.512 13.936 -25.888 1.00 93.88 328 ARG A C 1
ATOM 2413 O O . ARG A 1 328 ? 6.341 15.121 -26.143 1.00 93.88 328 ARG A O 1
ATOM 2420 N N . CYS A 1 329 ? 7.418 13.541 -24.995 1.00 94.62 329 CYS A N 1
ATOM 2421 C CA . CYS A 1 329 ? 8.260 14.507 -24.293 1.00 94.62 329 CYS A CA 1
ATOM 2422 C C . CYS A 1 329 ? 9.215 15.233 -25.249 1.00 94.62 329 CYS A C 1
ATOM 2424 O O . CYS A 1 329 ? 9.489 16.409 -25.052 1.00 94.62 329 CYS A O 1
ATOM 2426 N N . ARG A 1 330 ? 9.686 14.583 -26.317 1.00 92.62 330 ARG A N 1
ATOM 2427 C CA . ARG A 1 330 ? 10.482 15.269 -27.343 1.00 92.62 330 ARG A CA 1
ATOM 2428 C C . ARG A 1 330 ? 9.652 16.261 -28.150 1.00 92.62 330 ARG A C 1
ATOM 2430 O O . ARG A 1 330 ? 10.103 17.381 -28.348 1.00 92.62 330 ARG A O 1
ATOM 2437 N N . GLU A 1 331 ? 8.437 15.881 -28.535 1.00 92.81 331 GLU A N 1
ATOM 2438 C CA . GLU A 1 331 ? 7.493 16.776 -29.220 1.00 92.81 331 GLU A CA 1
ATOM 2439 C C . GLU A 1 331 ? 7.201 18.026 -28.361 1.00 92.81 331 GLU A C 1
ATOM 2441 O O . GLU A 1 331 ? 7.268 19.153 -28.847 1.00 92.81 331 GLU A O 1
ATOM 2446 N N . LEU A 1 332 ? 6.982 17.852 -27.051 1.00 91.69 332 LEU A N 1
ATOM 2447 C CA . LEU A 1 332 ? 6.801 18.961 -26.102 1.00 91.69 332 LEU A CA 1
ATOM 2448 C C . LEU A 1 332 ? 8.064 19.818 -25.922 1.00 91.69 332 LEU A C 1
ATOM 2450 O O . LEU A 1 332 ? 7.973 21.042 -25.802 1.00 91.69 332 LEU A O 1
ATOM 2454 N N . PHE A 1 333 ? 9.241 19.189 -25.911 1.00 93.19 333 PHE A N 1
ATOM 2455 C CA . PHE A 1 333 ? 10.521 19.890 -25.818 1.00 93.19 333 PHE A CA 1
ATOM 2456 C C . PHE A 1 333 ? 10.741 20.802 -27.031 1.00 93.19 333 PHE A C 1
ATOM 2458 O O . PHE A 1 333 ? 11.174 21.946 -26.880 1.00 93.19 333 PHE A O 1
ATOM 2465 N N . GLU A 1 334 ? 10.413 20.310 -28.227 1.00 90.25 334 GLU A N 1
ATOM 2466 C CA . GLU A 1 334 ? 10.471 21.070 -29.478 1.00 90.25 334 GLU A CA 1
ATOM 2467 C C . GLU A 1 334 ? 9.417 22.190 -29.515 1.00 90.25 334 GLU A C 1
ATOM 2469 O O . GLU A 1 334 ? 9.699 23.275 -30.024 1.00 90.25 334 GLU A O 1
ATOM 2474 N N . ALA A 1 335 ? 8.246 21.973 -28.906 1.00 89.62 335 ALA A N 1
ATOM 2475 C CA . ALA A 1 335 ? 7.167 22.959 -28.815 1.00 89.62 335 ALA A CA 1
ATOM 2476 C C . ALA A 1 335 ? 7.423 24.111 -27.818 1.00 89.62 335 ALA A C 1
ATOM 2478 O O . ALA A 1 335 ? 6.748 25.136 -27.899 1.00 89.62 335 ALA A O 1
ATOM 2479 N N . GLY A 1 336 ? 8.390 23.984 -26.898 1.00 85.00 336 GLY A N 1
ATOM 2480 C CA . GLY A 1 336 ? 8.882 25.104 -26.080 1.00 85.00 336 GLY A CA 1
ATOM 2481 C C . GLY A 1 336 ? 8.945 24.885 -24.564 1.00 85.00 336 GLY A C 1
ATOM 2482 O O . GLY A 1 336 ? 9.634 25.653 -23.892 1.00 85.00 336 GLY A O 1
ATOM 2483 N N . ASP A 1 337 ? 8.327 23.836 -24.008 1.00 80.38 337 ASP A N 1
ATOM 2484 C CA . ASP A 1 337 ? 8.435 23.505 -22.572 1.00 80.38 337 ASP A CA 1
ATOM 2485 C C . ASP A 1 337 ? 9.697 22.672 -22.290 1.00 80.38 337 ASP A C 1
ATOM 2487 O O . ASP A 1 337 ? 9.661 21.470 -22.028 1.00 80.38 337 ASP A O 1
ATOM 2491 N N . LYS A 1 338 ? 10.863 23.311 -22.416 1.00 89.38 338 LYS A N 1
ATOM 2492 C CA . LYS A 1 338 ? 12.152 22.605 -22.483 1.00 89.38 338 LYS A CA 1
ATOM 2493 C C . LYS A 1 338 ? 12.515 21.869 -21.193 1.00 89.38 338 LYS A C 1
ATOM 2495 O O . LYS A 1 338 ? 12.970 20.731 -21.249 1.00 89.38 338 LYS A O 1
ATOM 2500 N N . HIS A 1 339 ? 12.361 22.504 -20.033 1.00 88.31 339 HIS A N 1
ATOM 2501 C CA . HIS A 1 339 ? 12.869 21.939 -18.779 1.00 88.31 339 HIS A CA 1
ATOM 2502 C C . HIS A 1 339 ? 12.037 20.739 -18.314 1.00 88.31 339 HIS A C 1
ATOM 2504 O O . HIS A 1 339 ? 12.578 19.668 -18.030 1.00 88.31 339 HIS A O 1
ATOM 2510 N N . LEU A 1 340 ? 10.713 20.898 -18.259 1.00 88.44 340 LEU A N 1
ATOM 2511 C CA . LEU A 1 340 ? 9.834 19.849 -17.760 1.00 88.44 340 LEU A CA 1
ATOM 2512 C C . LEU A 1 340 ? 9.768 18.665 -18.728 1.00 88.44 340 LEU A C 1
ATOM 2514 O O . LEU A 1 340 ? 9.824 17.510 -18.297 1.00 88.44 340 LEU A O 1
ATOM 2518 N N . ALA A 1 341 ? 9.717 18.936 -20.033 1.00 93.00 341 ALA A N 1
ATOM 2519 C CA . ALA A 1 341 ? 9.739 17.890 -21.044 1.00 93.00 341 ALA A CA 1
ATOM 2520 C C . ALA A 1 341 ? 11.063 17.109 -21.040 1.00 93.00 341 ALA A C 1
ATOM 2522 O O . ALA A 1 341 ? 11.039 15.883 -21.155 1.00 93.00 341 ALA A O 1
ATOM 2523 N N . ALA A 1 342 ? 12.201 17.782 -20.822 1.00 93.56 342 ALA A N 1
ATOM 2524 C CA . ALA A 1 342 ? 13.492 17.113 -20.688 1.00 93.56 342 ALA A CA 1
ATOM 2525 C C . ALA A 1 342 ? 13.525 16.146 -19.501 1.00 93.56 342 ALA A C 1
ATOM 2527 O O . ALA A 1 342 ? 13.859 14.975 -19.676 1.00 93.56 342 ALA A O 1
ATOM 2528 N N . LYS A 1 343 ? 13.091 16.595 -18.316 1.00 92.12 343 LYS A N 1
ATOM 2529 C CA . LYS A 1 343 ? 13.007 15.730 -17.133 1.00 92.12 343 LYS A CA 1
ATOM 2530 C C . LYS A 1 343 ? 12.117 14.509 -17.391 1.00 92.12 343 LYS A C 1
ATOM 2532 O O . LYS A 1 343 ? 12.533 13.381 -17.155 1.00 92.12 343 LYS A O 1
ATOM 2537 N N . ARG A 1 344 ? 10.905 14.724 -17.919 1.00 93.75 344 ARG A N 1
ATOM 2538 C CA . ARG A 1 344 ? 9.946 13.643 -18.218 1.00 93.75 344 ARG A CA 1
ATOM 2539 C C . ARG A 1 344 ? 10.500 12.636 -19.231 1.00 93.75 344 ARG A C 1
ATOM 2541 O O . ARG A 1 344 ? 10.240 11.442 -19.101 1.00 93.75 344 ARG A O 1
ATOM 2548 N N . HIS A 1 345 ? 11.244 13.112 -20.232 1.00 95.06 345 HIS A N 1
ATOM 2549 C CA . HIS A 1 345 ? 11.916 12.258 -21.206 1.00 95.06 345 HIS A CA 1
ATOM 2550 C C . HIS A 1 345 ? 12.978 11.382 -20.536 1.00 95.06 345 HIS A C 1
ATOM 2552 O O . HIS A 1 345 ? 12.970 10.168 -20.729 1.00 95.06 345 HIS A O 1
ATOM 2558 N N . VAL A 1 346 ? 13.849 11.993 -19.725 1.00 94.25 346 VAL A N 1
ATOM 2559 C CA . VAL A 1 346 ? 14.932 11.302 -19.014 1.00 94.25 346 VAL A CA 1
ATOM 2560 C C . VAL A 1 346 ? 14.379 10.261 -18.036 1.00 94.25 346 VAL A C 1
ATOM 2562 O O . VAL A 1 346 ? 14.859 9.130 -18.042 1.00 94.25 346 VAL A O 1
ATOM 2565 N N . ASP A 1 347 ? 13.330 10.582 -17.271 1.00 94.69 347 ASP A N 1
ATOM 2566 C CA . ASP A 1 347 ? 12.672 9.631 -16.360 1.00 94.69 347 ASP A CA 1
ATOM 2567 C C . ASP A 1 347 ? 12.168 8.387 -17.122 1.00 94.69 347 ASP A C 1
ATOM 2569 O O . ASP A 1 347 ? 12.443 7.252 -16.729 1.00 94.69 347 ASP A O 1
ATOM 2573 N N . ALA A 1 348 ? 11.468 8.582 -18.247 1.00 96.44 348 ALA A N 1
ATOM 2574 C CA . ALA A 1 348 ? 10.943 7.482 -19.061 1.00 96.44 348 ALA A CA 1
ATOM 2575 C C . ALA A 1 348 ? 12.059 6.643 -19.711 1.00 96.44 348 ALA A C 1
ATOM 2577 O O . ALA A 1 348 ? 11.999 5.411 -19.705 1.00 96.44 348 ALA A O 1
ATOM 2578 N N . ALA A 1 349 ? 13.099 7.300 -20.225 1.00 95.19 349 ALA A N 1
ATOM 2579 C CA . ALA A 1 349 ? 14.240 6.646 -20.855 1.00 95.19 349 ALA A CA 1
ATOM 2580 C C . ALA A 1 349 ? 15.072 5.827 -19.856 1.00 95.19 349 ALA A C 1
ATOM 2582 O O . ALA A 1 349 ? 15.551 4.744 -20.185 1.00 95.19 349 ALA A O 1
ATOM 2583 N N . ARG A 1 350 ? 15.199 6.293 -18.611 1.00 94.00 350 ARG A N 1
ATOM 2584 C CA . ARG A 1 350 ? 15.866 5.544 -17.537 1.00 94.00 350 ARG A CA 1
ATOM 2585 C C . ARG A 1 350 ? 15.056 4.340 -17.071 1.00 94.00 350 ARG A C 1
ATOM 2587 O O . ARG A 1 350 ? 15.633 3.285 -16.820 1.00 94.00 350 ARG A O 1
ATOM 2594 N N . GLY A 1 351 ? 13.727 4.454 -17.054 1.00 95.44 351 GLY A N 1
ATOM 2595 C CA . GLY A 1 351 ? 12.845 3.295 -16.908 1.00 95.44 351 GLY A CA 1
ATOM 2596 C C . GLY A 1 351 ? 13.110 2.235 -17.986 1.00 95.44 351 GLY A C 1
ATOM 2597 O O . GLY A 1 351 ? 13.302 1.064 -17.663 1.00 95.44 351 GLY A O 1
ATOM 2598 N N . LEU A 1 352 ? 13.222 2.648 -19.257 1.00 94.38 352 LEU A N 1
ATOM 2599 C CA . LEU A 1 352 ? 13.562 1.751 -20.373 1.00 94.38 352 LEU A CA 1
ATOM 2600 C C . LEU A 1 352 ? 14.936 1.095 -20.213 1.00 94.38 352 LEU A C 1
ATOM 2602 O O . LEU A 1 352 ? 15.053 -0.112 -20.421 1.00 94.38 352 LEU A O 1
ATOM 2606 N N . LEU A 1 353 ? 15.959 1.871 -19.839 1.00 93.19 353 LEU A N 1
ATOM 2607 C CA . LEU A 1 353 ? 17.307 1.359 -19.575 1.00 93.19 353 LEU A CA 1
ATOM 2608 C C . LEU A 1 353 ? 17.284 0.261 -18.510 1.00 93.19 353 LEU A C 1
ATOM 2610 O O . LEU A 1 353 ? 17.878 -0.796 -18.715 1.00 93.19 353 LEU A O 1
ATOM 2614 N N . TYR A 1 354 ? 16.560 0.483 -17.411 1.00 94.19 354 TYR A N 1
ATOM 2615 C CA . TYR A 1 354 ? 16.413 -0.500 -16.340 1.00 94.19 354 TYR A CA 1
ATOM 2616 C C . TYR A 1 354 ? 15.698 -1.768 -16.813 1.00 94.19 354 TYR A C 1
ATOM 2618 O O . TYR A 1 354 ? 16.197 -2.871 -16.594 1.00 94.19 354 TYR A O 1
ATOM 2626 N N . VAL A 1 355 ? 14.577 -1.632 -17.532 1.00 94.56 355 VAL A N 1
ATOM 2627 C CA . VAL A 1 355 ? 13.861 -2.790 -18.092 1.00 94.56 355 VAL A CA 1
ATOM 2628 C C . VAL A 1 355 ? 14.752 -3.595 -19.032 1.00 94.56 355 VAL A C 1
ATOM 2630 O O . VAL A 1 355 ? 14.801 -4.821 -18.931 1.00 94.56 355 VAL A O 1
ATOM 2633 N N . PHE A 1 356 ? 15.506 -2.931 -19.905 1.00 91.31 356 PHE A N 1
ATOM 2634 C CA . PHE A 1 356 ? 16.395 -3.614 -20.838 1.00 91.31 356 PHE A CA 1
ATOM 2635 C C . PHE A 1 356 ? 17.600 -4.259 -20.155 1.00 91.31 356 PHE A C 1
ATOM 2637 O O . PHE A 1 356 ? 17.960 -5.375 -20.504 1.00 91.31 356 PHE A O 1
ATOM 2644 N N . ALA A 1 357 ? 18.209 -3.620 -19.158 1.00 91.00 357 ALA A N 1
ATOM 2645 C CA . ALA A 1 357 ? 19.307 -4.235 -18.414 1.00 91.00 357 ALA A CA 1
ATOM 2646 C C . ALA A 1 357 ? 18.872 -5.543 -17.722 1.00 91.00 357 ALA A C 1
ATOM 2648 O O . ALA A 1 357 ? 19.628 -6.506 -17.674 1.00 91.00 357 ALA A O 1
ATOM 2649 N N . PHE A 1 358 ? 17.632 -5.614 -17.234 1.00 91.25 358 PHE A N 1
ATOM 2650 C CA . PHE A 1 358 ? 17.122 -6.788 -16.517 1.00 91.25 358 PHE A CA 1
ATOM 2651 C C . PHE A 1 358 ? 16.500 -7.859 -17.413 1.00 91.25 358 PHE A C 1
ATOM 2653 O O . PHE A 1 358 ? 16.646 -9.053 -17.157 1.00 91.25 358 PHE A O 1
ATOM 2660 N N . ARG A 1 359 ? 15.744 -7.446 -18.432 1.00 90.06 359 ARG A N 1
ATOM 2661 C CA . ARG A 1 359 ? 14.950 -8.336 -19.295 1.00 90.06 359 ARG A CA 1
ATOM 2662 C C . ARG A 1 359 ? 15.498 -8.396 -20.719 1.00 90.06 359 ARG A C 1
ATOM 2664 O O . ARG A 1 359 ? 14.905 -9.049 -21.568 1.00 90.06 359 ARG A O 1
ATOM 2671 N N . GLY A 1 360 ? 16.622 -7.744 -21.002 1.00 86.25 360 GLY A N 1
ATOM 2672 C CA . GLY A 1 360 ? 17.152 -7.587 -22.354 1.00 86.25 360 GLY A CA 1
ATOM 2673 C C . GLY A 1 360 ? 17.484 -8.909 -23.040 1.00 86.25 360 GLY A C 1
ATOM 2674 O O . GLY A 1 360 ? 17.292 -9.030 -24.240 1.00 86.25 360 GLY A O 1
ATOM 2675 N N . GLU A 1 361 ? 17.894 -9.941 -22.300 1.00 81.62 361 GLU A N 1
ATOM 2676 C CA . GLU A 1 361 ? 18.112 -11.268 -22.891 1.00 81.62 361 GLU A CA 1
ATOM 2677 C C . GLU A 1 361 ? 16.809 -11.918 -23.374 1.00 81.62 361 GLU A C 1
ATOM 2679 O O . GLU A 1 361 ? 16.793 -12.560 -24.417 1.00 81.62 361 GLU A O 1
ATOM 2684 N N . GLU A 1 362 ? 15.705 -11.716 -22.655 1.00 79.62 362 GLU A N 1
ATOM 2685 C CA . GLU A 1 362 ? 14.370 -12.157 -23.073 1.00 79.62 362 GLU A CA 1
ATOM 2686 C C . GLU A 1 362 ? 13.849 -11.308 -24.235 1.00 79.62 362 GLU A C 1
ATOM 2688 O O . GLU A 1 362 ? 13.230 -11.835 -25.157 1.00 79.62 362 GLU A O 1
ATOM 2693 N N . ILE A 1 363 ? 14.151 -10.006 -24.211 1.00 80.12 363 ILE A N 1
ATOM 2694 C CA . ILE A 1 363 ? 13.810 -9.057 -25.272 1.00 80.12 363 ILE A CA 1
ATOM 2695 C C . ILE A 1 363 ? 14.507 -9.437 -26.588 1.00 80.12 363 ILE A C 1
ATOM 2697 O O . ILE A 1 363 ? 13.889 -9.487 -27.648 1.00 80.12 363 ILE A O 1
ATOM 2701 N N . LEU A 1 364 ? 15.799 -9.751 -26.520 1.00 78.25 364 LEU A N 1
ATOM 2702 C CA . LEU A 1 364 ? 16.620 -10.103 -27.676 1.00 78.25 364 LEU A CA 1
ATOM 2703 C C . LEU A 1 364 ? 16.462 -11.574 -28.094 1.00 78.25 364 LEU A C 1
ATOM 2705 O O . LEU A 1 364 ? 16.554 -11.891 -29.275 1.00 78.25 364 LEU A O 1
ATOM 2709 N N . GLY A 1 365 ? 16.186 -12.476 -27.148 1.00 67.25 365 GLY A N 1
ATOM 2710 C CA . GLY A 1 365 ? 16.148 -13.930 -27.343 1.00 67.25 365 GLY A CA 1
ATOM 2711 C C . GLY A 1 365 ? 14.917 -14.486 -28.072 1.00 67.25 365 GLY A C 1
ATOM 2712 O O . GLY A 1 365 ? 14.813 -15.705 -28.208 1.00 67.25 365 GLY A O 1
ATOM 2713 N N . ARG A 1 366 ? 13.987 -13.627 -28.522 1.00 64.19 366 ARG A N 1
ATOM 2714 C CA . ARG A 1 366 ? 12.805 -13.890 -29.384 1.00 64.19 366 ARG A CA 1
ATOM 2715 C C . ARG A 1 366 ? 11.896 -15.088 -29.036 1.00 64.19 366 ARG A C 1
ATOM 2717 O O . ARG A 1 366 ? 11.000 -15.414 -29.815 1.00 64.19 366 ARG A O 1
ATOM 2724 N N . ARG A 1 367 ? 12.057 -15.775 -27.902 1.00 52.62 367 ARG A N 1
ATOM 2725 C CA . ARG A 1 367 ? 11.158 -16.876 -27.514 1.00 52.62 367 ARG A CA 1
ATOM 2726 C C . ARG A 1 367 ? 9.856 -16.299 -26.956 1.00 52.62 367 ARG A C 1
ATOM 2728 O O . ARG A 1 367 ? 9.870 -15.631 -25.932 1.00 52.62 367 ARG A O 1
ATOM 2735 N N . GLY A 1 368 ? 8.733 -16.568 -27.628 1.00 53.59 368 GLY A N 1
ATOM 2736 C CA . GLY A 1 368 ? 7.406 -16.094 -27.202 1.00 53.59 368 GLY A CA 1
ATOM 2737 C C . GLY A 1 368 ? 7.122 -14.614 -27.498 1.00 53.59 368 GLY A C 1
ATOM 2738 O O . GLY A 1 368 ? 6.225 -14.037 -26.892 1.00 53.59 368 GLY A O 1
ATOM 2739 N N . TRP A 1 369 ? 7.883 -14.000 -28.407 1.00 66.44 369 TRP A N 1
ATOM 2740 C CA . TRP A 1 369 ? 7.714 -12.610 -28.835 1.00 66.44 369 TRP A CA 1
ATOM 2741 C C . TRP A 1 369 ? 6.717 -12.478 -29.995 1.00 66.44 369 TRP A C 1
ATOM 2743 O O . TRP A 1 369 ? 6.773 -13.253 -30.948 1.00 66.44 369 TRP A O 1
ATOM 2753 N N . ASP A 1 370 ? 5.818 -11.492 -29.918 1.00 64.88 370 ASP A N 1
ATOM 2754 C CA . ASP A 1 370 ? 4.879 -11.142 -30.992 1.00 64.88 370 ASP A CA 1
ATOM 2755 C C . ASP A 1 370 ? 5.291 -9.834 -31.705 1.00 64.88 370 ASP A C 1
ATOM 2757 O O . ASP A 1 370 ? 6.271 -9.183 -31.339 1.00 64.88 370 ASP A O 1
ATOM 2761 N N . ALA A 1 371 ? 4.533 -9.421 -32.726 1.00 64.56 371 ALA A N 1
ATOM 2762 C CA . ALA A 1 371 ? 4.828 -8.218 -33.511 1.00 64.56 371 ALA A CA 1
ATOM 2763 C C . ALA A 1 371 ? 4.863 -6.911 -32.684 1.00 64.56 371 ALA A C 1
ATOM 2765 O O . ALA A 1 371 ? 5.509 -5.945 -33.092 1.00 64.56 371 ALA A O 1
ATOM 2766 N N . ARG A 1 372 ? 4.186 -6.846 -31.524 1.00 63.12 372 ARG A N 1
ATOM 2767 C CA . ARG A 1 372 ? 4.272 -5.685 -30.614 1.00 63.12 372 ARG A CA 1
ATOM 2768 C C . ARG A 1 372 ? 5.641 -5.621 -29.956 1.00 63.12 372 ARG A C 1
ATOM 2770 O O . ARG A 1 372 ? 6.148 -4.530 -29.706 1.00 63.12 372 ARG A O 1
ATOM 2777 N N . CYS A 1 373 ? 6.243 -6.777 -29.706 1.00 67.00 373 CYS A N 1
ATOM 2778 C CA . CYS A 1 373 ? 7.578 -6.869 -29.160 1.00 67.00 373 CYS A CA 1
ATOM 2779 C C . CYS A 1 373 ? 8.636 -6.432 -30.191 1.00 67.00 373 CYS A C 1
ATOM 2781 O O . CYS A 1 373 ? 9.538 -5.679 -29.841 1.00 67.00 373 CYS A O 1
ATOM 2783 N N . ASP A 1 374 ? 8.490 -6.765 -31.480 1.00 70.00 374 ASP A N 1
ATOM 2784 C CA . ASP A 1 374 ? 9.455 -6.363 -32.527 1.00 70.00 374 ASP A CA 1
ATOM 2785 C C . ASP A 1 374 ? 9.704 -4.841 -32.587 1.00 70.00 374 ASP A C 1
ATOM 2787 O O . ASP A 1 374 ? 10.831 -4.396 -32.820 1.00 70.00 374 ASP A O 1
ATOM 2791 N N . ALA A 1 375 ? 8.680 -4.027 -32.308 1.00 69.12 375 ALA A N 1
ATOM 2792 C CA . ALA A 1 375 ? 8.806 -2.570 -32.242 1.00 69.12 375 ALA A CA 1
ATOM 2793 C C . ALA A 1 375 ? 9.743 -2.094 -31.112 1.00 69.12 375 ALA A C 1
ATOM 2795 O O . ALA A 1 375 ? 10.440 -1.088 -31.271 1.00 69.12 375 ALA A O 1
ATOM 2796 N N . VAL A 1 376 ? 9.794 -2.831 -29.995 1.00 74.88 376 VAL A N 1
ATOM 2797 C CA . VAL A 1 376 ? 10.701 -2.581 -28.860 1.00 74.88 376 VAL A CA 1
ATOM 2798 C C . VAL A 1 376 ? 12.152 -2.847 -29.258 1.00 74.88 376 VAL A C 1
ATOM 2800 O O . VAL A 1 376 ? 13.047 -2.191 -28.737 1.00 74.88 376 VAL A O 1
ATOM 2803 N N . CYS A 1 377 ? 12.403 -3.743 -30.215 1.00 74.06 377 CYS A N 1
ATOM 2804 C CA . CYS A 1 377 ? 13.751 -4.071 -30.687 1.00 74.06 377 CYS A CA 1
ATOM 2805 C C . CYS A 1 377 ? 14.267 -3.186 -31.831 1.00 74.06 377 CYS A C 1
ATOM 2807 O O . CYS A 1 377 ? 15.377 -3.401 -32.316 1.00 74.06 377 CYS A O 1
ATOM 2809 N N . ALA A 1 378 ? 13.502 -2.187 -32.280 1.00 79.19 378 ALA A N 1
ATOM 2810 C CA . ALA A 1 378 ? 13.915 -1.335 -33.389 1.00 79.19 378 ALA A CA 1
ATOM 2811 C C . ALA A 1 378 ? 15.063 -0.379 -32.974 1.00 79.19 378 ALA A C 1
ATOM 2813 O O . ALA A 1 378 ? 14.850 0.487 -32.119 1.00 79.19 378 ALA A O 1
ATOM 2814 N N . PRO A 1 379 ? 16.249 -0.424 -33.624 1.00 75.25 379 PRO A N 1
ATOM 2815 C CA . PRO A 1 379 ? 17.415 0.378 -33.221 1.00 75.25 379 PRO A CA 1
ATOM 2816 C C . PRO A 1 379 ? 17.151 1.887 -33.165 1.00 75.25 379 PRO A C 1
ATOM 2818 O O . PRO A 1 379 ? 17.605 2.589 -32.265 1.00 75.25 379 PRO A O 1
ATOM 2821 N N . LYS A 1 380 ? 16.357 2.402 -34.114 1.00 80.56 380 LYS A N 1
ATOM 2822 C CA . LYS A 1 380 ? 16.012 3.831 -34.180 1.00 80.56 380 LYS A CA 1
ATOM 2823 C C . LYS A 1 380 ? 15.178 4.296 -32.983 1.00 80.56 380 LYS A C 1
ATOM 2825 O O . LYS A 1 380 ? 15.283 5.460 -32.606 1.00 80.56 380 LYS A O 1
ATOM 2830 N N . SER A 1 381 ? 14.368 3.411 -32.400 1.00 85.25 381 SER A N 1
ATOM 2831 C CA . SER A 1 381 ? 13.565 3.717 -31.213 1.00 85.25 381 SER A CA 1
ATOM 2832 C C . SER A 1 381 ? 14.461 3.938 -29.997 1.00 85.25 381 SER A C 1
ATOM 2834 O O . SER A 1 381 ? 14.264 4.902 -29.261 1.00 85.25 381 SER A O 1
ATOM 2836 N N . TRP A 1 382 ? 15.496 3.107 -29.832 1.00 89.44 382 TRP A N 1
ATOM 2837 C CA . TRP A 1 382 ? 16.475 3.238 -28.751 1.00 89.44 382 TRP A CA 1
ATOM 2838 C C . TRP A 1 382 ? 17.340 4.482 -28.893 1.00 89.44 382 TRP A C 1
ATOM 2840 O O . TRP A 1 382 ? 17.442 5.249 -27.942 1.00 89.44 382 TRP A O 1
ATOM 2850 N N . ASP A 1 383 ? 17.886 4.753 -30.079 1.00 90.44 383 ASP A N 1
ATOM 2851 C CA . ASP A 1 383 ? 18.618 5.998 -30.337 1.00 90.44 383 ASP A CA 1
ATOM 2852 C C . ASP A 1 383 ? 17.779 7.232 -29.960 1.00 90.44 383 ASP A C 1
ATOM 2854 O O . ASP A 1 383 ? 18.250 8.150 -29.289 1.00 90.44 383 ASP A O 1
ATOM 2858 N N . ALA A 1 384 ? 16.508 7.239 -30.367 1.00 90.69 384 ALA A N 1
ATOM 2859 C CA . ALA A 1 384 ? 15.591 8.332 -30.090 1.00 90.69 384 ALA A CA 1
ATOM 2860 C C . ALA A 1 384 ? 15.236 8.471 -28.602 1.00 90.69 384 ALA A C 1
ATOM 2862 O O . ALA A 1 384 ? 15.076 9.604 -28.141 1.00 90.69 384 ALA A O 1
ATOM 2863 N N . ALA A 1 385 ? 15.082 7.355 -27.886 1.00 92.69 385 ALA A N 1
ATOM 2864 C CA . ALA A 1 385 ? 14.744 7.319 -26.465 1.00 92.69 385 ALA A CA 1
ATOM 2865 C C . ALA A 1 385 ? 15.936 7.657 -25.564 1.00 92.69 385 ALA A C 1
ATOM 2867 O O . ALA A 1 385 ? 15.756 8.295 -24.539 1.00 92.69 385 ALA A O 1
ATOM 2868 N N . LEU A 1 386 ? 17.152 7.282 -25.959 1.00 92.69 386 LEU A N 1
ATOM 2869 C CA . LEU A 1 386 ? 18.379 7.610 -25.230 1.00 92.69 386 LEU A CA 1
ATOM 2870 C C . LEU A 1 386 ? 18.849 9.056 -25.468 1.00 92.69 386 LEU A C 1
ATOM 2872 O O . LEU A 1 386 ? 19.886 9.457 -24.943 1.00 92.69 386 LEU A O 1
ATOM 2876 N N . GLY A 1 387 ? 18.126 9.833 -26.281 1.00 91.06 387 GLY A N 1
ATOM 2877 C CA . GLY A 1 387 ? 18.516 11.199 -26.628 1.00 91.06 387 GLY A CA 1
ATOM 2878 C C . GLY A 1 387 ? 19.758 11.259 -27.521 1.00 91.06 387 GLY A C 1
ATOM 2879 O O . GLY A 1 387 ? 20.487 12.252 -27.515 1.00 91.06 387 GLY A O 1
ATOM 2880 N N . ILE A 1 388 ? 20.028 10.214 -28.312 1.00 89.75 388 ILE A N 1
ATOM 2881 C CA . ILE A 1 388 ? 21.194 10.172 -29.199 1.00 89.75 388 ILE A CA 1
ATOM 2882 C C . ILE A 1 388 ? 21.029 11.242 -30.278 1.00 89.75 388 ILE A C 1
ATOM 2884 O O . ILE A 1 388 ? 20.072 11.222 -31.051 1.00 89.75 388 ILE A O 1
ATOM 2888 N N . ARG A 1 389 ? 21.989 12.178 -30.334 1.00 84.44 389 ARG A N 1
ATOM 2889 C CA . ARG A 1 389 ? 21.975 13.386 -31.190 1.00 84.44 389 ARG A CA 1
ATOM 2890 C C . ARG A 1 389 ? 20.902 14.422 -30.820 1.00 84.44 389 ARG A C 1
ATOM 2892 O O . ARG A 1 389 ? 20.657 15.335 -31.604 1.00 84.44 389 ARG A O 1
ATOM 2899 N N . ALA A 1 390 ? 20.276 14.301 -29.652 1.00 87.75 390 ALA A N 1
ATOM 2900 C CA . ALA A 1 390 ? 19.402 15.329 -29.100 1.00 87.75 390 ALA A CA 1
ATOM 2901 C C . ALA A 1 390 ? 20.216 16.352 -28.275 1.00 87.75 390 ALA A C 1
ATOM 2903 O O . ALA A 1 390 ? 21.375 16.092 -27.938 1.00 87.75 390 ALA A O 1
ATOM 2904 N N . PRO A 1 391 ? 19.642 17.521 -27.931 1.00 89.75 391 PRO A N 1
ATOM 2905 C CA . PRO A 1 391 ? 20.240 18.427 -26.957 1.00 89.75 391 PRO A CA 1
ATOM 2906 C C . PRO A 1 391 ? 20.606 17.713 -25.654 1.00 89.75 391 PRO A C 1
ATOM 2908 O O . PRO A 1 391 ? 19.874 16.843 -25.191 1.00 89.75 391 PRO A O 1
ATOM 2911 N N . ALA A 1 392 ? 21.691 18.156 -25.019 1.00 89.06 392 ALA A N 1
ATOM 2912 C CA . ALA A 1 392 ? 22.240 17.596 -23.782 1.00 89.06 392 ALA A CA 1
ATOM 2913 C C . ALA A 1 392 ? 21.220 17.381 -22.643 1.00 89.06 392 ALA A C 1
ATOM 2915 O O . ALA A 1 392 ? 21.421 16.512 -21.802 1.00 89.06 392 ALA A O 1
ATOM 2916 N N . ALA A 1 393 ? 20.139 18.166 -22.606 1.00 90.75 393 ALA A N 1
ATOM 2917 C CA . ALA A 1 393 ? 19.069 18.033 -21.618 1.00 90.75 393 ALA A CA 1
ATOM 2918 C C . ALA A 1 393 ? 18.241 16.739 -21.770 1.00 90.75 393 ALA A C 1
ATOM 2920 O O . ALA A 1 393 ? 17.617 16.310 -20.808 1.00 90.75 393 ALA A O 1
ATOM 2921 N N . LEU A 1 394 ? 18.230 16.128 -22.959 1.00 92.75 394 LEU A N 1
ATOM 2922 C CA . LEU A 1 394 ? 17.514 14.883 -23.260 1.00 92.75 394 LEU A CA 1
ATOM 2923 C C . LEU A 1 394 ? 18.412 13.640 -23.165 1.00 92.75 394 LEU A C 1
ATOM 2925 O O . LEU A 1 394 ? 17.941 12.533 -23.400 1.00 92.75 394 LEU A O 1
ATOM 2929 N N . ASP A 1 395 ? 19.695 13.804 -22.841 1.00 91.88 395 ASP A N 1
ATOM 2930 C CA . ASP A 1 395 ? 20.637 12.693 -22.723 1.00 91.88 395 ASP A CA 1
ATOM 2931 C C . ASP A 1 395 ? 20.332 11.852 -21.477 1.00 91.88 395 ASP A C 1
ATOM 2933 O O . ASP A 1 395 ? 20.739 12.182 -20.361 1.00 91.88 395 ASP A O 1
ATOM 2937 N N . ALA A 1 396 ? 19.615 10.747 -21.678 1.00 91.75 396 ALA A N 1
ATOM 2938 C CA . ALA A 1 396 ? 19.185 9.861 -20.603 1.00 91.75 396 ALA A CA 1
ATOM 2939 C C . ALA A 1 396 ? 20.345 9.109 -19.933 1.00 91.75 396 ALA A C 1
ATOM 2941 O O . ALA A 1 396 ? 20.209 8.681 -18.787 1.00 91.75 396 ALA A O 1
ATOM 2942 N N . LEU A 1 397 ? 21.480 8.965 -20.628 1.00 91.44 397 LEU A N 1
ATOM 2943 C CA . LEU A 1 397 ? 22.659 8.245 -20.140 1.00 91.44 397 LEU A CA 1
ATOM 2944 C C . LEU A 1 397 ? 23.461 9.079 -19.138 1.00 91.44 397 LEU A C 1
ATOM 2946 O O . LEU A 1 397 ? 24.191 8.532 -18.311 1.00 91.44 397 LEU A O 1
ATOM 2950 N N . ARG A 1 398 ? 23.319 10.408 -19.187 1.00 87.44 398 ARG A N 1
ATOM 2951 C CA . ARG A 1 398 ? 23.972 11.321 -18.250 1.00 87.44 398 ARG A CA 1
ATOM 2952 C C . ARG A 1 398 ? 23.519 11.026 -16.822 1.00 87.44 398 ARG A C 1
ATOM 2954 O O . ARG A 1 398 ? 22.327 11.069 -16.533 1.00 87.44 398 ARG A O 1
ATOM 2961 N N . GLY A 1 399 ? 24.473 10.781 -15.926 1.00 81.88 399 GLY A N 1
ATOM 2962 C CA . GLY A 1 399 ? 24.208 10.542 -14.505 1.00 81.88 399 GLY A CA 1
ATOM 2963 C C . GLY A 1 399 ? 23.605 9.172 -14.178 1.00 81.88 399 GLY A C 1
ATOM 2964 O O . GLY A 1 399 ? 23.210 8.971 -13.040 1.00 81.88 399 GLY A O 1
ATOM 2965 N N . CYS A 1 400 ? 23.522 8.240 -15.135 1.00 87.12 400 CYS A N 1
ATOM 2966 C CA . CYS A 1 400 ? 23.197 6.846 -14.817 1.00 87.12 400 CYS A CA 1
ATOM 2967 C C . CYS A 1 400 ? 24.377 6.158 -14.112 1.00 87.12 400 CYS A C 1
ATOM 2969 O O . CYS A 1 400 ? 25.538 6.452 -14.406 1.00 87.12 400 CYS A O 1
ATOM 2971 N N . ARG A 1 401 ? 24.083 5.195 -13.236 1.00 85.81 401 ARG A N 1
ATOM 2972 C CA . ARG A 1 401 ? 25.082 4.370 -12.545 1.00 85.81 401 ARG A CA 1
ATOM 2973 C C . ARG A 1 401 ? 25.872 3.503 -13.515 1.00 85.81 401 ARG A C 1
ATOM 2975 O O . ARG A 1 401 ? 25.325 2.936 -14.469 1.00 85.81 401 ARG A O 1
ATOM 2982 N N . ALA A 1 402 ? 27.157 3.330 -13.210 1.00 86.31 402 ALA A N 1
ATOM 2983 C CA . ALA A 1 402 ? 28.075 2.538 -14.022 1.00 86.31 402 ALA A CA 1
ATOM 2984 C C . ALA A 1 402 ? 27.599 1.085 -14.178 1.00 86.31 402 ALA A C 1
ATOM 2986 O O . ALA A 1 402 ? 27.595 0.568 -15.297 1.00 86.31 402 ALA A O 1
ATOM 2987 N N . ARG A 1 403 ? 27.095 0.465 -13.101 1.00 86.31 403 ARG A N 1
ATOM 2988 C CA . ARG A 1 403 ? 26.523 -0.891 -13.129 1.00 86.31 403 ARG A CA 1
ATOM 2989 C C . ARG A 1 403 ? 25.358 -1.048 -14.112 1.00 86.31 403 ARG A C 1
ATOM 2991 O O . ARG A 1 403 ? 25.354 -1.984 -14.910 1.00 86.31 403 ARG A O 1
ATOM 2998 N N . LEU A 1 404 ? 24.387 -0.130 -14.094 1.00 88.69 404 LEU A N 1
ATOM 2999 C CA . LEU A 1 404 ? 23.223 -0.181 -14.989 1.00 88.69 404 LEU A CA 1
ATOM 3000 C C . LEU A 1 404 ? 23.647 -0.045 -16.459 1.00 88.69 404 LEU A C 1
ATOM 3002 O O . LEU A 1 404 ? 23.223 -0.824 -17.314 1.00 88.69 404 LEU A O 1
ATOM 3006 N N . LEU A 1 405 ? 24.522 0.922 -16.750 1.00 90.44 405 LEU A N 1
ATOM 3007 C CA . LEU A 1 405 ? 25.056 1.131 -18.096 1.00 90.44 405 LEU A CA 1
ATOM 3008 C C . LEU A 1 405 ? 25.934 -0.038 -18.565 1.00 90.44 405 LEU A C 1
ATOM 3010 O O . LEU A 1 405 ? 25.951 -0.363 -19.755 1.00 90.44 405 LEU A O 1
ATOM 3014 N N . GLY A 1 406 ? 26.669 -0.660 -17.641 1.00 90.00 406 GLY A N 1
ATOM 3015 C CA . GLY A 1 406 ? 27.473 -1.854 -17.873 1.00 90.00 406 GLY A CA 1
ATOM 3016 C C . GLY A 1 406 ? 26.628 -3.016 -18.361 1.00 90.00 406 GLY A C 1
ATOM 3017 O O . GLY A 1 406 ? 26.915 -3.564 -19.429 1.00 90.00 406 GLY A O 1
ATOM 3018 N N . GLU A 1 407 ? 25.547 -3.318 -17.646 1.00 90.38 407 GLU A N 1
ATOM 3019 C CA . GLU A 1 407 ? 24.642 -4.390 -18.046 1.00 90.38 407 GLU A CA 1
ATOM 3020 C C . GLU A 1 407 ? 23.918 -4.067 -19.353 1.00 90.38 407 GLU A C 1
ATOM 3022 O O . GLU A 1 407 ? 23.879 -4.899 -20.259 1.00 90.38 407 GLU A O 1
ATOM 3027 N N . PHE A 1 408 ? 23.404 -2.842 -19.501 1.00 90.56 408 PHE A N 1
ATOM 3028 C CA . PHE A 1 408 ? 22.777 -2.411 -20.749 1.00 90.56 408 PHE A CA 1
ATOM 3029 C C . PHE A 1 408 ? 23.704 -2.650 -21.951 1.00 90.56 408 PHE A C 1
ATOM 3031 O O . PHE A 1 408 ? 23.291 -3.226 -22.958 1.00 90.56 408 PHE A O 1
ATOM 3038 N N . ALA A 1 409 ? 24.981 -2.268 -21.829 1.00 90.50 409 ALA A N 1
ATOM 3039 C CA . ALA A 1 409 ? 25.979 -2.484 -22.870 1.00 90.50 409 ALA A CA 1
ATOM 3040 C C . ALA A 1 409 ? 26.272 -3.975 -23.112 1.00 90.50 409 ALA A C 1
ATOM 3042 O O . ALA A 1 409 ? 26.391 -4.378 -24.270 1.00 90.50 409 ALA A O 1
ATOM 3043 N N . ARG A 1 410 ? 26.380 -4.784 -22.047 1.00 89.94 410 ARG A N 1
ATOM 3044 C CA . ARG A 1 410 ? 26.611 -6.237 -22.131 1.00 89.94 410 ARG A CA 1
ATOM 3045 C C . ARG A 1 410 ? 25.495 -6.917 -22.917 1.00 89.94 410 ARG A C 1
ATOM 3047 O O . ARG A 1 410 ? 25.768 -7.674 -23.846 1.00 89.94 410 ARG A O 1
ATOM 3054 N N . VAL A 1 411 ? 24.244 -6.618 -22.576 1.00 87.69 411 VAL A N 1
ATOM 3055 C CA . VAL A 1 411 ? 23.077 -7.240 -23.205 1.00 87.69 411 VAL A CA 1
ATOM 3056 C C . VAL A 1 411 ? 22.897 -6.745 -24.641 1.00 87.69 411 VAL A C 1
ATOM 3058 O O . VAL A 1 411 ? 22.723 -7.559 -25.546 1.00 87.69 411 VAL A O 1
ATOM 3061 N N . ALA A 1 412 ? 23.044 -5.439 -24.886 1.00 86.81 412 ALA A N 1
ATOM 3062 C CA . ALA A 1 412 ? 22.949 -4.857 -26.227 1.00 86.81 412 ALA A CA 1
ATOM 3063 C C . ALA A 1 412 ? 24.004 -5.407 -27.207 1.00 86.81 412 ALA A C 1
ATOM 3065 O O . ALA A 1 412 ? 23.772 -5.420 -28.416 1.00 86.81 412 ALA A O 1
ATOM 3066 N N . ALA A 1 413 ? 25.154 -5.872 -26.709 1.00 86.12 413 ALA A N 1
ATOM 3067 C CA . ALA A 1 413 ? 26.209 -6.453 -27.534 1.00 86.12 413 ALA A CA 1
ATOM 3068 C C . ALA A 1 413 ? 25.883 -7.861 -28.071 1.00 86.12 413 ALA A C 1
ATOM 3070 O O . ALA A 1 413 ? 26.571 -8.319 -28.982 1.00 86.12 413 ALA A O 1
ATOM 3071 N N . ARG A 1 414 ? 24.856 -8.549 -27.544 1.00 80.44 414 ARG A N 1
ATOM 3072 C CA . ARG A 1 414 ? 24.512 -9.928 -27.950 1.00 80.44 414 ARG A CA 1
ATOM 3073 C C . ARG A 1 414 ? 23.870 -10.026 -29.333 1.00 80.44 414 ARG A C 1
ATOM 3075 O O . ARG A 1 414 ? 24.034 -11.042 -29.994 1.00 80.44 414 ARG A O 1
ATOM 3082 N N . GLU A 1 415 ? 23.185 -8.976 -29.775 1.00 73.31 415 GLU A N 1
ATOM 3083 C CA . GLU A 1 415 ? 22.528 -8.902 -31.088 1.00 73.31 415 GLU A CA 1
ATOM 3084 C C . GLU A 1 415 ? 23.013 -7.658 -31.856 1.00 73.31 415 GLU A C 1
ATOM 3086 O O . GLU A 1 415 ? 22.292 -6.665 -31.968 1.00 73.31 415 GLU A O 1
ATOM 3091 N N . PRO A 1 416 ? 24.248 -7.626 -32.388 1.00 64.94 416 PRO A N 1
ATOM 3092 C CA . PRO A 1 416 ? 24.660 -6.540 -33.274 1.00 64.94 416 PRO A CA 1
ATOM 3093 C C . PRO A 1 416 ? 23.817 -6.570 -34.567 1.00 64.94 416 PRO A C 1
ATOM 3095 O O . PRO A 1 416 ? 23.712 -7.638 -35.169 1.00 64.94 416 PRO A O 1
ATOM 3098 N N . PRO A 1 417 ? 23.257 -5.443 -35.065 1.00 68.69 417 PRO A N 1
ATOM 3099 C CA . PRO A 1 417 ? 23.441 -4.048 -34.651 1.00 68.69 417 PRO A CA 1
ATOM 3100 C C . PRO A 1 417 ? 22.220 -3.457 -33.906 1.00 68.69 417 PRO A C 1
ATOM 3102 O O . PRO A 1 417 ? 21.598 -2.508 -34.385 1.00 68.69 417 PRO A O 1
ATOM 3105 N N . PHE A 1 418 ? 21.868 -3.992 -32.733 1.00 80.44 418 PHE A N 1
ATOM 3106 C CA . PHE A 1 418 ? 20.745 -3.507 -31.916 1.00 80.44 418 PHE A CA 1
ATOM 3107 C C . PHE A 1 418 ? 20.810 -1.999 -31.615 1.00 80.44 418 PHE A C 1
ATOM 3109 O O . PHE A 1 418 ? 19.797 -1.308 -31.669 1.00 80.44 418 PHE A O 1
ATOM 3116 N N . LEU A 1 419 ? 22.011 -1.469 -31.361 1.00 84.94 419 LEU A N 1
ATOM 3117 C CA . LEU A 1 419 ? 22.265 -0.031 -31.242 1.00 84.94 419 LEU A CA 1
ATOM 3118 C C . LEU A 1 419 ? 22.950 0.509 -32.494 1.00 84.94 419 LEU A C 1
ATOM 3120 O O . LEU A 1 419 ? 23.808 -0.155 -33.087 1.00 84.94 419 LEU A O 1
ATOM 3124 N N . SER A 1 420 ? 22.666 1.765 -32.849 1.00 87.75 420 SER A N 1
ATOM 3125 C CA . SER A 1 420 ? 23.476 2.441 -33.860 1.00 87.75 420 SER A CA 1
ATOM 3126 C C . SER A 1 420 ? 24.917 2.635 -33.376 1.00 87.75 420 SER A C 1
ATOM 3128 O O . SER A 1 420 ? 25.210 2.681 -32.178 1.00 87.75 420 SER A O 1
ATOM 3130 N N . ARG A 1 421 ? 25.848 2.841 -34.316 1.00 88.19 421 ARG A N 1
ATOM 3131 C CA . ARG A 1 421 ? 27.252 3.144 -33.988 1.00 88.19 421 ARG A CA 1
ATOM 3132 C C . ARG A 1 421 ? 27.394 4.380 -33.089 1.00 88.19 421 ARG A C 1
ATOM 3134 O O . ARG A 1 421 ? 28.304 4.420 -32.264 1.00 88.19 421 ARG A O 1
ATOM 3141 N N . ALA A 1 422 ? 26.511 5.370 -33.248 1.00 89.44 422 ALA A N 1
ATOM 3142 C CA . ALA A 1 422 ? 26.510 6.580 -32.429 1.00 89.44 422 ALA A CA 1
ATOM 3143 C C . ALA A 1 422 ? 26.021 6.288 -31.003 1.00 89.44 422 ALA A C 1
ATOM 3145 O O . ALA A 1 422 ? 26.680 6.687 -30.047 1.00 89.44 422 ALA A O 1
ATOM 3146 N N . ALA A 1 423 ? 24.928 5.533 -30.862 1.00 89.50 423 ALA A N 1
ATOM 3147 C CA . ALA A 1 423 ? 24.413 5.114 -29.562 1.00 89.50 423 ALA A CA 1
ATOM 3148 C C . ALA A 1 423 ? 25.426 4.251 -28.802 1.00 89.50 423 ALA A C 1
ATOM 3150 O O . ALA A 1 423 ? 25.760 4.546 -27.658 1.00 89.50 423 ALA A O 1
ATOM 3151 N N . ALA A 1 424 ? 26.014 3.253 -29.467 1.00 89.62 424 ALA A N 1
ATOM 3152 C CA . ALA A 1 424 ? 27.047 2.407 -28.876 1.00 89.62 424 ALA A CA 1
ATOM 3153 C C . ALA A 1 424 ? 28.289 3.208 -28.432 1.00 89.62 424 ALA A C 1
ATOM 3155 O O . ALA A 1 424 ? 28.923 2.862 -27.436 1.00 89.62 424 ALA A O 1
ATOM 3156 N N . ALA A 1 425 ? 28.657 4.272 -29.158 1.00 90.81 425 ALA A N 1
ATOM 3157 C CA . ALA A 1 425 ? 29.750 5.159 -28.762 1.00 90.81 425 ALA A CA 1
ATOM 3158 C C . ALA A 1 425 ? 29.403 5.995 -27.527 1.00 90.81 425 ALA A C 1
ATOM 3160 O O . ALA A 1 425 ? 30.198 6.026 -26.590 1.00 90.81 425 ALA A O 1
ATOM 3161 N N . ARG A 1 426 ? 28.208 6.593 -27.496 1.00 92.12 426 ARG A N 1
ATOM 3162 C CA . ARG A 1 426 ? 27.729 7.381 -26.355 1.00 92.12 426 ARG A CA 1
ATOM 3163 C C . ARG A 1 426 ? 27.587 6.531 -25.090 1.00 92.12 426 ARG A C 1
ATOM 3165 O O . ARG A 1 426 ? 27.991 6.975 -24.027 1.00 92.12 426 ARG A O 1
ATOM 3172 N N . VAL A 1 427 ? 27.093 5.294 -25.191 1.00 91.56 427 VAL A N 1
ATOM 3173 C CA . VAL A 1 427 ? 27.020 4.358 -24.049 1.00 91.56 427 VAL A CA 1
ATOM 3174 C C . VAL A 1 427 ? 28.415 4.055 -23.496 1.00 91.56 427 VAL A C 1
ATOM 3176 O O . VAL A 1 427 ? 28.611 4.062 -22.284 1.00 91.56 427 VAL A O 1
ATOM 3179 N N . ARG A 1 428 ? 29.408 3.821 -24.368 1.00 90.75 428 ARG A N 1
ATOM 3180 C CA . ARG A 1 428 ? 30.804 3.599 -23.949 1.00 90.75 428 ARG A CA 1
ATOM 3181 C C . ARG A 1 428 ? 31.406 4.811 -23.241 1.00 90.75 428 ARG A C 1
ATOM 3183 O O . ARG A 1 428 ? 32.149 4.629 -22.288 1.00 90.75 428 ARG A O 1
ATOM 3190 N N . GLU A 1 429 ? 31.104 6.014 -23.712 1.00 91.62 429 GLU A N 1
ATOM 3191 C CA . GLU A 1 429 ? 31.520 7.264 -23.072 1.00 91.62 429 GLU A CA 1
ATOM 3192 C C . GLU A 1 429 ? 30.831 7.445 -21.713 1.00 91.62 429 GLU A C 1
ATOM 3194 O O . GLU A 1 429 ? 31.512 7.547 -20.702 1.00 91.62 429 GLU A O 1
ATOM 3199 N N . ALA A 1 430 ? 29.500 7.347 -21.657 1.00 91.00 430 ALA A N 1
ATOM 3200 C CA . ALA A 1 430 ? 28.737 7.477 -20.417 1.00 91.00 430 ALA A CA 1
ATOM 3201 C C . ALA A 1 430 ? 29.191 6.489 -19.331 1.00 91.00 430 ALA A C 1
ATOM 3203 O O . ALA A 1 430 ? 29.229 6.850 -18.164 1.00 91.00 430 ALA A O 1
ATOM 3204 N N . ARG A 1 431 ? 29.587 5.263 -19.701 1.00 90.69 431 ARG A N 1
ATOM 3205 C CA . ARG A 1 431 ? 30.162 4.284 -18.763 1.00 90.69 431 ARG A CA 1
ATOM 3206 C C . ARG A 1 431 ? 31.503 4.706 -18.170 1.00 90.69 431 ARG A C 1
ATOM 3208 O O . ARG A 1 431 ? 31.784 4.326 -17.044 1.00 90.69 431 ARG A O 1
ATOM 3215 N N . ARG A 1 432 ? 32.340 5.414 -18.933 1.00 87.69 432 ARG A N 1
ATOM 3216 C CA . ARG A 1 432 ? 33.629 5.926 -18.439 1.00 87.69 432 ARG A CA 1
ATOM 3217 C C . ARG A 1 432 ? 33.428 7.094 -17.482 1.00 87.69 432 ARG A C 1
ATOM 3219 O O . ARG A 1 432 ? 34.186 7.218 -16.531 1.00 87.69 432 ARG A O 1
ATOM 3226 N N . ASP A 1 433 ? 32.405 7.903 -17.737 1.00 86.19 433 ASP A N 1
ATOM 3227 C CA . ASP A 1 433 ? 32.079 9.075 -16.922 1.00 86.19 433 ASP A CA 1
ATOM 3228 C C . ASP A 1 433 ? 31.236 8.723 -15.683 1.00 86.19 433 ASP A C 1
ATOM 3230 O O . ASP A 1 433 ? 31.139 9.514 -14.744 1.00 86.19 433 ASP A O 1
ATOM 3234 N N . ALA A 1 434 ? 30.579 7.560 -15.686 1.00 84.88 434 ALA A N 1
ATOM 3235 C CA . ALA A 1 434 ? 29.704 7.128 -14.608 1.00 84.88 434 ALA A CA 1
ATOM 3236 C C . ALA A 1 434 ? 30.498 6.710 -13.366 1.00 84.88 434 ALA A C 1
ATOM 3238 O O . ALA A 1 434 ? 31.464 5.954 -13.439 1.00 84.88 434 ALA A O 1
ATOM 3239 N N . THR A 1 435 ? 30.025 7.151 -12.205 1.00 77.44 435 THR A N 1
ATOM 3240 C CA . THR A 1 435 ? 30.528 6.723 -10.899 1.00 77.44 435 THR A CA 1
ATOM 3241 C C . THR A 1 435 ? 29.521 5.786 -10.234 1.00 77.44 435 THR A C 1
ATOM 3243 O O . THR A 1 435 ? 28.319 5.854 -10.497 1.00 77.44 435 THR A O 1
ATOM 3246 N N . GLU A 1 436 ? 29.991 4.917 -9.337 1.00 68.38 436 GLU A N 1
ATOM 3247 C CA . GLU A 1 436 ? 29.101 4.085 -8.505 1.00 68.38 436 GLU A CA 1
ATOM 3248 C C . GLU A 1 436 ? 28.252 4.932 -7.538 1.00 68.38 436 GLU A C 1
ATOM 3250 O O . GLU A 1 436 ? 27.160 4.531 -7.148 1.00 68.38 436 GLU A O 1
ATOM 3255 N N . ALA A 1 437 ? 28.711 6.143 -7.203 1.00 63.50 437 ALA A N 1
ATOM 3256 C CA . ALA A 1 437 ? 27.980 7.106 -6.380 1.00 63.50 437 ALA A CA 1
ATOM 3257 C C . ALA A 1 437 ? 26.888 7.883 -7.146 1.00 63.50 437 ALA A C 1
ATOM 3259 O O . ALA A 1 437 ? 26.217 8.732 -6.555 1.00 63.50 437 ALA A O 1
ATOM 3260 N N . ALA A 1 438 ? 26.717 7.647 -8.451 1.00 62.62 438 ALA A N 1
ATOM 3261 C CA . ALA A 1 438 ? 25.700 8.331 -9.239 1.00 62.62 438 ALA A CA 1
ATOM 3262 C C . ALA A 1 438 ? 24.279 7.946 -8.782 1.00 62.62 438 ALA A C 1
ATOM 3264 O O . ALA A 1 438 ? 23.950 6.776 -8.571 1.00 62.62 438 ALA A O 1
ATOM 3265 N N . ASP A 1 439 ? 23.403 8.940 -8.655 1.00 66.25 439 ASP A N 1
ATOM 3266 C CA . ASP A 1 439 ? 21.971 8.697 -8.518 1.00 66.25 439 ASP A CA 1
ATOM 3267 C C . ASP A 1 439 ? 21.377 8.572 -9.924 1.00 66.25 439 ASP A C 1
ATOM 3269 O O . ASP A 1 439 ? 21.377 9.545 -10.682 1.00 66.25 439 ASP A O 1
ATOM 3273 N N . ASP A 1 440 ? 20.819 7.399 -10.251 1.00 61.97 440 ASP A N 1
ATOM 3274 C CA . ASP A 1 440 ? 20.059 7.168 -11.486 1.00 61.97 440 ASP A CA 1
ATOM 3275 C C . ASP A 1 440 ? 18.916 8.186 -11.647 1.00 61.97 440 ASP A C 1
ATOM 3277 O O . ASP A 1 440 ? 18.281 8.246 -12.694 1.00 61.97 440 ASP A O 1
ATOM 3281 N N . GLY A 1 441 ? 18.590 8.980 -10.620 1.00 69.31 441 GLY A N 1
ATOM 3282 C CA . GLY A 1 441 ? 17.571 10.031 -10.618 1.00 69.31 441 GLY A CA 1
ATOM 3283 C C . GLY A 1 441 ? 16.144 9.488 -10.711 1.00 69.31 441 GLY A C 1
ATOM 3284 O O . GLY A 1 441 ? 15.190 10.224 -10.467 1.00 69.31 441 GLY A O 1
ATOM 3285 N N . LEU A 1 442 ? 16.009 8.192 -10.996 1.00 82.50 442 LEU A N 1
ATOM 3286 C CA . LEU A 1 442 ? 14.814 7.388 -10.870 1.00 82.50 442 LEU A CA 1
ATOM 3287 C C . LEU A 1 442 ? 15.061 6.341 -9.778 1.00 82.50 442 LEU A C 1
ATOM 3289 O O . LEU A 1 442 ? 16.036 5.596 -9.806 1.00 82.50 442 LEU A O 1
ATOM 3293 N N . PHE A 1 443 ? 14.167 6.303 -8.799 1.00 88.19 443 PHE A N 1
ATOM 3294 C CA . PHE A 1 443 ? 14.163 5.289 -7.750 1.00 88.19 443 PHE A CA 1
ATOM 3295 C C . PHE A 1 443 ? 13.429 4.033 -8.243 1.00 88.19 443 PHE A C 1
ATOM 3297 O O . PHE A 1 443 ? 12.417 4.173 -8.923 1.00 88.19 443 PHE A O 1
ATOM 3304 N N . PHE A 1 444 ? 13.877 2.826 -7.880 1.00 92.00 444 PHE A N 1
ATOM 3305 C CA . PHE A 1 444 ? 13.236 1.561 -8.268 1.00 92.00 444 PHE A CA 1
ATOM 3306 C C . PHE A 1 444 ? 12.644 0.850 -7.031 1.00 92.00 444 PHE A C 1
ATOM 3308 O O . PHE A 1 444 ? 13.386 0.218 -6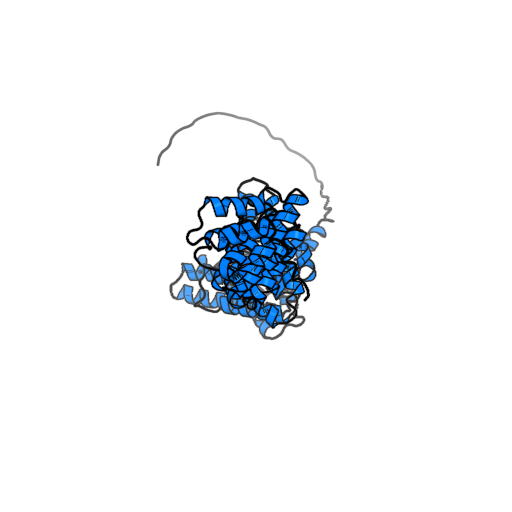.283 1.00 92.00 444 PHE A O 1
ATOM 3315 N N . PRO A 1 445 ? 11.316 0.935 -6.798 1.00 93.81 445 PRO A N 1
ATOM 33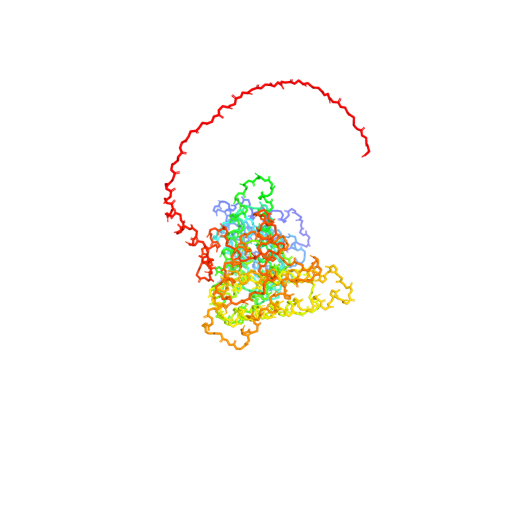16 C CA . PRO A 1 445 ? 10.675 0.514 -5.542 1.00 93.81 445 PRO A CA 1
ATOM 3317 C C . PRO A 1 445 ? 10.766 -0.968 -5.187 1.00 93.81 445 PRO A C 1
ATOM 3319 O O . PRO A 1 445 ? 10.509 -1.321 -4.042 1.00 93.81 445 PRO A O 1
ATOM 3322 N N . PHE A 1 446 ? 11.081 -1.829 -6.154 1.00 95.62 446 PHE A N 1
ATOM 3323 C CA . PHE A 1 446 ? 11.197 -3.274 -5.960 1.00 95.62 446 PHE A CA 1
ATOM 3324 C C . PHE A 1 446 ? 12.635 -3.769 -6.154 1.00 95.62 446 PHE A C 1
ATOM 3326 O O . PHE A 1 446 ? 12.849 -4.946 -6.440 1.00 95.62 446 PHE A O 1
ATOM 3333 N N . ASP A 1 447 ? 13.638 -2.898 -6.007 1.00 91.69 447 ASP A N 1
ATOM 3334 C CA . ASP A 1 447 ? 15.006 -3.369 -5.768 1.00 91.69 447 ASP A CA 1
ATOM 3335 C C . ASP A 1 447 ? 15.069 -4.248 -4.499 1.00 91.69 447 ASP A C 1
ATOM 3337 O O . ASP A 1 447 ? 14.169 -4.177 -3.658 1.00 91.69 447 ASP A O 1
ATOM 3341 N N . PRO A 1 448 ? 16.076 -5.136 -4.362 1.00 90.19 448 PRO A N 1
ATOM 3342 C CA . PRO A 1 448 ? 16.035 -6.219 -3.389 1.00 90.19 448 PRO A CA 1
ATOM 3343 C C . PRO A 1 448 ? 15.846 -5.692 -1.969 1.00 90.19 448 PRO A C 1
ATOM 3345 O O . PRO A 1 448 ? 16.607 -4.845 -1.495 1.00 90.19 448 PRO A O 1
ATOM 3348 N N . CYS A 1 449 ? 14.821 -6.212 -1.293 1.00 89.38 449 CYS A N 1
ATOM 3349 C CA . CYS A 1 449 ? 14.492 -5.807 0.064 1.00 89.38 449 CYS A CA 1
ATOM 3350 C C . CYS A 1 449 ? 15.630 -6.188 1.021 1.00 89.38 449 CYS A C 1
ATOM 3352 O O . CYS A 1 449 ? 16.109 -7.326 1.014 1.00 89.38 449 CYS A O 1
ATOM 3354 N N . ARG A 1 450 ? 16.046 -5.237 1.862 1.00 88.62 450 ARG A N 1
ATOM 3355 C CA . ARG A 1 450 ? 17.091 -5.447 2.878 1.00 88.62 450 ARG A CA 1
ATOM 3356 C C . ARG A 1 450 ? 16.551 -6.105 4.145 1.00 88.62 450 ARG A C 1
ATOM 3358 O O . ARG A 1 450 ? 17.307 -6.761 4.854 1.00 88.62 450 ARG A O 1
ATOM 3365 N N . LEU A 1 451 ? 15.257 -5.944 4.416 1.00 91.19 451 LEU A N 1
ATOM 3366 C CA . LEU A 1 451 ? 14.649 -6.403 5.656 1.00 91.19 451 LEU A CA 1
ATOM 3367 C C . LEU A 1 451 ? 14.256 -7.889 5.562 1.00 91.19 451 LEU A C 1
ATOM 3369 O O . LEU A 1 451 ? 13.575 -8.292 4.611 1.00 91.19 451 LEU A O 1
ATOM 3373 N N . PRO A 1 452 ? 14.697 -8.732 6.511 1.00 93.19 452 PRO A N 1
ATOM 3374 C CA . PRO A 1 452 ? 14.689 -10.183 6.352 1.00 93.19 452 PRO A CA 1
ATOM 3375 C C . PRO A 1 452 ? 13.284 -10.794 6.302 1.00 93.19 452 PRO A C 1
ATOM 3377 O O . PRO A 1 452 ? 13.056 -11.697 5.493 1.00 93.19 452 PRO A O 1
ATOM 3380 N N . ARG A 1 453 ? 12.327 -10.327 7.121 1.00 95.00 453 ARG A N 1
ATOM 3381 C CA . ARG A 1 453 ? 10.969 -10.905 7.150 1.00 95.00 453 ARG A CA 1
ATOM 3382 C C . ARG A 1 453 ? 10.211 -10.552 5.874 1.00 95.00 453 ARG A C 1
ATOM 3384 O O . ARG A 1 453 ? 9.578 -11.419 5.277 1.00 95.00 453 ARG A O 1
ATOM 3391 N N . THR A 1 454 ? 10.312 -9.304 5.430 1.00 95.56 454 THR A N 1
ATOM 3392 C CA . THR A 1 454 ? 9.687 -8.808 4.200 1.00 95.56 454 THR A CA 1
ATOM 3393 C C . THR A 1 454 ? 10.291 -9.486 2.976 1.00 95.56 454 THR A C 1
ATOM 3395 O O . THR A 1 454 ? 9.542 -9.980 2.134 1.00 95.56 454 THR A O 1
ATOM 3398 N N . LYS A 1 455 ? 11.625 -9.612 2.912 1.00 95.25 455 LYS A N 1
ATOM 3399 C CA . LYS A 1 455 ? 12.318 -10.364 1.856 1.00 95.25 455 LYS A CA 1
ATOM 3400 C C . LYS A 1 455 ? 11.820 -11.809 1.779 1.00 95.25 455 LYS A C 1
ATOM 3402 O O . LYS A 1 455 ? 11.460 -12.273 0.699 1.00 95.25 455 LYS A O 1
ATOM 3407 N N . ALA A 1 456 ? 11.751 -12.508 2.914 1.00 96.56 456 ALA A N 1
ATOM 3408 C CA . ALA A 1 456 ? 11.251 -13.881 2.963 1.00 96.56 456 ALA A CA 1
ATOM 3409 C C . ALA A 1 456 ? 9.781 -13.983 2.518 1.00 96.56 456 ALA A C 1
ATOM 3411 O O . ALA A 1 456 ? 9.420 -14.917 1.804 1.00 96.56 456 ALA A O 1
ATOM 3412 N N . ALA A 1 457 ? 8.944 -13.007 2.883 1.00 96.1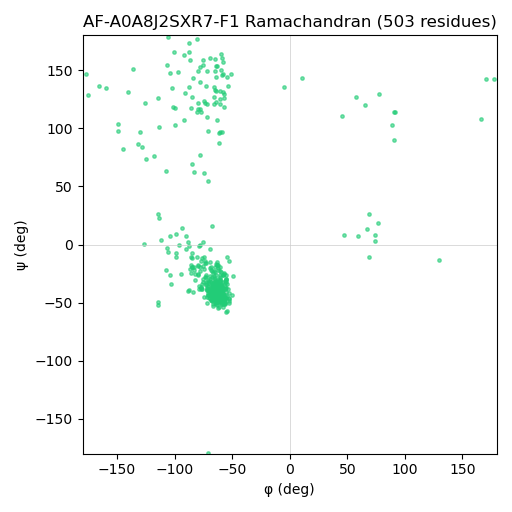2 457 ALA A N 1
ATOM 3413 C CA . ALA A 1 457 ? 7.518 -13.001 2.564 1.00 96.12 457 ALA A CA 1
ATOM 3414 C C . ALA A 1 457 ? 7.216 -12.878 1.059 1.00 96.12 457 ALA A C 1
ATOM 3416 O O . ALA A 1 457 ? 6.177 -13.361 0.610 1.00 96.12 457 ALA A O 1
ATOM 3417 N N . VAL A 1 458 ? 8.104 -12.259 0.273 1.00 96.25 458 VAL A N 1
ATOM 3418 C CA . VAL A 1 458 ? 7.918 -12.077 -1.182 1.00 96.25 458 VAL A CA 1
ATOM 3419 C C . VAL A 1 458 ? 8.803 -12.977 -2.038 1.00 96.25 458 VAL A C 1
ATOM 3421 O O . VAL A 1 458 ? 8.665 -12.957 -3.258 1.00 96.25 458 VAL A O 1
ATOM 3424 N N . ALA A 1 459 ? 9.681 -13.783 -1.434 1.00 95.69 459 ALA A N 1
ATOM 3425 C CA . ALA A 1 459 ? 10.711 -14.544 -2.142 1.00 95.69 459 ALA A CA 1
ATOM 3426 C C . ALA A 1 459 ? 10.159 -15.401 -3.297 1.00 95.69 459 ALA A C 1
ATOM 3428 O O . ALA A 1 459 ? 10.717 -15.396 -4.387 1.00 95.69 459 ALA A O 1
ATOM 3429 N N . ALA A 1 460 ? 9.019 -16.073 -3.099 1.00 95.62 460 ALA A N 1
ATOM 3430 C CA . ALA A 1 460 ? 8.394 -16.909 -4.131 1.00 95.62 460 ALA A CA 1
ATOM 3431 C C . ALA A 1 460 ? 7.821 -16.117 -5.326 1.00 95.62 460 ALA A C 1
ATOM 3433 O O . ALA A 1 460 ? 7.583 -16.684 -6.390 1.00 95.62 460 ALA A O 1
ATOM 3434 N N . LEU A 1 461 ? 7.574 -14.818 -5.150 1.00 96.31 461 LEU A N 1
ATOM 3435 C CA . LEU A 1 461 ? 7.022 -13.917 -6.166 1.00 96.31 461 LEU A CA 1
ATOM 3436 C C . LEU A 1 461 ? 8.112 -13.084 -6.858 1.00 96.31 461 LEU A C 1
ATOM 3438 O O . LEU A 1 461 ? 7.834 -12.397 -7.846 1.00 96.31 461 LEU A O 1
ATOM 3442 N N . PHE A 1 462 ? 9.333 -13.109 -6.321 1.00 96.56 462 PHE A N 1
ATOM 3443 C CA . PHE A 1 462 ? 10.405 -12.191 -6.668 1.00 96.56 462 PHE A CA 1
ATOM 3444 C C . PHE A 1 462 ? 11.425 -12.838 -7.607 1.00 96.56 462 PHE A C 1
ATOM 3446 O O . PHE A 1 462 ? 11.871 -13.965 -7.405 1.00 96.56 462 PHE A O 1
ATOM 3453 N N . ARG A 1 463 ? 11.811 -12.098 -8.644 1.00 94.31 463 ARG A N 1
ATOM 3454 C CA . ARG A 1 463 ? 12.877 -12.439 -9.581 1.00 94.31 463 ARG A CA 1
ATOM 3455 C C . ARG A 1 463 ? 14.140 -11.676 -9.188 1.00 94.31 463 ARG A C 1
ATOM 3457 O O . ARG A 1 463 ? 14.181 -10.444 -9.248 1.00 94.31 463 ARG A O 1
ATOM 3464 N N . GLU A 1 464 ? 15.181 -12.424 -8.844 1.00 90.00 464 GLU A N 1
ATOM 3465 C CA . GLU A 1 464 ? 16.520 -11.874 -8.646 1.00 90.00 464 GLU A CA 1
ATOM 3466 C C . GLU A 1 464 ? 17.197 -11.547 -9.982 1.00 90.00 464 GLU A C 1
ATOM 3468 O O . GLU A 1 464 ? 16.875 -12.108 -11.033 1.00 90.00 464 GLU A O 1
ATOM 3473 N N . TRP A 1 465 ? 18.136 -10.603 -9.951 1.00 83.25 465 TRP A N 1
ATOM 3474 C CA . TRP A 1 465 ? 18.899 -10.243 -11.143 1.00 83.25 465 TRP A CA 1
ATOM 3475 C C . TRP A 1 465 ? 20.007 -11.267 -11.389 1.00 83.25 465 TRP A C 1
ATOM 3477 O O . TRP A 1 465 ? 20.938 -11.371 -10.593 1.00 83.25 465 TRP A O 1
ATOM 3487 N N . ALA A 1 466 ? 19.942 -11.975 -12.517 1.00 64.19 466 ALA A N 1
ATOM 3488 C CA . ALA A 1 466 ? 20.899 -13.027 -12.872 1.00 64.19 466 ALA A CA 1
ATOM 3489 C C . ALA A 1 466 ? 22.364 -12.552 -12.998 1.00 64.19 466 ALA A C 1
ATOM 3491 O O . ALA A 1 466 ? 23.278 -13.364 -12.901 1.00 64.19 466 ALA A O 1
ATOM 3492 N N . ALA A 1 467 ? 22.616 -11.248 -13.169 1.00 53.62 467 ALA A N 1
ATOM 3493 C CA . ALA A 1 467 ? 23.974 -10.705 -13.270 1.00 53.62 467 ALA A CA 1
ATOM 3494 C C . ALA A 1 467 ? 24.821 -10.906 -11.994 1.00 53.62 467 ALA A C 1
ATOM 3496 O O . ALA A 1 467 ? 26.043 -10.831 -12.068 1.00 53.62 467 ALA A O 1
ATOM 3497 N N . ALA A 1 468 ? 24.200 -11.189 -10.840 1.00 44.50 468 ALA A N 1
ATOM 3498 C CA . ALA A 1 468 ? 24.923 -11.489 -9.602 1.00 44.50 468 ALA A CA 1
ATOM 3499 C C . ALA A 1 468 ? 25.741 -12.796 -9.672 1.00 44.50 468 ALA A C 1
ATOM 3501 O O . ALA A 1 468 ? 26.777 -12.884 -9.027 1.00 44.50 468 ALA A O 1
ATOM 3502 N N . GLU A 1 469 ? 25.332 -13.782 -10.480 1.00 37.41 469 GLU A N 1
ATOM 3503 C CA . GLU A 1 469 ? 26.063 -15.057 -10.599 1.00 37.41 469 GLU A CA 1
ATOM 3504 C C . GLU A 1 469 ? 27.246 -14.982 -11.579 1.00 37.41 469 GLU A C 1
ATOM 3506 O O . GLU A 1 469 ? 28.193 -15.763 -11.491 1.00 37.41 469 GLU A O 1
ATOM 3511 N N . ALA A 1 470 ? 27.227 -14.024 -12.512 1.00 40.50 470 ALA A N 1
ATOM 3512 C CA . ALA A 1 470 ? 28.257 -13.915 -13.540 1.00 40.50 470 ALA A CA 1
ATOM 3513 C C . ALA A 1 470 ? 29.601 -13.402 -12.985 1.00 40.50 470 ALA A C 1
ATOM 3515 O O . ALA A 1 470 ? 30.643 -13.879 -13.429 1.00 40.50 470 ALA A O 1
ATOM 3516 N N . GLU A 1 471 ? 29.597 -12.497 -11.996 1.00 40.59 471 GLU A N 1
ATOM 3517 C CA . GLU A 1 471 ? 30.834 -11.937 -11.417 1.00 40.59 471 GLU A CA 1
ATOM 3518 C C . GLU A 1 471 ? 31.571 -12.909 -10.477 1.00 40.59 471 GLU A C 1
ATOM 3520 O O . GLU A 1 471 ? 32.802 -12.889 -10.429 1.00 40.59 471 GLU A O 1
ATOM 3525 N N . GLU A 1 472 ? 30.866 -13.821 -9.794 1.00 35.81 472 GLU A N 1
ATOM 3526 C CA . GLU A 1 472 ? 31.513 -14.849 -8.957 1.00 35.81 472 GLU A CA 1
ATOM 3527 C C . GLU A 1 472 ? 32.205 -15.936 -9.797 1.00 35.81 472 GLU A C 1
ATOM 3529 O O . GLU A 1 472 ? 33.204 -16.517 -9.372 1.00 35.81 472 GLU A O 1
ATOM 3534 N N . SER A 1 473 ? 31.736 -16.166 -11.027 1.00 32.72 473 SER A N 1
ATOM 3535 C CA . SER A 1 473 ? 32.291 -17.178 -11.937 1.00 32.72 473 SER A CA 1
ATOM 3536 C C . SER A 1 473 ? 33.502 -16.713 -12.761 1.00 32.72 473 SER A C 1
ATOM 3538 O O . SER A 1 473 ? 34.185 -17.540 -13.363 1.00 32.72 473 SER A O 1
ATOM 3540 N N . SER A 1 474 ? 33.803 -15.409 -12.785 1.00 36.78 474 SER A N 1
ATOM 3541 C CA . SER A 1 474 ? 34.883 -14.831 -13.604 1.00 36.78 474 SER A CA 1
ATOM 3542 C C . SER A 1 474 ? 36.196 -14.564 -12.855 1.00 36.78 474 SER A C 1
ATOM 3544 O O . SER A 1 474 ? 37.092 -13.938 -13.412 1.00 36.78 474 SER A O 1
ATOM 3546 N N . SER A 1 475 ? 36.342 -15.029 -11.609 1.00 37.47 475 SER A N 1
ATOM 3547 C CA . SER A 1 475 ? 37.553 -14.809 -10.795 1.00 37.47 475 SER A CA 1
ATOM 3548 C C . SER A 1 475 ? 38.602 -15.932 -10.876 1.00 37.47 475 SER A C 1
ATOM 3550 O O . SER A 1 475 ? 39.538 -15.952 -10.079 1.00 37.47 475 SER A O 1
ATOM 3552 N N . SER A 1 476 ? 38.513 -16.848 -11.848 1.00 39.53 476 SER A N 1
ATOM 3553 C CA . SER A 1 476 ? 39.530 -17.891 -12.037 1.00 39.53 476 SER A CA 1
ATOM 3554 C C . SER A 1 476 ? 40.088 -17.901 -13.461 1.00 39.53 476 SER A C 1
ATOM 3556 O O . SER A 1 476 ? 39.358 -18.169 -14.414 1.00 39.53 476 SER A O 1
ATOM 3558 N N . SER A 1 477 ? 41.409 -17.720 -13.539 1.00 39.56 477 SER A N 1
ATOM 3559 C CA . SER A 1 477 ? 42.304 -17.930 -14.683 1.00 39.56 477 SER A CA 1
ATOM 3560 C C . SER A 1 477 ? 42.539 -16.735 -15.615 1.00 39.56 477 SER A C 1
ATOM 3562 O O . SER A 1 477 ? 41.906 -16.571 -16.656 1.00 39.56 477 SER A O 1
ATOM 3564 N N . SER A 1 478 ? 43.571 -15.967 -15.267 1.00 35.03 478 SER A N 1
ATOM 3565 C CA . SER A 1 478 ? 44.561 -15.502 -16.240 1.00 35.03 478 SER A CA 1
ATOM 3566 C C . SER A 1 478 ? 45.926 -15.461 -15.547 1.00 35.03 478 SER A C 1
ATOM 3568 O O . SER A 1 478 ? 46.341 -14.423 -15.030 1.00 35.03 478 SER A O 1
ATOM 3570 N N . ASP A 1 479 ? 46.569 -16.629 -15.480 1.00 39.84 479 ASP A N 1
ATOM 3571 C CA . ASP A 1 479 ? 48.022 -16.729 -15.347 1.00 39.84 479 ASP A CA 1
ATOM 3572 C C . ASP A 1 479 ? 48.612 -16.312 -16.697 1.00 39.84 479 ASP A C 1
ATOM 3574 O O . ASP A 1 479 ? 48.468 -17.045 -17.673 1.00 39.84 479 ASP A O 1
ATOM 3578 N N . ASP A 1 480 ? 49.256 -15.150 -16.759 1.00 38.84 480 ASP A N 1
ATOM 3579 C CA . ASP A 1 480 ? 50.219 -14.850 -17.817 1.00 38.84 480 ASP A CA 1
ATOM 3580 C C . ASP A 1 480 ? 51.499 -14.317 -17.165 1.00 38.84 480 ASP A C 1
ATOM 3582 O O . ASP A 1 480 ? 51.635 -13.153 -16.786 1.00 38.84 480 ASP A O 1
ATOM 3586 N N . GLU A 1 481 ? 52.425 -15.257 -17.003 1.00 42.69 481 GLU A N 1
ATOM 3587 C CA . GLU A 1 481 ? 53.842 -15.064 -16.738 1.00 42.69 481 GLU A CA 1
ATOM 3588 C C . GLU A 1 481 ? 54.495 -14.286 -17.890 1.00 42.69 481 GLU A C 1
ATOM 3590 O O . GLU A 1 481 ? 54.556 -14.762 -19.025 1.00 42.69 481 GLU A O 1
ATOM 3595 N N . SER A 1 482 ? 55.092 -13.132 -17.594 1.00 41.41 482 SER A N 1
ATOM 3596 C CA . SER A 1 482 ? 56.223 -12.647 -18.386 1.00 41.41 482 SER A CA 1
ATOM 3597 C C . SER A 1 482 ? 57.167 -11.822 -17.518 1.00 41.41 482 SER A C 1
ATOM 3599 O O . SER A 1 482 ? 56.949 -10.634 -17.280 1.00 41.41 482 SER A O 1
ATOM 3601 N N . GLY A 1 483 ? 58.232 -12.473 -17.052 1.00 37.78 483 GLY A N 1
ATOM 3602 C CA . GLY A 1 483 ? 59.400 -11.814 -16.488 1.00 37.78 483 GLY A CA 1
ATOM 3603 C C . GLY A 1 483 ? 60.319 -11.248 -17.574 1.00 37.78 483 GLY A C 1
ATOM 3604 O O . GLY A 1 483 ? 60.585 -11.900 -18.582 1.00 37.78 483 GLY A O 1
ATOM 3605 N N . SER A 1 484 ? 60.851 -10.051 -17.332 1.00 37.03 484 SER A N 1
ATOM 3606 C CA . SER A 1 484 ? 62.210 -9.668 -17.730 1.00 37.03 484 SER A CA 1
ATOM 3607 C C . SER A 1 484 ? 62.667 -8.478 -16.890 1.00 37.03 484 SER A C 1
ATOM 3609 O O . SER A 1 484 ? 61.921 -7.525 -16.687 1.00 37.03 484 SER A O 1
ATOM 3611 N N . SER A 1 485 ? 63.898 -8.597 -16.408 1.00 38.88 485 SER A N 1
ATOM 3612 C CA . SER A 1 485 ? 64.530 -7.834 -15.336 1.00 38.88 485 SER A CA 1
ATOM 3613 C C . SER A 1 485 ? 65.307 -6.597 -15.817 1.00 38.88 485 SER A C 1
ATOM 3615 O O . SER A 1 485 ? 65.708 -6.528 -16.978 1.00 38.88 485 SER A O 1
ATOM 3617 N N . ASP A 1 486 ? 65.565 -5.738 -14.827 1.00 40.81 486 ASP A N 1
ATOM 3618 C CA . ASP A 1 486 ? 66.746 -4.891 -14.567 1.00 40.81 486 ASP A CA 1
ATOM 3619 C C . ASP A 1 486 ? 66.851 -3.438 -15.091 1.00 40.81 486 ASP A C 1
ATOM 3621 O O . ASP A 1 486 ? 66.979 -3.162 -16.281 1.00 40.81 486 ASP A O 1
ATOM 3625 N N . ASP A 1 487 ? 66.852 -2.555 -14.075 1.00 39.72 487 ASP A N 1
ATOM 3626 C CA . ASP A 1 487 ? 67.787 -1.463 -13.745 1.00 39.72 487 ASP A CA 1
ATOM 3627 C C . ASP A 1 487 ? 67.951 -0.234 -14.663 1.00 39.72 487 ASP A C 1
ATOM 3629 O O . ASP A 1 487 ? 68.428 -0.316 -15.787 1.00 39.72 487 ASP A O 1
ATOM 3633 N N . ASP A 1 488 ? 67.662 0.963 -14.117 1.00 37.50 488 ASP A N 1
ATOM 3634 C CA . ASP A 1 488 ? 68.743 1.825 -13.602 1.00 37.50 488 ASP A CA 1
ATOM 3635 C C . ASP A 1 488 ? 68.266 3.125 -12.900 1.00 37.50 488 ASP A C 1
ATOM 3637 O O . ASP A 1 488 ? 67.507 3.936 -13.428 1.00 37.50 488 ASP A O 1
ATOM 3641 N N . ALA A 1 489 ? 68.799 3.295 -11.685 1.00 35.47 489 ALA A N 1
ATOM 3642 C CA . ALA A 1 489 ? 69.291 4.512 -11.025 1.00 35.47 489 ALA A CA 1
ATOM 3643 C C . ALA A 1 489 ? 68.487 5.838 -11.048 1.00 35.47 489 ALA A C 1
ATOM 3645 O O . ALA A 1 489 ? 68.515 6.627 -11.991 1.00 35.47 489 ALA A O 1
ATOM 3646 N N . ALA A 1 490 ? 67.965 6.199 -9.869 1.00 39.53 490 ALA A N 1
ATOM 3647 C CA . ALA A 1 490 ? 67.794 7.594 -9.454 1.00 39.53 490 ALA A CA 1
ATOM 3648 C C . ALA A 1 490 ? 69.147 8.223 -9.054 1.00 39.53 490 ALA A C 1
ATOM 3650 O O . ALA A 1 490 ? 70.050 7.515 -8.598 1.00 39.53 490 ALA A O 1
ATOM 3651 N N . PRO A 1 491 ? 69.252 9.565 -9.074 1.00 43.50 491 PRO A N 1
ATOM 3652 C CA . PRO A 1 491 ? 69.484 10.216 -7.785 1.00 43.50 491 PRO A CA 1
ATOM 3653 C C . PRO A 1 491 ? 68.715 11.535 -7.569 1.00 43.50 491 PRO A C 1
ATOM 3655 O O . PRO A 1 491 ? 68.714 12.449 -8.383 1.00 43.50 491 PRO A O 1
ATOM 3658 N N . MET A 1 492 ? 68.089 11.577 -6.392 1.00 35.34 492 MET A N 1
ATOM 3659 C CA . MET A 1 492 ? 67.917 12.660 -5.410 1.00 35.34 492 MET A CA 1
ATOM 3660 C C . MET A 1 492 ? 68.287 14.128 -5.722 1.00 35.34 492 MET A C 1
ATOM 3662 O O . MET A 1 492 ? 69.399 14.449 -6.126 1.00 35.34 492 MET A O 1
ATOM 3666 N N . SER A 1 493 ? 67.415 14.983 -5.155 1.00 33.75 493 SER A N 1
ATOM 3667 C CA . SER A 1 493 ? 67.695 16.233 -4.417 1.00 33.75 493 SER A CA 1
ATOM 3668 C C . SER A 1 493 ? 67.754 17.553 -5.198 1.00 33.75 493 SER A C 1
ATOM 3670 O O . SER A 1 493 ? 68.743 17.846 -5.854 1.00 33.75 493 SER A O 1
ATOM 3672 N N . LEU A 1 494 ? 66.803 18.457 -4.923 1.00 29.16 494 LEU A N 1
ATOM 3673 C CA . LEU A 1 494 ? 67.051 19.556 -3.975 1.00 29.16 494 LEU A CA 1
ATOM 3674 C C . LEU A 1 494 ? 65.743 20.241 -3.541 1.00 29.16 494 LEU A C 1
ATOM 3676 O O . LEU A 1 494 ? 64.865 20.536 -4.347 1.00 29.16 494 LEU A O 1
ATOM 3680 N N . ALA A 1 495 ? 65.653 20.502 -2.239 1.00 32.06 495 ALA A N 1
ATOM 3681 C CA . ALA A 1 495 ? 64.687 21.391 -1.611 1.00 32.06 495 ALA A CA 1
ATOM 3682 C C . ALA A 1 495 ? 64.809 22.829 -2.149 1.00 32.06 495 ALA A C 1
ATOM 3684 O O . ALA A 1 495 ? 65.854 23.187 -2.694 1.00 32.06 495 ALA A O 1
ATOM 3685 N N . THR A 1 496 ? 63.793 23.670 -1.911 1.00 28.47 496 THR A N 1
ATOM 3686 C CA . THR A 1 496 ? 63.869 24.906 -1.087 1.00 28.47 496 THR A CA 1
ATOM 3687 C C . THR A 1 496 ? 62.615 25.778 -1.326 1.00 28.47 496 THR A C 1
ATOM 3689 O O . THR A 1 496 ? 62.496 26.420 -2.357 1.00 28.47 496 THR A O 1
ATOM 3692 N N . SER A 1 497 ? 61.739 25.822 -0.310 1.00 29.72 497 SER A N 1
ATOM 3693 C CA . SER A 1 497 ? 61.246 27.050 0.351 1.00 29.72 497 SER A CA 1
ATOM 3694 C C . SER A 1 497 ? 60.169 27.966 -0.266 1.00 29.72 497 SER A C 1
ATOM 3696 O O . SER A 1 497 ? 60.363 28.518 -1.338 1.00 29.72 497 SER A O 1
ATOM 3698 N N . LEU A 1 498 ? 59.166 28.246 0.594 1.00 28.16 498 LEU A N 1
ATOM 3699 C CA . LEU A 1 498 ? 58.476 29.529 0.882 1.00 28.16 498 LEU A CA 1
ATOM 3700 C C . LEU A 1 498 ? 57.795 30.240 -0.314 1.00 28.16 498 LEU A C 1
ATOM 3702 O O . LEU A 1 498 ? 58.428 30.546 -1.308 1.00 28.16 498 LEU A O 1
ATOM 3706 N N . HIS A 1 499 ? 56.518 30.619 -0.272 1.00 32.59 499 HIS A N 1
ATOM 3707 C CA . HIS A 1 499 ? 55.942 31.602 0.642 1.00 32.59 499 HIS A CA 1
ATOM 3708 C C . HIS A 1 499 ? 54.429 31.675 0.383 1.00 32.59 499 HIS A C 1
ATOM 3710 O O . HIS A 1 499 ? 53.975 31.535 -0.753 1.00 32.59 499 HIS A O 1
ATOM 3716 N N . GLU A 1 500 ? 53.684 31.924 1.450 1.00 34.81 500 GLU A N 1
ATOM 3717 C CA . GLU A 1 500 ? 52.321 32.445 1.437 1.00 34.81 500 GLU A CA 1
ATOM 3718 C C . GLU A 1 500 ? 52.280 33.796 0.703 1.00 34.81 500 GLU A C 1
ATOM 3720 O O . GLU A 1 500 ? 53.234 34.563 0.823 1.00 34.81 500 GLU A O 1
ATOM 3725 N N . GLN A 1 501 ? 51.184 34.107 0.002 1.00 31.81 501 GLN A N 1
ATOM 3726 C CA . GLN A 1 501 ? 50.315 35.248 0.333 1.00 31.81 501 GLN A CA 1
ATOM 3727 C C . GLN A 1 501 ? 49.259 35.553 -0.745 1.00 31.81 501 GLN A C 1
ATOM 3729 O O . GLN A 1 501 ? 49.515 35.508 -1.945 1.00 31.81 501 GLN A O 1
ATOM 3734 N N . ASP A 1 502 ? 48.104 35.928 -0.197 1.00 29.95 502 ASP A N 1
ATOM 3735 C CA . ASP A 1 502 ? 47.133 36.920 -0.653 1.00 29.95 502 ASP A CA 1
ATOM 3736 C C . ASP A 1 502 ? 45.992 36.538 -1.608 1.00 29.95 502 ASP A C 1
ATOM 3738 O O . ASP A 1 502 ? 46.109 36.410 -2.826 1.00 29.95 502 ASP A O 1
ATOM 3742 N N . GLU A 1 503 ? 44.832 36.423 -0.950 1.00 38.53 503 GLU A N 1
ATOM 3743 C CA . GLU A 1 503 ? 43.547 37.042 -1.278 1.00 38.53 503 GLU A CA 1
ATOM 3744 C C . GLU A 1 503 ? 43.527 38.029 -2.459 1.00 38.53 503 GLU A C 1
ATOM 3746 O O . GLU A 1 503 ? 44.304 38.978 -2.511 1.00 38.53 503 GLU A O 1
ATOM 3751 N N . ALA A 1 504 ? 42.507 37.909 -3.315 1.00 35.16 504 ALA A N 1
ATOM 3752 C CA . ALA A 1 504 ? 41.396 38.868 -3.344 1.00 35.16 504 ALA A CA 1
ATOM 3753 C C . ALA A 1 504 ? 40.384 38.533 -4.463 1.00 35.16 504 ALA A C 1
ATOM 3755 O O . ALA A 1 504 ? 40.781 38.233 -5.589 1.00 35.16 504 ALA A O 1
ATOM 3756 N N . TRP A 1 505 ? 39.106 38.751 -4.120 1.00 37.34 505 TRP A N 1
ATOM 3757 C CA . TRP A 1 505 ? 37.867 38.795 -4.926 1.00 37.34 505 TRP A CA 1
ATOM 3758 C C . TRP A 1 505 ? 37.079 37.502 -5.135 1.00 37.34 505 TRP A C 1
ATOM 3760 O O . TRP A 1 505 ? 37.506 36.625 -5.917 1.00 37.34 505 TRP A O 1
#

Foldseek 3Di:
DPPPPPPPDDPLLVLLCVQLVDPQRDPVSLVVLLCLLAVCCVDPVSLVSNLSNLVSLLVVLLSCLDPSNVVSLLSLLQSLAQDPSCLVSSLSSLQSNCLNPVVSLLSNLLSLLLNQLPPHDLVSLVSSLVSNLSNCVSRVVCLVNNLVSNLVNQDDLPDFLVSLLSSLVSLLSNCVNHPQSQSSLLSLLLSLLVLLVVCVVVVVVVDPPCRSLSSSLSSQLVLLVSLLVQLPDVVSLVSNLNSNVVSQLVRPPRAQSCLSNLSSQQPALVSVQVLLVVLLCLCPDPVRDPSSNLSSLQANLLSCLWFPRHDPVSLLSNLVSLLVQLVVLVVVCVVPPPQSSLVSLLSSLLSLLSSCLRCVCVLVVPDPDDPSSVVSQAQVSNCSSCCQVHPPSNRNLALAALVSLVSSLVSCVVDPPSYDPSRNVVSVVSNVVHDNPGDSSRHRRPDQRPRDSSNVSCVVRTDDRPVVVVVVVPPDDDDDDDDDDDDDDDDDDDDDDDDDDDDDD

Mean predicted aligned error: 10.37 Å

Organism: NCBI:txid35677

Solvent-accessible surface area (backbone atoms only — not comparable to full-atom values): 27457 Å² total; per-residue (Å²): 137,82,79,79,77,77,73,78,73,49,75,50,43,51,49,50,51,57,49,71,68,38,94,74,68,48,74,65,58,49,47,54,56,51,43,50,61,58,78,33,55,89,41,76,67,27,38,52,49,31,51,47,35,34,52,46,49,29,78,40,12,62,64,53,50,35,76,93,32,47,68,54,48,48,50,55,26,68,54,53,60,84,53,72,93,49,48,67,51,48,38,51,24,54,33,39,22,24,60,59,30,62,86,48,34,58,55,46,46,39,17,46,29,40,36,40,37,41,96,44,56,73,69,50,23,52,53,42,28,49,37,51,40,54,39,31,71,64,28,63,80,38,47,77,44,48,49,57,26,47,62,72,31,53,69,60,85,86,56,55,41,69,45,52,42,51,31,50,50,31,49,58,55,41,47,74,62,35,92,71,44,42,71,46,48,28,50,54,46,50,51,30,40,52,30,28,46,53,34,61,52,30,74,77,66,78,52,85,62,62,57,38,49,51,28,26,26,53,42,36,30,49,49,31,54,49,41,65,71,60,44,77,48,72,66,45,30,49,48,49,43,62,28,36,44,58,55,49,38,72,45,74,84,37,58,57,40,46,50,43,44,45,55,51,24,29,81,41,56,68,40,35,50,51,49,50,49,54,30,44,47,43,54,68,39,86,85,47,53,65,68,49,24,54,33,25,38,22,47,45,30,25,43,58,52,21,30,57,53,57,50,66,66,59,45,33,50,52,47,52,51,30,51,52,43,22,51,53,21,49,55,40,32,75,74,62,52,45,68,66,21,20,54,54,18,26,51,27,27,42,28,47,47,54,33,40,42,69,41,29,64,62,68,70,60,57,73,85,62,53,79,72,38,54,61,74,62,37,33,68,54,52,34,61,36,43,19,56,94,47,62,78,72,33,34,28,55,68,56,30,27,26,69,57,50,48,40,33,53,57,50,47,63,76,50,78,72,42,50,46,76,64,43,54,48,51,54,57,48,39,41,71,73,28,41,87,87,38,64,59,87,62,63,52,43,57,53,86,56,85,45,68,57,37,36,62,72,41,47,95,37,48,40,79,69,72,70,69,60,56,65,73,69,67,78,72,88,83,89,78,91,80,88,84,85,86,89,84,84,86,82,85,86,81,87,84,83,88,78,90,86,80,88,85,136

Secondary structure (DSSP, 8-state):
------PPPPHHHHHHHHHHS-SS--HHHHHHHHHHTTSSTTSHHHHHHHHHHHHHHHHTHHHHTSGGGHHHHHHHHHT--S-GGGHHHHHHHHHHHHHH-GGGHHHHHHHHHHHHHSS--HHHHHHHHHHHHHHHHH-GGGHHHHHHHHHHTPPPTTS-HHHHHHHHHHHHHHGGG-S--HHHHHHHHHHHHHHHHHHHHHHHHT---HHHHHHHHHHHHHHHHHHHHH--SHHHHHHHHHHHHHHHHHSTT-SSTTHHHHHHHTTSHHHHHHHHHHHHHHHH-TTS-HHHHHHHHHHHHHHHHHBTT--HHHHHHHHHHHHHHHHHHHHHHHHT-HHHHHHHHHHHHHHHHHHHHHHHHHHHS-TT--HHHHHHT-HHHHHHHTTTTS-GGG-TTTT--HHHHHHHHHHHTTSTTSS-HHHHHHHHHHHHH--TT---SS--TTSPP-SHHHHHHHGGGBPPPTHHHHHHTTSS-----------------------------

Radius of gyration: 32.49 Å; Cα contacts (8 Å, |Δi|>4): 663; chains: 1; bounding box: 118×57×84 Å

Nearest PDB structures (foldseek):
  3tj1-assembly1_B  TM=7.711E-01  e=6.304E-11  Saccharomyces cerevisiae S288C
  6rqh-assembly1_O  TM=7.595E-01  e=1.122E-08  Saccharomyces cerevisiae
  6ruo-assembly1_O  TM=7.243E-01  e=2.971E-08  Saccharomyces cerevisiae
  8ga7-assembly1_A  TM=1.413E-01  e=1.383E-02  synthetic construct
  3ibv-assembly1_A  TM=1.957E-01  e=4.432E-01  Schizosaccharomyces pombe

pLDDT: mean 83.03, std 17.09, range [28.16, 98.38]

InterPro domains:
  IPR007991 RNA polymerase I specific transcription initiation factor RRN3 [PF05327] (248-468)
  IPR007991 RNA polymerase I specific transcription initiation factor RRN3 [PTHR12790] (26-490)